Protein AF-A0A933WR84-F1 (afdb_monomer)

Mean predicted aligned error: 14.47 Å

Structure (mmCIF, N/CA/C/O backbone):
data_AF-A0A933WR84-F1
#
_entry.id   AF-A0A933WR84-F1
#
loop_
_atom_site.group_PDB
_atom_site.id
_atom_site.type_symbol
_atom_site.label_atom_id
_atom_site.label_alt_id
_atom_site.label_comp_id
_atom_site.label_asym_id
_atom_site.label_entity_id
_atom_site.label_seq_id
_atom_site.pdbx_PDB_ins_code
_atom_site.Cartn_x
_atom_site.Cartn_y
_atom_site.Cartn_z
_atom_site.occupancy
_atom_site.B_iso_or_equiv
_atom_site.auth_seq_id
_atom_site.auth_comp_id
_atom_site.auth_asym_id
_atom_site.auth_atom_id
_atom_site.pdbx_PDB_model_num
ATOM 1 N N . MET A 1 1 ? -29.905 44.255 63.810 1.00 53.59 1 MET A N 1
ATOM 2 C CA . MET A 1 1 ? -28.738 43.880 62.973 1.00 53.59 1 MET A CA 1
ATOM 3 C C . MET A 1 1 ? -28.748 42.426 62.461 1.00 53.59 1 MET A C 1
ATOM 5 O O . MET A 1 1 ? -28.250 42.190 61.368 1.00 53.59 1 MET A O 1
ATOM 9 N N . PHE A 1 2 ? -29.368 41.461 63.161 1.00 44.88 2 PHE A N 1
ATOM 10 C CA . PHE A 1 2 ? -29.386 40.032 62.769 1.00 44.88 2 PHE A CA 1
ATOM 11 C C . PHE A 1 2 ? -30.291 39.642 61.575 1.00 44.88 2 PHE A C 1
ATOM 13 O O . PHE A 1 2 ? -30.040 38.626 60.934 1.00 44.88 2 PHE A O 1
ATOM 20 N N . LYS A 1 3 ? -31.335 40.421 61.245 1.00 53.81 3 LYS A N 1
ATOM 21 C CA . LYS A 1 3 ? -32.261 40.090 60.136 1.00 53.81 3 LYS A CA 1
ATOM 22 C C . LYS A 1 3 ? -31.704 40.412 58.742 1.00 53.81 3 LYS A C 1
ATOM 24 O O . LYS A 1 3 ? -31.998 39.689 57.800 1.00 53.81 3 LYS A O 1
ATOM 29 N N . ILE A 1 4 ? -30.864 41.442 58.621 1.00 61.62 4 ILE A N 1
ATOM 30 C CA . ILE A 1 4 ? -30.298 41.885 57.333 1.00 61.62 4 ILE A CA 1
ATOM 31 C C . ILE A 1 4 ? -29.233 40.900 56.825 1.00 61.62 4 ILE A C 1
ATOM 33 O O . ILE A 1 4 ? -29.216 40.574 55.645 1.00 61.62 4 ILE A O 1
ATOM 37 N N . HIS A 1 5 ? -28.427 40.323 57.722 1.00 57.38 5 HIS A N 1
ATOM 38 C CA . HIS A 1 5 ? -27.410 39.329 57.357 1.00 57.38 5 HIS A CA 1
ATOM 39 C C . HIS A 1 5 ? -28.015 38.034 56.800 1.00 57.38 5 HIS A C 1
ATOM 41 O O . HIS A 1 5 ? -27.479 37.475 55.851 1.00 57.38 5 HIS A O 1
ATOM 47 N N . LYS A 1 6 ? -29.165 37.583 57.324 1.00 59.66 6 LYS A N 1
ATOM 48 C CA . LYS A 1 6 ? -29.863 36.400 56.792 1.00 59.66 6 LYS A CA 1
ATOM 49 C C . LYS A 1 6 ? -30.454 36.641 55.401 1.00 59.66 6 LYS A C 1
ATOM 51 O O . LYS A 1 6 ? -30.440 35.731 54.585 1.00 59.66 6 LYS A O 1
ATOM 56 N N . ILE A 1 7 ? -30.934 37.856 55.125 1.00 69.50 7 ILE A N 1
ATOM 57 C CA . ILE A 1 7 ? -31.485 38.221 53.811 1.00 69.50 7 ILE A CA 1
ATOM 58 C C . ILE A 1 7 ? -30.367 38.330 52.769 1.00 69.50 7 ILE A C 1
ATOM 60 O O . ILE A 1 7 ? -30.520 37.811 51.669 1.00 69.50 7 ILE A O 1
ATOM 64 N N . ILE A 1 8 ? -29.223 38.922 53.129 1.00 70.81 8 ILE A N 1
ATOM 65 C CA . ILE A 1 8 ? -28.051 39.009 52.243 1.00 70.81 8 ILE A CA 1
ATOM 66 C C . ILE A 1 8 ? -27.487 37.613 51.947 1.00 70.81 8 ILE A C 1
ATOM 68 O O . ILE A 1 8 ? -27.171 37.319 50.799 1.00 70.81 8 ILE A O 1
ATOM 72 N N . PHE A 1 9 ? -27.429 36.724 52.942 1.00 69.88 9 PHE A N 1
ATOM 73 C CA . PHE A 1 9 ? -26.959 35.350 52.739 1.00 69.88 9 PHE A CA 1
ATOM 74 C C . PHE A 1 9 ? -27.910 34.530 51.853 1.00 69.88 9 PHE A C 1
ATOM 76 O O . PHE A 1 9 ? -27.455 33.755 51.018 1.00 69.88 9 PHE A O 1
ATOM 83 N N . LEU A 1 10 ? -29.226 34.736 51.984 1.00 69.50 10 LEU A N 1
ATOM 84 C CA . LEU A 1 10 ? -30.225 34.087 51.130 1.00 69.50 10 LEU A CA 1
ATOM 85 C C . LEU A 1 10 ? -30.150 34.599 49.682 1.00 69.50 10 LEU A C 1
ATOM 87 O O . LEU A 1 10 ? -30.217 33.804 48.752 1.00 69.50 10 LEU A O 1
ATOM 91 N N . PHE A 1 11 ? -29.950 35.908 49.487 1.00 67.81 11 PHE A N 1
ATOM 92 C CA . PHE A 1 11 ? -29.758 36.492 48.156 1.00 67.81 11 PHE A CA 1
ATOM 93 C C . PHE A 1 11 ? -28.448 36.034 47.508 1.00 67.81 11 PHE A C 1
ATOM 95 O O . PHE A 1 11 ? -28.437 35.742 46.318 1.00 67.81 11 PHE A O 1
ATOM 102 N N . PHE A 1 12 ? -27.366 35.908 48.282 1.00 69.31 12 PHE A N 1
ATOM 103 C CA . PHE A 1 12 ? -26.092 35.387 47.787 1.00 69.31 12 PHE A CA 1
ATOM 104 C C . PHE A 1 12 ? -26.196 33.899 47.419 1.00 69.31 12 PHE A C 1
ATOM 106 O O . PHE A 1 12 ? -25.717 33.498 46.365 1.00 69.31 12 PHE A O 1
ATOM 113 N N . ALA A 1 13 ? -26.899 33.089 48.218 1.00 61.94 13 ALA A N 1
ATOM 114 C CA . ALA A 1 13 ? -27.147 31.682 47.903 1.00 61.94 13 ALA A CA 1
ATOM 115 C C . ALA A 1 13 ? -28.017 31.503 46.642 1.00 61.94 13 ALA A C 1
ATOM 117 O O . ALA A 1 13 ? -27.709 30.659 45.806 1.00 61.94 13 ALA A O 1
ATOM 118 N N . ILE A 1 14 ? -29.058 32.326 46.464 1.00 64.12 14 ILE A N 1
ATOM 119 C CA . ILE A 1 14 ? -29.916 32.309 45.266 1.00 64.12 14 ILE A CA 1
ATOM 120 C C . ILE A 1 14 ? -29.154 32.813 44.028 1.00 64.12 14 ILE A C 1
ATOM 122 O O . ILE A 1 14 ? -29.305 32.247 42.950 1.00 64.12 14 ILE A O 1
ATOM 126 N N . PHE A 1 15 ? -28.290 33.822 44.176 1.00 61.41 15 PHE A N 1
ATOM 127 C CA . PHE A 1 15 ? -27.442 34.324 43.091 1.00 61.41 15 PHE A CA 1
ATOM 128 C C . PHE A 1 15 ? -26.379 33.298 42.661 1.00 61.41 15 PHE A C 1
ATOM 130 O O . PHE A 1 15 ? -26.131 33.144 41.471 1.00 61.41 15 PHE A O 1
ATOM 137 N N . VAL A 1 16 ? -25.816 32.526 43.598 1.00 58.38 16 VAL A N 1
ATOM 138 C CA . VAL A 1 16 ? -24.899 31.409 43.296 1.00 58.38 16 VAL A CA 1
ATOM 139 C C . VAL A 1 16 ? -25.634 30.226 42.644 1.00 58.38 16 VAL A C 1
ATOM 141 O O . VAL A 1 16 ? -25.080 29.587 41.756 1.00 58.38 16 VAL A O 1
ATOM 144 N N . LEU A 1 17 ? -26.897 29.970 43.007 1.00 49.88 17 LEU A N 1
ATOM 145 C CA . LEU A 1 17 ? -27.746 28.956 42.359 1.00 49.88 17 LEU A CA 1
ATOM 146 C C . LEU A 1 17 ? -28.150 29.342 40.923 1.00 49.88 17 LEU A C 1
ATOM 148 O O . LEU A 1 17 ? -28.216 28.468 40.062 1.00 49.88 17 LEU A O 1
ATOM 152 N N . LEU A 1 18 ? -28.362 30.633 40.645 1.00 50.66 18 LEU A N 1
ATOM 153 C CA . LEU A 1 18 ? -28.662 31.158 39.301 1.00 50.66 18 LEU A CA 1
ATOM 154 C C . LEU A 1 18 ? -27.418 31.309 38.403 1.00 50.66 18 LEU A C 1
ATOM 156 O O . LEU A 1 18 ? -27.562 31.479 37.196 1.00 50.66 18 LEU A O 1
ATOM 160 N N . LEU A 1 19 ? -26.211 31.223 38.974 1.00 43.94 19 LEU A N 1
ATOM 161 C CA . LEU A 1 19 ? -24.926 31.188 38.260 1.00 43.94 19 LEU A CA 1
ATOM 162 C C . LEU A 1 19 ? -24.426 29.761 37.987 1.00 43.94 19 LEU A C 1
ATOM 164 O O . LEU A 1 19 ? -23.270 29.576 37.599 1.00 43.94 19 LEU A O 1
ATOM 168 N N . SER A 1 20 ? -25.278 28.749 38.162 1.00 40.69 20 SER A N 1
ATOM 169 C CA . SER A 1 20 ? -24.994 27.417 37.638 1.00 40.69 20 SER A CA 1
ATOM 170 C C . SER A 1 20 ? -24.973 27.496 36.110 1.00 40.69 20 SER A C 1
ATOM 172 O O . SER A 1 20 ? -25.994 27.465 35.430 1.00 40.69 20 SER A O 1
ATOM 174 N N . VAL A 1 21 ? -23.768 27.663 35.563 1.00 36.81 21 VAL A N 1
ATOM 175 C CA . VAL A 1 21 ? -23.475 27.344 34.170 1.00 36.81 21 VAL A CA 1
ATOM 176 C C . VAL A 1 21 ? -24.081 25.976 33.896 1.00 36.81 21 VAL A C 1
ATOM 178 O O . VAL A 1 21 ? -23.767 25.007 34.588 1.00 36.81 21 VAL A O 1
ATOM 181 N N . ASN A 1 22 ? -24.983 25.906 32.919 1.00 35.91 22 ASN A N 1
ATOM 182 C CA . ASN A 1 22 ? -25.400 24.632 32.362 1.00 35.91 22 ASN A CA 1
ATOM 183 C C . ASN A 1 22 ? -24.126 23.969 31.831 1.00 35.91 22 ASN A C 1
ATOM 185 O O . ASN A 1 22 ? -23.670 24.297 30.736 1.00 35.91 22 ASN A O 1
ATOM 189 N N . SER A 1 23 ? -23.507 23.083 32.615 1.00 32.59 23 SER A N 1
ATOM 190 C CA . SER A 1 23 ? -22.591 22.110 32.050 1.00 32.59 23 SER A CA 1
ATOM 191 C C . SER A 1 23 ? -23.484 21.148 31.289 1.00 32.59 23 SER A C 1
ATOM 193 O O . SER A 1 23 ? -24.049 20.214 31.858 1.00 32.59 23 SER A O 1
ATOM 195 N N . TYR A 1 24 ? -23.681 21.417 30.006 1.00 37.56 24 TYR A N 1
ATOM 196 C CA . TYR A 1 24 ? -24.038 20.338 29.111 1.00 37.56 24 TYR A CA 1
ATOM 197 C C . TYR A 1 24 ? -22.869 19.361 29.206 1.00 37.56 24 TYR A C 1
ATOM 199 O O . TYR A 1 24 ? -21.746 19.698 28.831 1.00 37.56 24 TYR A O 1
ATOM 207 N N . ALA A 1 25 ? -23.096 18.204 29.828 1.00 37.62 25 ALA A N 1
ATOM 208 C CA . ALA A 1 25 ? -22.226 17.074 29.583 1.00 37.62 25 ALA A CA 1
ATOM 209 C C . ALA A 1 25 ? -22.341 16.828 28.078 1.00 37.62 25 ALA A C 1
ATOM 211 O O . ALA A 1 25 ? -23.398 16.430 27.593 1.00 37.62 25 ALA A O 1
ATOM 212 N N . ASP A 1 26 ? -21.307 17.207 27.335 1.00 41.06 26 ASP A N 1
ATOM 213 C CA . ASP A 1 26 ? -21.206 16.872 25.928 1.00 41.06 26 ASP A CA 1
ATOM 214 C C . ASP A 1 26 ? -20.931 15.368 25.853 1.00 41.06 26 ASP A C 1
ATOM 216 O O . ASP A 1 26 ? -19.792 14.905 25.920 1.00 41.06 26 ASP A O 1
ATOM 220 N N . GLU A 1 27 ? -22.007 14.583 25.826 1.00 35.97 27 GLU A N 1
ATOM 221 C CA . GLU A 1 27 ? -21.941 13.124 25.747 1.00 35.97 27 GLU A CA 1
ATOM 222 C C . GLU A 1 27 ? -21.413 12.649 24.380 1.00 35.97 27 GLU A C 1
ATOM 224 O O . GLU A 1 27 ? -21.186 11.453 24.204 1.00 35.97 27 GLU A O 1
ATOM 229 N N . THR A 1 28 ? -21.125 13.553 23.430 1.00 41.16 28 THR A N 1
ATOM 230 C CA . THR A 1 28 ? -20.529 13.220 22.124 1.00 41.16 28 THR A CA 1
ATOM 231 C C . THR A 1 28 ? -19.196 12.479 22.286 1.00 41.16 28 THR A C 1
ATOM 233 O O . THR A 1 28 ? -18.938 11.504 21.581 1.00 41.16 28 THR A O 1
ATOM 236 N N . ALA A 1 29 ? -18.387 12.829 23.292 1.00 40.72 29 ALA A N 1
ATOM 237 C CA . ALA A 1 29 ? -17.138 12.121 23.592 1.00 40.72 29 ALA A CA 1
ATOM 238 C C . ALA A 1 29 ? -17.345 10.730 24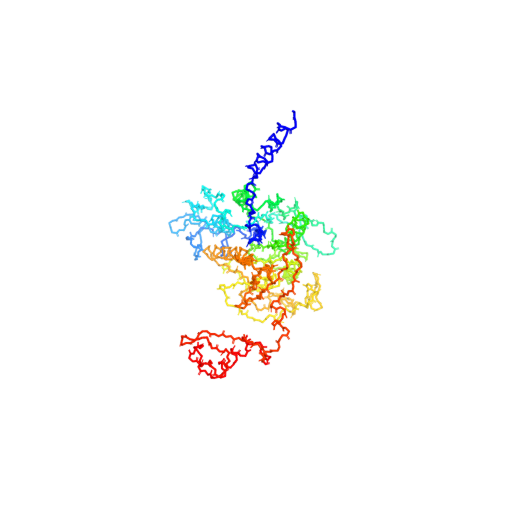.233 1.00 40.72 29 ALA A C 1
ATOM 240 O O . ALA A 1 29 ? -16.466 9.874 24.139 1.00 40.72 29 ALA A O 1
ATOM 241 N N . LEU A 1 30 ? -18.497 10.490 24.876 1.00 38.91 30 LEU A N 1
ATOM 242 C CA . LEU A 1 30 ? -18.847 9.216 25.526 1.00 38.91 30 LEU A CA 1
ATOM 243 C C . LEU A 1 30 ? -19.607 8.262 24.579 1.00 38.91 30 LEU A C 1
ATOM 245 O O . LEU A 1 30 ? -19.616 7.055 24.802 1.00 38.91 30 LEU A O 1
ATOM 249 N N . ILE A 1 31 ? -20.232 8.803 23.527 1.00 42.28 31 ILE A N 1
ATOM 250 C CA . ILE A 1 31 ? -21.080 8.085 22.556 1.00 42.28 31 ILE A CA 1
ATOM 251 C C . ILE A 1 31 ? -20.366 7.902 21.198 1.00 42.28 31 ILE A C 1
ATOM 253 O O . ILE A 1 31 ? -20.740 7.045 20.401 1.00 42.28 31 ILE A O 1
ATOM 257 N N . THR A 1 32 ? -19.282 8.641 20.942 1.00 45.41 32 THR A N 1
ATOM 258 C CA . THR A 1 32 ? -18.409 8.451 19.775 1.00 45.41 32 THR A CA 1
ATOM 259 C C . THR A 1 32 ? -16.938 8.592 20.157 1.00 45.41 32 THR A C 1
ATOM 261 O O . THR A 1 32 ? -16.327 9.627 19.919 1.00 45.41 32 THR A O 1
ATOM 264 N N . SER A 1 33 ? -16.299 7.538 20.673 1.00 45.47 33 SER A N 1
ATOM 265 C CA . SER A 1 33 ? -14.828 7.477 20.631 1.00 45.47 33 SER A CA 1
ATOM 266 C C . SER A 1 33 ? -14.360 7.038 19.233 1.00 45.47 33 SER A C 1
ATOM 268 O O . SER A 1 33 ? -13.656 6.039 19.082 1.00 45.47 33 SER A O 1
ATOM 270 N N . SER A 1 34 ? -14.795 7.742 18.185 1.00 60.06 34 SER A N 1
ATOM 271 C CA . SER A 1 34 ? -14.279 7.548 16.827 1.00 60.06 34 SER A CA 1
ATOM 272 C C . SER A 1 34 ? -12.999 8.365 16.694 1.00 60.06 34 SER A C 1
ATOM 274 O O . SER A 1 34 ? -13.016 9.476 16.173 1.00 60.06 34 SER A O 1
ATOM 276 N N . VAL A 1 35 ? -11.888 7.833 17.200 1.00 74.75 35 VAL A N 1
ATOM 277 C CA . VAL A 1 35 ? -10.567 8.393 16.886 1.00 74.75 35 VAL A CA 1
ATOM 278 C C . VAL A 1 35 ? -10.309 8.184 15.399 1.00 74.75 35 VAL A C 1
ATOM 280 O O . VAL A 1 35 ? -10.459 7.065 14.910 1.00 74.75 35 VAL A O 1
ATOM 283 N N . ASN A 1 36 ? -9.959 9.232 14.655 1.00 80.25 36 ASN A N 1
ATOM 284 C CA . ASN A 1 36 ? -9.748 9.100 13.212 1.00 80.25 36 ASN A CA 1
ATOM 285 C C . ASN A 1 36 ? -8.541 8.187 12.955 1.00 80.25 36 ASN A C 1
ATOM 287 O O . ASN A 1 36 ? -7.539 8.323 13.666 1.00 80.25 36 ASN A O 1
ATOM 291 N N . PRO A 1 37 ? -8.597 7.256 11.984 1.00 86.69 37 PRO A N 1
ATOM 292 C CA . PRO A 1 37 ? -7.487 6.363 11.709 1.00 86.69 37 PRO A CA 1
ATOM 293 C C . PRO A 1 37 ? -6.356 7.138 11.039 1.00 86.69 37 PRO A C 1
ATOM 295 O O . PRO A 1 37 ? -6.563 8.197 10.446 1.00 86.69 37 PRO A O 1
ATOM 298 N N . ASP A 1 38 ? -5.160 6.580 11.119 1.00 90.94 38 ASP A N 1
ATOM 299 C CA . ASP A 1 38 ? -3.977 7.095 10.448 1.00 90.94 38 ASP A CA 1
ATOM 300 C C . ASP A 1 38 ? -3.671 6.256 9.206 1.00 90.94 38 ASP A C 1
ATOM 302 O O . ASP A 1 38 ? -3.585 5.031 9.299 1.00 90.94 38 ASP A O 1
ATOM 306 N N . ALA A 1 39 ? -3.431 6.901 8.070 1.00 94.25 39 ALA A N 1
ATOM 307 C CA . ALA A 1 39 ? -2.948 6.256 6.855 1.00 94.25 39 ALA A CA 1
ATOM 308 C C . ALA A 1 39 ? -1.635 6.901 6.403 1.00 94.25 39 ALA A C 1
ATOM 310 O O . ALA A 1 39 ? -1.563 8.113 6.207 1.00 94.25 39 ALA A O 1
ATOM 311 N N . LEU A 1 40 ? -0.596 6.093 6.216 1.00 97.38 40 LEU A N 1
ATOM 312 C CA . LEU A 1 40 ? 0.642 6.512 5.571 1.00 97.38 40 LEU A CA 1
ATOM 313 C C . LEU A 1 40 ? 0.616 6.068 4.111 1.00 97.38 40 LEU A C 1
ATOM 315 O O . LEU A 1 40 ? 0.671 4.872 3.833 1.00 97.38 40 LEU A O 1
ATOM 319 N N . ILE A 1 41 ? 0.559 7.022 3.186 1.00 97.81 41 ILE A N 1
ATOM 320 C CA . ILE A 1 41 ? 0.788 6.753 1.766 1.00 97.81 41 ILE A CA 1
ATOM 321 C C . ILE A 1 41 ? 2.290 6.555 1.577 1.00 97.81 41 ILE A C 1
ATOM 323 O O . ILE A 1 41 ? 3.066 7.427 1.957 1.00 97.81 41 ILE A O 1
ATOM 327 N N . VAL A 1 42 ? 2.682 5.428 0.993 1.00 97.81 42 VAL A N 1
ATOM 328 C CA . VAL A 1 42 ? 4.043 5.120 0.552 1.00 97.81 42 VAL A CA 1
ATOM 329 C C . VAL A 1 42 ? 3.990 5.018 -0.967 1.00 97.81 42 VAL A C 1
ATOM 331 O O . VAL A 1 42 ? 3.470 4.042 -1.508 1.00 97.81 42 VAL A O 1
ATOM 334 N N . LEU A 1 43 ? 4.441 6.072 -1.645 1.00 97.62 43 LEU A N 1
ATOM 335 C CA . LEU A 1 43 ? 4.365 6.179 -3.100 1.00 97.62 43 LEU A CA 1
ATOM 336 C C . LEU A 1 43 ? 5.686 5.792 -3.757 1.00 97.62 43 LEU A C 1
ATOM 338 O O . LEU A 1 43 ? 6.732 6.381 -3.466 1.00 97.62 43 LEU A O 1
ATOM 342 N N . ASP A 1 44 ? 5.582 4.870 -4.703 1.00 96.44 44 ASP A N 1
ATOM 343 C CA . ASP A 1 44 ? 6.628 4.545 -5.651 1.00 96.44 44 ASP A CA 1
ATOM 344 C C . ASP A 1 44 ? 6.837 5.677 -6.654 1.00 96.44 44 ASP A C 1
ATOM 346 O O . ASP A 1 44 ? 5.921 6.103 -7.365 1.00 96.44 44 ASP A O 1
ATOM 350 N N . LEU A 1 45 ? 8.069 6.175 -6.688 1.00 96.44 45 LEU A N 1
ATOM 351 C CA . LEU A 1 45 ? 8.547 7.133 -7.672 1.00 96.44 45 LEU A CA 1
ATOM 352 C C . LEU A 1 45 ? 9.844 6.646 -8.320 1.00 96.44 45 LEU A C 1
ATOM 354 O O . LEU A 1 45 ? 10.709 7.456 -8.648 1.00 96.44 45 LEU A O 1
ATOM 358 N N . SER A 1 46 ? 9.995 5.339 -8.490 1.00 94.62 46 SER A N 1
ATOM 359 C CA . SER A 1 46 ? 11.035 4.714 -9.302 1.00 94.62 46 SER A CA 1
ATOM 360 C C . SER A 1 46 ? 10.888 5.091 -10.781 1.00 94.62 46 SER A C 1
ATOM 362 O O . SER A 1 46 ? 9.879 5.638 -11.220 1.00 94.62 46 SER A O 1
ATOM 364 N N . GLY A 1 47 ? 11.915 4.834 -11.589 1.00 93.88 47 GLY A N 1
ATOM 365 C CA . GLY A 1 47 ? 11.924 5.182 -13.010 1.00 93.88 47 GLY A CA 1
ATOM 366 C C . GLY A 1 47 ? 10.866 4.446 -13.840 1.00 93.88 47 GLY A C 1
ATOM 367 O O . GLY A 1 47 ? 10.387 5.003 -14.829 1.00 93.88 47 GLY A O 1
ATOM 368 N N . SER A 1 48 ? 10.462 3.235 -13.439 1.00 93.19 48 SER A N 1
ATOM 369 C CA . SER A 1 48 ? 9.387 2.473 -14.092 1.00 93.19 48 SER A CA 1
ATOM 370 C C . SER A 1 48 ? 8.034 3.181 -13.979 1.00 93.19 48 SER A C 1
ATOM 372 O O . SER A 1 48 ? 7.215 3.095 -14.899 1.00 93.19 48 SER A O 1
ATOM 374 N N . MET A 1 49 ? 7.845 4.008 -12.946 1.00 95.44 49 MET A N 1
ATOM 375 C CA . MET A 1 49 ? 6.633 4.805 -12.778 1.00 95.44 49 MET A CA 1
ATOM 376 C C . MET A 1 49 ? 6.479 5.915 -13.832 1.00 95.44 49 MET A C 1
ATOM 378 O O . MET A 1 49 ? 5.382 6.455 -13.999 1.00 95.44 49 MET A O 1
ATOM 382 N N . ASP A 1 50 ? 7.524 6.263 -14.593 1.00 95.44 50 ASP A N 1
ATOM 383 C CA . ASP A 1 50 ? 7.390 7.203 -15.720 1.00 95.44 50 ASP A CA 1
ATOM 384 C C . ASP A 1 50 ? 6.869 6.527 -17.001 1.00 95.44 50 ASP A C 1
ATOM 386 O O . ASP A 1 50 ? 6.535 7.196 -17.978 1.00 95.44 50 ASP A O 1
ATOM 390 N N . TRP A 1 51 ? 6.758 5.197 -17.020 1.00 95.25 51 TRP A N 1
ATOM 391 C CA . TRP A 1 51 ? 6.269 4.455 -18.180 1.00 95.25 51 TRP A CA 1
ATOM 392 C C . TRP A 1 51 ? 4.744 4.424 -18.237 1.00 95.25 51 TRP A C 1
ATOM 394 O O . TRP A 1 51 ? 4.054 4.686 -17.256 1.00 95.25 51 TRP A O 1
ATOM 404 N N . ASN A 1 52 ? 4.193 4.090 -19.402 1.00 95.56 52 ASN A N 1
ATOM 405 C CA . ASN A 1 52 ? 2.775 3.766 -19.536 1.00 95.56 52 ASN A CA 1
ATOM 406 C C . ASN A 1 52 ? 2.418 2.450 -18.803 1.00 95.56 52 ASN A C 1
ATOM 408 O O . ASN A 1 52 ? 3.314 1.657 -18.492 1.00 95.56 52 ASN A O 1
ATOM 412 N N . PRO A 1 53 ? 1.125 2.148 -18.563 1.00 95.50 53 PRO A N 1
ATOM 413 C CA . PRO A 1 53 ? 0.711 0.943 -17.846 1.00 95.50 53 PRO A CA 1
ATOM 414 C C . PRO A 1 53 ? 1.215 -0.362 -18.475 1.00 95.50 53 PRO A C 1
ATOM 416 O O . PRO A 1 53 ? 1.443 -1.333 -17.753 1.00 95.50 53 PRO A O 1
ATOM 419 N N . ALA A 1 54 ? 1.420 -0.401 -19.794 1.00 94.25 54 ALA A N 1
ATOM 420 C CA . ALA A 1 54 ? 1.900 -1.576 -20.524 1.00 94.25 54 ALA A CA 1
ATOM 421 C C . ALA A 1 54 ? 3.433 -1.748 -20.498 1.00 94.25 54 ALA A C 1
ATOM 423 O O . ALA A 1 54 ? 3.924 -2.768 -20.969 1.00 94.25 54 ALA A O 1
ATOM 424 N N . GLY A 1 55 ? 4.186 -0.793 -19.939 1.00 90.56 55 GLY A N 1
ATOM 425 C CA . GLY A 1 55 ? 5.645 -0.859 -19.824 1.00 90.56 55 GLY A CA 1
ATOM 426 C C . GLY A 1 55 ? 6.396 -0.274 -21.026 1.00 90.56 55 GLY A C 1
ATOM 427 O O . GLY A 1 55 ? 7.119 -0.980 -21.724 1.00 90.56 55 GLY A O 1
ATOM 428 N N . GLY A 1 56 ? 6.256 1.033 -21.271 1.00 92.94 56 GLY A N 1
ATOM 429 C CA . GLY A 1 56 ? 7.048 1.751 -22.277 1.00 92.94 56 GLY A CA 1
ATOM 430 C C . GLY A 1 56 ? 7.001 3.277 -22.146 1.00 92.94 56 GLY A C 1
ATOM 431 O O . GLY A 1 56 ? 6.181 3.826 -21.417 1.00 92.94 56 GLY A O 1
ATOM 432 N N . SER A 1 57 ? 7.866 3.977 -22.888 1.00 95.56 57 SER A N 1
ATOM 433 C CA . SER A 1 57 ? 8.052 5.440 -22.797 1.00 95.56 57 SER A CA 1
ATOM 434 C C . SER A 1 57 ? 7.046 6.280 -23.595 1.00 95.56 57 SER A C 1
ATOM 436 O O . SER A 1 57 ? 7.021 7.505 -23.480 1.00 95.56 57 SER A O 1
ATOM 438 N N . ASN A 1 58 ? 6.195 5.649 -24.403 1.00 97.12 58 ASN A N 1
ATOM 439 C CA . ASN A 1 58 ? 5.073 6.331 -25.039 1.00 97.12 58 ASN A CA 1
ATOM 440 C C . ASN A 1 58 ? 3.971 6.523 -24.003 1.00 97.12 58 ASN A C 1
ATOM 442 O O . ASN A 1 58 ? 3.325 5.553 -23.633 1.00 97.12 58 ASN A O 1
ATOM 446 N N . ILE A 1 59 ? 3.756 7.743 -23.532 1.00 96.44 59 ILE A N 1
ATOM 447 C CA . ILE A 1 59 ? 2.899 8.011 -22.368 1.00 96.44 59 ILE A CA 1
ATOM 448 C C . ILE A 1 59 ? 1.608 8.748 -22.709 1.00 96.44 59 ILE A C 1
ATOM 450 O O . ILE A 1 59 ? 0.912 9.162 -21.798 1.00 96.44 59 ILE A O 1
ATOM 454 N N . TRP A 1 60 ? 1.264 8.948 -23.977 1.00 97.56 60 TRP A N 1
ATOM 455 C CA . TRP A 1 60 ? 0.010 9.609 -24.349 1.00 97.56 60 TRP A CA 1
ATOM 456 C C . TRP A 1 60 ? -1.033 8.585 -24.787 1.00 97.56 60 TRP A C 1
ATOM 458 O O . TRP A 1 60 ? -0.739 7.741 -25.630 1.00 97.56 60 TRP A O 1
ATOM 468 N N . GLY A 1 61 ? -2.235 8.640 -24.217 1.00 96.44 61 GLY A N 1
ATOM 469 C CA . GLY A 1 61 ? -3.299 7.659 -24.434 1.00 96.44 61 GLY A CA 1
ATOM 470 C C . GLY A 1 61 ? -4.703 8.247 -24.289 1.00 96.44 61 GLY A C 1
ATOM 471 O O . GLY A 1 61 ? -4.889 9.466 -24.236 1.00 96.44 61 GLY A O 1
ATOM 472 N N . ASN A 1 62 ? -5.705 7.368 -24.274 1.00 94.69 62 ASN A N 1
ATOM 473 C CA . ASN A 1 62 ? -7.102 7.739 -24.029 1.00 94.69 62 ASN A CA 1
ATOM 474 C C . ASN A 1 62 ? -7.352 8.066 -22.539 1.00 94.69 62 ASN A C 1
ATOM 476 O O . ASN A 1 62 ? -6.469 7.884 -21.704 1.00 94.69 62 ASN A O 1
ATOM 480 N N . SER A 1 63 ? -8.563 8.513 -22.196 1.00 92.00 63 SER A N 1
ATOM 481 C CA . SER A 1 63 ? -8.934 8.914 -20.827 1.00 92.00 63 SER A CA 1
ATOM 482 C C . SER A 1 63 ? -8.781 7.815 -19.775 1.00 92.00 63 SER A C 1
ATOM 484 O O . SER A 1 63 ? -8.439 8.112 -18.637 1.00 92.00 63 SER A O 1
ATOM 486 N N . SER A 1 64 ? -9.002 6.556 -20.154 1.00 92.62 64 SER A N 1
ATOM 487 C CA . SER A 1 64 ? -8.840 5.407 -19.256 1.00 92.62 64 SER A CA 1
ATOM 488 C C . SER A 1 64 ? -7.403 4.878 -19.236 1.00 92.62 64 SER A C 1
ATOM 490 O O . SER A 1 64 ? -7.096 3.967 -18.475 1.00 92.62 64 SER A O 1
ATOM 492 N N . CYS A 1 65 ? -6.501 5.430 -20.053 1.00 95.69 65 CYS A N 1
ATOM 493 C CA . CYS A 1 65 ? -5.131 4.962 -20.228 1.00 95.69 65 CYS A CA 1
ATOM 494 C C . CYS A 1 65 ? -5.026 3.479 -20.613 1.00 95.69 65 CYS A C 1
ATOM 496 O O . CYS A 1 65 ? -4.228 2.731 -20.053 1.00 95.69 65 CYS A O 1
ATOM 498 N N . THR A 1 66 ? -5.826 3.068 -21.598 1.00 94.56 66 THR A N 1
ATOM 499 C CA . THR A 1 66 ? -5.842 1.708 -22.157 1.00 94.56 66 THR A CA 1
ATOM 500 C C . THR A 1 66 ? -5.476 1.691 -23.643 1.00 94.56 66 THR A C 1
ATOM 502 O O . THR A 1 66 ? -5.569 2.701 -24.342 1.00 94.56 66 THR A O 1
ATOM 505 N N . GLY A 1 67 ? -5.107 0.517 -24.159 1.00 92.25 67 GLY A N 1
ATOM 506 C CA . GLY A 1 67 ? -4.848 0.318 -25.585 1.00 92.25 67 GLY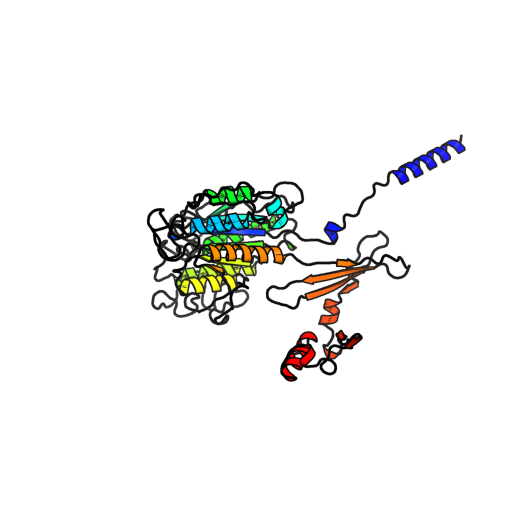 A CA 1
ATOM 507 C C . GLY A 1 67 ? -3.490 0.859 -26.039 1.00 92.25 67 GLY A C 1
ATOM 508 O O . GLY A 1 67 ? -2.468 0.602 -25.409 1.00 92.25 67 GLY A O 1
ATOM 509 N N . THR A 1 68 ? -3.460 1.536 -27.189 1.00 95.06 68 THR A N 1
ATOM 510 C CA . THR A 1 68 ? -2.218 2.018 -27.814 1.00 95.06 68 THR A CA 1
ATOM 511 C C . THR A 1 68 ? -1.759 3.346 -27.217 1.00 95.06 68 THR A C 1
ATOM 513 O O . THR A 1 68 ? -2.560 4.270 -27.081 1.00 95.06 68 THR A O 1
ATOM 516 N N . PHE A 1 69 ? -0.452 3.462 -26.959 1.00 97.00 69 PHE A N 1
ATOM 517 C CA . PHE A 1 69 ? 0.170 4.686 -26.458 1.00 97.00 69 PHE A CA 1
ATOM 518 C C . PHE A 1 69 ? 1.094 5.360 -27.478 1.00 97.00 69 PHE A C 1
ATOM 520 O O . PHE A 1 69 ? 1.763 4.702 -28.281 1.00 97.00 69 PHE A O 1
ATOM 527 N N . TYR A 1 70 ? 1.187 6.684 -27.378 1.00 97.56 70 TYR A N 1
ATOM 528 C CA . TYR A 1 70 ? 1.879 7.567 -28.314 1.00 97.56 70 TYR A CA 1
ATOM 529 C C . TYR A 1 70 ? 2.959 8.401 -27.613 1.00 97.56 70 TYR A C 1
ATOM 531 O O . TYR A 1 70 ? 2.898 8.658 -26.410 1.00 97.56 70 TYR A O 1
ATOM 539 N N . SER A 1 71 ? 3.964 8.842 -28.370 1.00 96.62 71 SER A N 1
ATOM 540 C CA . SER A 1 71 ? 5.067 9.673 -27.865 1.00 96.62 71 SER A CA 1
ATOM 541 C C . SER A 1 71 ? 4.670 11.134 -27.616 1.00 96.62 71 SER A C 1
ATOM 543 O O . SER A 1 71 ? 5.391 11.861 -26.939 1.00 96.62 71 SER A O 1
ATOM 545 N N . SER A 1 72 ? 3.534 11.582 -28.155 1.00 95.81 72 SER A N 1
ATOM 546 C CA . SER A 1 72 ? 3.024 12.950 -28.020 1.00 95.81 72 SER A CA 1
ATOM 547 C C . SER A 1 72 ? 1.496 12.984 -27.958 1.00 95.81 72 SER A C 1
ATOM 549 O O . SER A 1 72 ? 0.829 12.090 -28.482 1.00 95.81 72 SER A O 1
ATOM 551 N N . SER A 1 73 ? 0.948 14.050 -27.371 1.00 96.06 73 SER A N 1
ATOM 552 C CA . SER A 1 73 ? -0.494 14.325 -27.361 1.00 96.06 73 SER A CA 1
ATOM 553 C C . SER A 1 73 ? -1.036 14.552 -28.778 1.00 96.06 73 SER A C 1
ATOM 555 O O . SER A 1 73 ? -0.327 15.058 -29.653 1.00 96.06 73 SER A O 1
ATOM 557 N N . GLY A 1 74 ? -2.290 14.169 -29.017 1.00 93.75 74 GLY A N 1
ATOM 558 C CA . GLY A 1 74 ? -2.956 14.301 -30.312 1.00 93.75 74 GLY A CA 1
ATOM 559 C C . GLY A 1 74 ? -4.413 13.840 -30.279 1.00 93.75 74 GLY A C 1
ATOM 560 O O . GLY A 1 74 ? -4.962 13.514 -29.226 1.00 93.75 74 GLY A O 1
ATOM 561 N N . THR A 1 75 ? -5.072 13.850 -31.440 1.00 93.31 75 THR A N 1
ATOM 562 C CA . THR A 1 75 ? -6.508 13.540 -31.540 1.00 93.31 75 THR A CA 1
ATOM 563 C C . THR A 1 75 ? -6.795 12.112 -31.073 1.00 93.31 75 THR A C 1
ATOM 565 O O . THR A 1 75 ? -6.305 11.154 -31.660 1.00 93.31 75 THR A O 1
ATOM 568 N N . GLY A 1 76 ? -7.612 11.971 -30.025 1.00 90.31 76 GLY A N 1
ATOM 569 C CA . GLY A 1 76 ? -7.977 10.673 -29.445 1.00 90.31 76 GLY A CA 1
ATOM 570 C C . GLY A 1 76 ? -6.960 10.091 -28.454 1.00 90.31 76 GLY A C 1
ATOM 571 O O . GLY A 1 76 ? -7.217 9.024 -27.902 1.00 90.31 76 GLY A O 1
ATOM 572 N N . HIS A 1 77 ? -5.841 10.777 -28.198 1.00 94.44 77 HIS A N 1
ATOM 573 C CA . HIS A 1 77 ? -4.814 10.350 -27.243 1.00 94.44 77 HIS A CA 1
ATOM 574 C C . HIS A 1 77 ? -4.206 11.542 -26.479 1.00 94.44 77 HIS A C 1
ATOM 576 O O . HIS A 1 77 ? -2.998 11.788 -26.493 1.00 94.44 77 HIS A O 1
ATOM 582 N N . THR A 1 78 ? -5.071 12.335 -25.849 1.00 95.75 78 THR A N 1
ATOM 583 C CA . THR A 1 78 ? -4.695 13.577 -25.162 1.00 95.75 78 THR A CA 1
ATOM 584 C C . THR A 1 78 ? -4.286 13.391 -23.707 1.00 95.75 78 THR A C 1
ATOM 586 O O . THR A 1 78 ? -3.859 14.364 -23.105 1.00 95.75 78 THR A O 1
ATOM 589 N N . TYR A 1 79 ? -4.411 12.193 -23.131 1.00 95.44 79 TYR A N 1
ATOM 590 C CA . TYR A 1 79 ? -4.144 11.963 -21.712 1.00 95.44 79 TYR A CA 1
ATOM 591 C C . TYR A 1 79 ? -2.719 11.490 -21.470 1.00 95.44 79 TYR A C 1
ATOM 593 O O . TYR A 1 79 ? -2.265 10.525 -22.086 1.00 95.44 79 TYR A O 1
ATOM 601 N N . ARG A 1 80 ? -2.024 12.132 -20.528 1.00 95.50 80 ARG A N 1
ATOM 602 C CA . ARG A 1 80 ? -0.728 11.669 -20.030 1.00 95.50 80 ARG A CA 1
ATOM 603 C C . ARG A 1 80 ? -0.929 10.470 -19.111 1.00 95.50 80 ARG A C 1
ATOM 605 O O . ARG A 1 80 ? -1.333 10.610 -17.963 1.00 95.50 80 ARG A O 1
ATOM 612 N N . CYS A 1 81 ? -0.603 9.303 -19.617 1.00 96.19 81 CYS A N 1
ATOM 613 C CA . CYS A 1 81 ? -0.784 7.995 -19.023 1.00 96.19 81 CYS A CA 1
ATOM 614 C C . CYS A 1 81 ? 0.507 7.403 -18.449 1.00 96.19 81 CYS A C 1
ATOM 616 O O . CYS A 1 81 ? 0.610 6.186 -18.379 1.00 96.19 81 CYS A O 1
ATOM 618 N N . SER A 1 82 ? 1.502 8.201 -18.044 1.00 95.94 82 SER A N 1
ATOM 619 C CA . SER A 1 82 ? 2.582 7.629 -17.228 1.00 95.94 82 SER A CA 1
ATOM 620 C C . SER A 1 82 ? 2.018 7.131 -15.897 1.00 95.94 82 SER A C 1
ATOM 622 O O . SER A 1 82 ? 1.047 7.703 -15.381 1.00 95.94 82 SER A O 1
ATOM 624 N N . ARG A 1 83 ? 2.597 6.070 -15.329 1.00 95.75 83 ARG A N 1
ATOM 625 C CA . ARG A 1 83 ? 2.048 5.436 -14.130 1.00 95.75 83 ARG A CA 1
ATOM 626 C C . ARG A 1 83 ? 1.959 6.415 -12.960 1.00 95.75 83 ARG A C 1
ATOM 628 O O . ARG A 1 83 ? 0.923 6.509 -12.306 1.00 95.75 83 ARG A O 1
ATOM 635 N N . VAL A 1 84 ? 2.987 7.246 -12.796 1.00 95.00 84 VAL A N 1
ATOM 636 C CA . VAL A 1 84 ? 3.039 8.336 -11.817 1.00 95.00 84 VAL A CA 1
ATOM 637 C C . VAL A 1 84 ? 1.961 9.396 -12.059 1.00 95.00 84 VAL A C 1
ATOM 639 O O . VAL A 1 84 ? 1.349 9.865 -11.105 1.00 95.00 84 VAL A O 1
ATOM 642 N N . ALA A 1 85 ? 1.660 9.764 -13.311 1.00 94.81 85 ALA A N 1
ATOM 643 C CA . ALA A 1 85 ? 0.605 10.740 -13.600 1.00 94.81 85 ALA A CA 1
ATOM 644 C C . ALA A 1 85 ? -0.779 10.185 -13.233 1.00 94.81 85 ALA A C 1
ATOM 646 O O . ALA A 1 85 ? -1.627 10.900 -12.700 1.00 94.81 85 ALA A O 1
ATOM 647 N N . ILE A 1 86 ? -1.005 8.896 -13.480 1.00 95.38 86 ILE A N 1
ATOM 648 C CA . ILE A 1 86 ? -2.241 8.208 -13.104 1.00 95.38 86 ILE A CA 1
ATOM 649 C C . ILE A 1 86 ? -2.348 8.088 -11.576 1.00 95.38 86 ILE A C 1
ATOM 651 O O . ILE A 1 86 ? -3.389 8.437 -11.019 1.00 95.38 86 ILE A O 1
ATOM 655 N N . ALA A 1 87 ? -1.269 7.700 -10.887 1.00 95.56 87 ALA A N 1
ATOM 656 C CA . ALA A 1 87 ? -1.217 7.649 -9.426 1.00 95.56 87 ALA A CA 1
ATOM 657 C C . ALA A 1 87 ? -1.505 9.021 -8.795 1.00 95.56 87 ALA A C 1
ATOM 659 O O . ALA A 1 87 ? -2.325 9.118 -7.886 1.00 95.56 87 ALA A O 1
ATOM 660 N N . LYS A 1 88 ? -0.924 10.103 -9.330 1.00 93.88 88 LYS A N 1
ATOM 661 C CA . LYS A 1 88 ? -1.211 11.479 -8.894 1.00 93.88 88 LYS A CA 1
ATOM 662 C C . LYS A 1 88 ? -2.689 11.843 -9.047 1.00 93.88 88 LYS A C 1
ATOM 664 O O . LYS A 1 88 ? -3.276 12.356 -8.100 1.00 93.88 88 LYS A O 1
ATOM 669 N N . ARG A 1 89 ? -3.316 11.551 -10.195 1.00 92.12 89 ARG A N 1
ATOM 670 C CA . ARG A 1 89 ? -4.764 11.784 -10.389 1.00 92.12 89 ARG A CA 1
ATOM 671 C C . ARG A 1 89 ? -5.601 11.005 -9.383 1.00 92.12 89 ARG A C 1
ATOM 673 O O . ARG A 1 89 ? -6.545 11.555 -8.823 1.00 92.12 89 ARG A O 1
ATOM 680 N N . ALA A 1 90 ? -5.251 9.744 -9.145 1.00 94.00 90 ALA A N 1
ATOM 681 C CA . ALA A 1 90 ? -5.967 8.884 -8.215 1.00 94.00 90 ALA A CA 1
ATOM 682 C C . ALA A 1 90 ? -5.824 9.355 -6.757 1.00 94.00 90 ALA A C 1
ATOM 684 O O . ALA A 1 90 ? -6.826 9.420 -6.047 1.00 94.00 90 ALA A O 1
ATOM 685 N N . ILE A 1 91 ? -4.620 9.760 -6.333 1.00 94.50 91 ILE A N 1
ATOM 686 C CA . ILE A 1 91 ? -4.374 10.338 -5.004 1.00 94.50 91 ILE A CA 1
ATOM 687 C C . ILE A 1 91 ? -5.111 11.668 -4.850 1.00 94.50 91 ILE A C 1
ATOM 689 O O . ILE A 1 91 ? -5.773 11.861 -3.836 1.00 94.50 91 ILE A O 1
ATOM 693 N N . CYS A 1 92 ? -5.058 12.560 -5.847 1.00 92.25 92 CYS A N 1
ATOM 694 C CA . CYS A 1 92 ? -5.818 13.810 -5.804 1.00 92.25 92 CYS A CA 1
ATOM 695 C C . CYS A 1 92 ? -7.304 13.513 -5.610 1.00 92.25 92 CYS A C 1
ATOM 697 O O . CYS A 1 92 ? -7.907 13.979 -4.655 1.00 92.25 92 CYS A O 1
ATOM 699 N N . ALA A 1 93 ? -7.871 12.644 -6.449 1.00 90.38 93 ALA A N 1
ATOM 700 C CA . ALA A 1 93 ? -9.274 12.278 -6.347 1.00 90.38 93 ALA A CA 1
ATOM 701 C C . ALA A 1 93 ? -9.624 11.550 -5.037 1.00 90.38 93 ALA A C 1
ATOM 703 O O . ALA A 1 93 ? -10.796 11.447 -4.720 1.00 90.38 93 ALA A O 1
ATOM 704 N N . MET A 1 94 ? -8.671 10.976 -4.306 1.00 91.75 94 MET A N 1
ATOM 705 C CA . MET A 1 94 ? -8.920 10.431 -2.967 1.00 91.75 94 MET A CA 1
ATOM 706 C C . MET A 1 94 ? -8.901 11.537 -1.899 1.00 91.75 94 MET A C 1
ATOM 708 O O . MET A 1 94 ? -9.649 11.450 -0.934 1.00 91.75 94 MET A O 1
ATOM 712 N N . LEU A 1 95 ? -8.061 12.562 -2.068 1.00 90.81 95 LEU A N 1
ATOM 713 C CA . LEU A 1 95 ? -8.009 13.736 -1.187 1.00 90.81 95 LEU A CA 1
ATOM 714 C C . LEU A 1 95 ? -9.201 14.686 -1.393 1.00 90.81 95 LEU A C 1
ATOM 716 O O . LEU A 1 95 ? -9.575 15.378 -0.458 1.00 90.81 95 LEU A O 1
ATOM 720 N N . ASP A 1 96 ? -9.769 14.717 -2.595 1.00 88.25 96 ASP A N 1
ATOM 721 C CA . ASP A 1 96 ? -11.022 15.389 -2.964 1.00 88.25 96 ASP A CA 1
ATOM 722 C C . ASP A 1 96 ? -12.197 14.406 -2.800 1.00 88.25 96 ASP A C 1
ATOM 724 O O . ASP A 1 96 ? -12.667 13.780 -3.757 1.00 88.25 96 ASP A O 1
ATOM 728 N N . ASP A 1 97 ? -12.592 14.169 -1.547 1.00 84.38 97 ASP A N 1
ATOM 729 C CA . ASP A 1 97 ? -13.590 13.155 -1.178 1.00 84.38 97 ASP A CA 1
ATOM 730 C C . ASP A 1 97 ? -15.008 13.567 -1.600 1.00 84.38 97 ASP A C 1
ATOM 732 O O . ASP A 1 97 ? -15.831 12.711 -1.941 1.00 84.38 97 ASP A O 1
ATOM 736 N N . ASN A 1 98 ? -15.297 14.873 -1.632 1.00 81.12 98 ASN A N 1
ATOM 737 C CA . ASN A 1 98 ? -16.597 15.386 -2.062 1.00 81.12 98 ASN A CA 1
ATOM 738 C C . ASN A 1 98 ? -16.734 15.497 -3.603 1.00 81.12 98 ASN A C 1
ATOM 740 O O . ASN A 1 98 ? -17.842 15.734 -4.099 1.00 81.12 98 ASN A O 1
ATOM 744 N N . ASN A 1 99 ? -15.645 15.247 -4.342 1.00 83.75 99 ASN A N 1
ATOM 745 C CA . ASN A 1 99 ? -15.536 15.295 -5.799 1.00 83.75 99 ASN A CA 1
ATOM 746 C C . ASN A 1 99 ? -15.854 16.674 -6.410 1.00 83.75 99 ASN A C 1
ATOM 748 O O . ASN A 1 99 ? -16.466 16.736 -7.486 1.00 83.75 99 ASN A O 1
ATOM 752 N N . ASP A 1 100 ? -15.495 17.770 -5.746 1.00 79.75 100 ASP A N 1
ATOM 753 C CA . ASP A 1 100 ? -15.696 19.131 -6.251 1.00 79.75 100 ASP A CA 1
ATOM 754 C C . ASP A 1 100 ? -14.416 19.780 -6.821 1.00 79.75 100 ASP A C 1
ATOM 756 O O . ASP A 1 100 ? -14.458 20.932 -7.278 1.00 79.75 100 ASP A O 1
ATOM 760 N N . GLY A 1 101 ? -13.304 19.033 -6.876 1.00 80.12 101 GLY A N 1
ATOM 761 C CA . GLY A 1 101 ? -11.995 19.495 -7.335 1.00 80.12 101 GLY A CA 1
ATOM 762 C C . GLY A 1 101 ? -11.207 18.493 -8.197 1.00 80.12 101 GLY A C 1
ATOM 763 O O . GLY A 1 101 ? -11.746 17.769 -9.036 1.00 80.12 101 GLY A O 1
ATOM 764 N N . CYS A 1 102 ? -9.874 18.543 -8.062 1.00 82.50 102 CYS A N 1
ATOM 765 C CA . CYS A 1 102 ? -8.909 17.633 -8.699 1.00 82.50 102 CYS A CA 1
ATOM 766 C C . CYS A 1 102 ? -9.074 17.433 -10.217 1.00 82.50 102 CYS A C 1
ATOM 768 O O . CYS A 1 102 ? -9.000 16.316 -10.742 1.00 82.50 102 CYS A O 1
ATOM 770 N N . LEU A 1 103 ? -9.245 18.537 -10.945 1.00 77.50 103 LEU A N 1
ATOM 771 C CA . LEU A 1 103 ? -9.437 18.525 -12.393 1.00 77.50 103 LEU A CA 1
ATOM 772 C C . LEU A 1 103 ? -8.096 18.589 -13.135 1.00 77.50 103 LEU A C 1
ATOM 774 O O . LEU A 1 103 ? -7.373 19.583 -13.048 1.00 77.50 103 LEU A O 1
ATOM 778 N N . ASP A 1 104 ? -7.800 17.565 -13.933 1.00 80.31 104 ASP A N 1
ATOM 779 C CA . ASP A 1 104 ? -6.738 17.596 -14.949 1.00 80.31 104 ASP A CA 1
ATOM 780 C C . ASP A 1 104 ? -7.307 18.167 -16.255 1.00 80.31 104 ASP A C 1
ATOM 782 O O . ASP A 1 104 ? -7.640 17.434 -17.184 1.00 80.31 104 ASP A O 1
ATOM 786 N N . SER A 1 105 ? -7.523 19.484 -16.281 1.00 81.19 105 SER A N 1
ATOM 787 C CA . SER A 1 105 ? -8.274 20.148 -17.363 1.00 81.19 105 SER A CA 1
ATOM 788 C C . SER A 1 105 ? -7.579 20.052 -18.726 1.00 81.19 105 SER A C 1
ATOM 790 O O . SER A 1 105 ? -8.253 20.030 -19.756 1.00 81.19 105 SER A O 1
ATOM 792 N N . ASP A 1 106 ? -6.249 19.948 -18.724 1.00 82.94 106 ASP A N 1
ATOM 793 C CA . ASP A 1 106 ? -5.421 19.863 -19.930 1.00 82.94 106 ASP A CA 1
ATOM 794 C C . ASP A 1 106 ? -5.006 18.418 -20.265 1.00 82.94 106 ASP A C 1
ATOM 796 O O . ASP A 1 106 ? -4.393 18.167 -21.305 1.00 82.94 106 ASP A O 1
ATOM 800 N N . ASN A 1 107 ? -5.396 17.450 -19.426 1.00 87.06 107 ASN A N 1
ATOM 801 C CA . ASN A 1 107 ? -5.067 16.026 -19.524 1.00 87.06 107 ASN A CA 1
ATOM 802 C C . ASN A 1 107 ? -3.554 15.723 -19.498 1.00 87.06 107 ASN A C 1
ATOM 804 O O . ASN A 1 107 ? -3.126 14.629 -19.878 1.00 87.06 107 ASN A O 1
ATOM 808 N N . ASP A 1 108 ? -2.720 16.664 -19.061 1.00 82.44 108 ASP A N 1
ATOM 809 C CA . ASP A 1 108 ? -1.259 16.562 -19.094 1.00 82.44 108 ASP A CA 1
ATOM 810 C C . ASP A 1 108 ? -0.663 16.051 -17.770 1.00 82.44 108 ASP A C 1
ATOM 812 O O . ASP A 1 108 ? 0.547 15.834 -17.678 1.00 82.44 108 ASP A O 1
ATOM 816 N N . GLY A 1 109 ? -1.511 15.787 -16.770 1.00 78.62 109 GLY A N 1
ATOM 817 C CA . GLY A 1 109 ? -1.108 15.368 -15.427 1.00 78.62 109 GLY A CA 1
ATOM 818 C C . GLY A 1 109 ? -0.884 16.534 -14.460 1.00 78.62 109 GLY A C 1
ATOM 819 O O . GLY A 1 109 ? -0.568 16.289 -13.293 1.00 78.62 109 GLY A O 1
ATOM 820 N N . THR A 1 110 ? -1.073 17.777 -14.908 1.00 82.56 110 THR A N 1
ATOM 821 C CA . THR A 1 110 ? -1.111 18.974 -14.069 1.00 82.56 110 THR A CA 1
ATOM 822 C C . THR A 1 110 ? -2.524 19.146 -13.526 1.00 82.56 110 THR A C 1
ATOM 824 O O . THR A 1 110 ? -3.445 19.566 -14.221 1.00 82.56 110 THR A O 1
ATOM 827 N N . ILE A 1 111 ? -2.715 18.811 -12.253 1.00 81.38 111 ILE A N 1
ATOM 828 C CA . ILE A 1 111 ? -4.049 18.798 -11.649 1.00 81.38 111 ILE A CA 1
ATOM 829 C C . ILE A 1 111 ? -4.298 20.103 -10.894 1.00 81.38 111 ILE A C 1
ATOM 831 O O . ILE A 1 111 ? -3.538 20.476 -9.997 1.00 81.38 111 ILE A O 1
ATOM 835 N N . ASN A 1 112 ? -5.387 20.785 -11.248 1.00 71.94 112 ASN A N 1
ATOM 836 C CA . ASN A 1 112 ? -5.880 21.939 -10.512 1.00 71.94 112 ASN A CA 1
ATOM 837 C C . ASN A 1 112 ? -6.638 21.469 -9.266 1.00 71.94 112 ASN A C 1
ATOM 839 O O . ASN A 1 112 ? -7.583 20.685 -9.360 1.00 71.94 112 ASN A O 1
ATOM 843 N N . THR A 1 113 ? -6.239 21.990 -8.108 1.00 67.19 113 THR A N 1
ATOM 844 C CA . THR A 1 113 ? -6.821 21.655 -6.803 1.00 67.19 113 THR A CA 1
ATOM 845 C C . THR A 1 113 ? -7.528 22.817 -6.153 1.00 67.19 113 THR A C 1
ATOM 847 O O . THR A 1 113 ? -7.581 22.899 -4.924 1.00 67.19 113 THR A O 1
ATOM 850 N N . ALA A 1 114 ? -8.077 23.724 -6.964 1.00 64.06 114 ALA A N 1
ATOM 851 C CA . ALA A 1 114 ? -9.231 24.480 -6.520 1.00 64.06 114 ALA A CA 1
ATOM 852 C C . ALA A 1 114 ? -10.181 23.467 -5.862 1.00 64.06 114 ALA A C 1
ATOM 854 O O . ALA A 1 114 ? -10.655 22.557 -6.537 1.00 64.06 114 ALA A O 1
ATOM 855 N N . ASN A 1 115 ? -10.354 23.607 -4.546 1.00 69.25 115 ASN A N 1
ATOM 856 C CA . ASN A 1 115 ? -11.305 22.880 -3.706 1.00 69.25 115 ASN A CA 1
ATOM 857 C C . ASN A 1 115 ? -10.847 21.629 -2.928 1.00 69.25 115 ASN A C 1
ATOM 859 O O . ASN A 1 115 ? -11.685 21.067 -2.244 1.00 69.25 115 ASN A O 1
ATOM 863 N N . ILE A 1 116 ? -9.552 21.276 -2.837 1.00 82.88 116 ILE A N 1
ATOM 864 C CA . ILE A 1 116 ? -9.147 20.404 -1.704 1.00 82.88 116 ILE A CA 1
ATOM 865 C C . ILE A 1 116 ? -9.225 21.239 -0.420 1.00 82.88 116 ILE A C 1
ATOM 867 O O . ILE A 1 116 ? -8.392 22.125 -0.198 1.00 82.88 116 ILE A O 1
ATOM 871 N N . THR A 1 117 ? -10.240 20.992 0.405 1.00 80.31 117 THR A N 1
ATOM 872 C CA . THR A 1 117 ? -10.580 21.825 1.565 1.00 80.31 117 THR A CA 1
ATOM 873 C C . THR A 1 117 ? -10.763 21.016 2.847 1.00 80.31 117 THR A C 1
ATOM 875 O O . THR A 1 117 ? -10.722 19.790 2.879 1.00 80.31 117 THR A O 1
ATOM 878 N N . THR A 1 118 ? -11.046 21.720 3.944 1.00 78.50 118 THR A N 1
ATOM 879 C CA . THR A 1 118 ? -11.441 21.100 5.215 1.00 78.50 118 THR A CA 1
ATOM 880 C C . THR A 1 118 ? -12.770 20.339 5.131 1.00 78.50 118 THR A C 1
ATOM 882 O O . THR A 1 118 ? -13.095 19.589 6.054 1.00 78.50 118 THR A O 1
ATOM 885 N N . SER A 1 119 ? -13.561 20.527 4.066 1.00 80.00 119 SER A N 1
ATOM 886 C CA . SER A 1 119 ? -14.778 19.743 3.827 1.00 80.00 119 SER A CA 1
ATOM 887 C C . SER A 1 119 ? -14.437 18.289 3.512 1.00 80.00 119 SER A C 1
ATOM 889 O O . SER A 1 119 ? -15.049 17.404 4.105 1.00 80.00 119 SER A O 1
ATOM 891 N N . ASP A 1 120 ? -13.420 18.058 2.677 1.00 84.00 120 ASP A N 1
ATOM 892 C CA . ASP A 1 120 ? -12.929 16.721 2.321 1.00 84.00 120 ASP A CA 1
ATOM 893 C C . ASP A 1 120 ? -12.338 15.998 3.523 1.00 84.00 120 ASP A C 1
ATOM 895 O O . ASP A 1 120 ? -12.579 14.818 3.758 1.00 84.00 120 ASP A O 1
ATOM 899 N N . GLU A 1 121 ? -11.602 16.732 4.352 1.00 81.31 121 GLU A N 1
ATOM 900 C CA . GLU A 1 121 ? -11.093 16.205 5.614 1.00 81.31 121 GLU A CA 1
ATOM 901 C C . GLU A 1 121 ? -12.255 15.775 6.517 1.00 81.31 121 GLU A C 1
ATOM 903 O O . GLU A 1 121 ? -12.262 14.672 7.069 1.00 81.31 121 GLU A O 1
ATOM 908 N N . SER A 1 122 ? -13.272 16.630 6.638 1.00 78.19 122 SER A N 1
ATOM 909 C CA . SER A 1 122 ? -14.439 16.380 7.487 1.00 78.19 122 SER A CA 1
ATOM 910 C C . SER A 1 122 ? -15.298 15.209 7.004 1.00 78.19 122 SER A C 1
ATOM 912 O O . SER A 1 122 ? -15.976 14.590 7.831 1.00 78.19 122 SER A O 1
ATOM 914 N N . SER A 1 123 ? -15.290 14.903 5.704 1.00 78.69 123 SER A N 1
ATOM 915 C CA . SER A 1 123 ? -16.023 13.776 5.125 1.00 78.69 123 SER A CA 1
ATOM 916 C C . SER A 1 123 ? -15.210 12.478 5.144 1.00 78.69 123 SER A C 1
ATOM 918 O O . SER A 1 123 ? -15.731 11.450 5.588 1.00 78.69 123 SER A O 1
ATOM 920 N N . LEU A 1 124 ? -13.925 12.524 4.775 1.00 81.94 124 LEU A N 1
ATOM 921 C CA . LEU A 1 124 ? -13.059 11.346 4.731 1.00 81.94 124 LEU A CA 1
ATOM 922 C C . LEU A 1 124 ? -12.669 10.868 6.131 1.00 81.94 124 LEU A C 1
ATOM 924 O O . LEU A 1 124 ? -12.641 9.665 6.388 1.00 81.94 124 LEU A O 1
ATOM 928 N N . LYS A 1 125 ? -12.406 11.807 7.051 1.00 81.94 125 LYS A N 1
ATOM 929 C CA . LYS A 1 125 ? -12.060 11.547 8.457 1.00 81.94 125 LYS A CA 1
ATOM 930 C C . LYS A 1 125 ? -10.876 10.593 8.644 1.00 81.94 125 LYS A C 1
ATOM 932 O O . LYS A 1 125 ? -10.846 9.819 9.597 1.00 81.94 125 LYS A O 1
ATOM 937 N N . VAL A 1 126 ? -9.872 10.672 7.770 1.00 86.38 126 VAL A N 1
ATOM 938 C CA . VAL A 1 126 ? -8.613 9.917 7.890 1.00 86.38 126 VAL A CA 1
ATOM 939 C C . VAL A 1 126 ? -7.431 10.868 8.009 1.00 86.38 126 VAL A C 1
ATOM 941 O O . VAL A 1 126 ? -7.284 11.809 7.234 1.00 86.38 126 VAL A O 1
ATOM 944 N N . ARG A 1 127 ? -6.554 10.632 8.981 1.00 88.81 127 ARG A N 1
ATOM 945 C CA . ARG A 1 127 ? -5.324 11.405 9.153 1.00 88.81 127 ARG A CA 1
ATOM 946 C C . ARG A 1 127 ? -4.250 10.838 8.231 1.00 88.81 127 ARG A C 1
ATOM 948 O O . ARG A 1 127 ? -3.807 9.709 8.416 1.00 88.81 127 ARG A O 1
ATOM 955 N N . ILE A 1 128 ? -3.838 11.616 7.237 1.00 91.00 128 ILE A N 1
ATOM 956 C CA . ILE A 1 128 ? -2.963 11.132 6.165 1.00 91.00 128 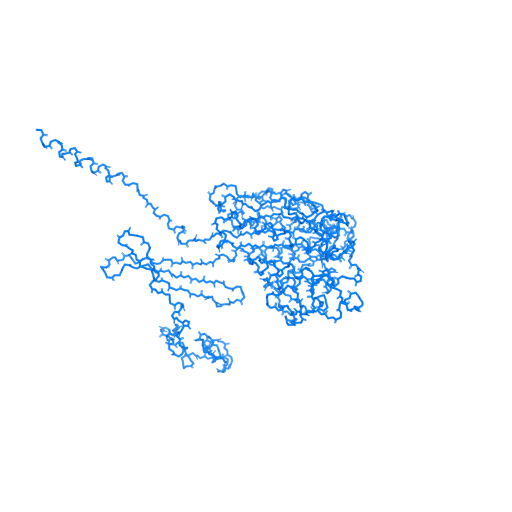ILE A CA 1
ATOM 957 C C . ILE A 1 128 ? -1.540 11.658 6.349 1.00 91.00 128 ILE A C 1
ATOM 959 O O . ILE A 1 128 ? -1.330 12.826 6.668 1.00 91.00 128 ILE A O 1
ATOM 963 N N . GLY A 1 129 ? -0.564 10.784 6.141 1.00 93.81 129 GLY A N 1
ATOM 964 C CA . GLY A 1 129 ? 0.843 11.120 5.961 1.00 93.81 129 GLY A CA 1
ATOM 965 C C . GLY A 1 129 ? 1.318 10.656 4.594 1.00 93.81 129 GLY A C 1
ATOM 966 O O . GLY A 1 129 ? 0.689 9.810 3.958 1.00 93.81 129 GLY A O 1
ATOM 967 N N . TYR A 1 130 ? 2.443 11.202 4.152 1.00 96.06 130 TYR A N 1
ATOM 968 C CA . TYR A 1 130 ? 3.015 10.912 2.847 1.00 96.06 130 TYR A CA 1
ATOM 969 C C . TYR A 1 130 ? 4.515 10.642 2.960 1.00 96.06 130 TYR A C 1
ATOM 971 O O . TYR A 1 130 ? 5.300 11.496 3.386 1.00 96.06 130 TYR A O 1
ATOM 979 N N . MET A 1 131 ? 4.882 9.430 2.569 1.00 96.38 131 MET A N 1
ATOM 980 C CA . MET A 1 131 ? 6.227 8.916 2.381 1.00 96.38 131 MET A CA 1
ATOM 981 C C . MET A 1 131 ? 6.395 8.556 0.907 1.00 96.38 131 MET A C 1
ATOM 983 O O . MET A 1 131 ? 5.449 8.149 0.230 1.00 96.38 131 MET A O 1
ATOM 987 N N . ARG A 1 132 ? 7.613 8.707 0.407 1.00 94.44 132 ARG A N 1
ATOM 988 C CA . ARG A 1 132 ? 7.961 8.326 -0.957 1.00 94.44 132 ARG A CA 1
ATOM 989 C C . ARG A 1 132 ? 9.355 7.747 -0.992 1.00 94.44 132 ARG A C 1
ATOM 991 O O . ARG A 1 132 ? 10.192 8.170 -0.192 1.00 94.44 132 ARG A O 1
ATOM 998 N N . PHE A 1 133 ? 9.615 6.928 -1.997 1.00 91.50 133 PHE A N 1
ATOM 999 C CA . PHE A 1 133 ? 10.969 6.592 -2.405 1.00 91.50 133 PHE A CA 1
ATOM 1000 C C . PHE A 1 133 ? 11.254 7.133 -3.804 1.00 91.50 133 PHE A C 1
ATOM 1002 O O . PHE A 1 133 ? 10.496 6.896 -4.737 1.00 91.50 133 PHE A O 1
ATOM 1009 N N . TYR A 1 134 ? 12.330 7.909 -3.934 1.00 92.81 134 TYR A N 1
ATOM 1010 C CA . TYR A 1 134 ? 12.674 8.648 -5.147 1.00 92.81 134 TYR A CA 1
ATOM 1011 C C . TYR A 1 134 ? 14.181 8.702 -5.361 1.00 92.81 134 TYR A C 1
ATOM 1013 O O . TYR A 1 134 ? 14.937 9.048 -4.452 1.00 92.81 134 TYR A O 1
ATOM 1021 N N . ASN A 1 135 ? 14.609 8.461 -6.601 1.00 90.94 135 ASN A N 1
ATOM 1022 C CA . ASN A 1 135 ? 16.011 8.475 -7.015 1.00 90.94 135 ASN A CA 1
ATOM 1023 C C . ASN A 1 135 ? 16.885 7.544 -6.154 1.00 90.94 135 ASN A C 1
ATOM 1025 O O . ASN A 1 135 ? 18.029 7.865 -5.827 1.00 90.94 135 ASN A O 1
ATOM 1029 N N . CYS A 1 136 ? 16.322 6.400 -5.764 1.00 89.19 136 CYS A N 1
ATOM 1030 C CA . CYS A 1 136 ? 17.054 5.354 -5.068 1.00 89.19 136 CYS A CA 1
ATOM 1031 C C . CYS A 1 136 ? 18.102 4.741 -5.991 1.00 89.19 136 CYS A C 1
ATOM 1033 O O . CYS A 1 136 ? 17.861 4.555 -7.187 1.00 89.19 136 CYS A O 1
ATOM 1035 N N . ALA A 1 137 ? 19.270 4.461 -5.424 1.00 85.50 137 ALA A N 1
ATOM 1036 C CA . ALA A 1 137 ? 20.449 3.994 -6.135 1.00 85.50 137 ALA A CA 1
ATOM 1037 C C . ALA A 1 137 ? 21.214 2.995 -5.264 1.00 85.50 137 ALA A C 1
ATOM 1039 O O . ALA A 1 137 ? 21.059 2.976 -4.049 1.00 85.50 137 ALA A O 1
ATOM 1040 N N . ASN A 1 138 ? 22.144 2.259 -5.863 1.00 72.62 138 ASN A N 1
ATOM 1041 C CA . ASN A 1 138 ? 23.062 1.343 -5.171 1.00 72.62 138 ASN A CA 1
ATOM 1042 C C . ASN A 1 138 ? 24.100 2.031 -4.241 1.00 72.62 138 ASN A C 1
ATOM 1044 O O . ASN A 1 138 ? 25.135 1.482 -3.876 1.00 72.62 138 ASN A O 1
ATOM 1048 N N . SER A 1 139 ? 23.903 3.306 -3.941 1.00 66.06 139 SER A N 1
ATOM 1049 C CA . SER A 1 139 ? 24.683 4.054 -2.958 1.00 66.06 139 SER A CA 1
ATOM 1050 C C . SER A 1 139 ? 23.797 4.614 -1.852 1.00 66.06 139 SER A C 1
ATOM 1052 O O . SER A 1 139 ? 24.288 5.345 -0.994 1.00 66.06 139 SER A O 1
ATOM 1054 N N . SER A 1 140 ? 22.488 4.374 -1.926 1.00 70.50 140 SER A N 1
ATOM 1055 C CA . SER A 1 140 ? 21.535 4.881 -0.957 1.00 70.50 140 SER A CA 1
ATOM 1056 C C . SER A 1 140 ? 21.487 3.950 0.260 1.00 70.50 140 SER A C 1
ATOM 1058 O O . SER A 1 140 ? 21.894 2.790 0.197 1.00 70.50 140 SER A O 1
ATOM 1060 N N . SER A 1 141 ? 21.041 4.466 1.404 1.00 66.81 141 SER A N 1
ATOM 1061 C CA . SER A 1 141 ? 20.882 3.691 2.646 1.00 66.81 141 SER A CA 1
ATOM 1062 C C . SER A 1 141 ? 19.905 2.521 2.493 1.00 66.81 141 SER A C 1
ATOM 1064 O O . SER A 1 141 ? 19.890 1.608 3.312 1.00 66.81 141 SER A O 1
ATOM 1066 N N . GLU A 1 142 ? 19.105 2.538 1.431 1.00 71.62 142 GLU A N 1
ATOM 1067 C CA . GLU A 1 142 ? 17.962 1.670 1.203 1.00 71.62 142 GLU A CA 1
ATOM 1068 C C . GLU A 1 142 ? 18.286 0.385 0.420 1.00 71.62 142 GLU A C 1
ATOM 1070 O O . GLU A 1 142 ? 17.367 -0.363 0.083 1.00 71.62 142 GLU A O 1
ATOM 1075 N N . GLU A 1 143 ? 19.574 0.066 0.216 1.00 61.69 143 GLU A N 1
ATOM 1076 C CA . GLU A 1 143 ? 20.068 -1.211 -0.349 1.00 61.69 143 GLU A CA 1
ATOM 1077 C C . GLU A 1 143 ? 19.672 -2.477 0.454 1.00 61.69 143 GLU A C 1
ATOM 1079 O O . GLU A 1 143 ? 19.979 -3.605 0.061 1.00 61.69 143 GLU A O 1
ATOM 1084 N N . GLY A 1 144 ? 18.967 -2.317 1.576 1.00 58.66 144 GLY A N 1
ATOM 1085 C CA . GLY A 1 144 ? 18.452 -3.410 2.391 1.00 58.66 144 GLY A CA 1
ATOM 1086 C C . GLY A 1 144 ? 19.527 -4.157 3.188 1.00 58.66 144 GLY A C 1
ATOM 1087 O O . GLY A 1 144 ? 20.730 -4.099 2.927 1.00 58.66 144 GLY A O 1
ATOM 1088 N N . ASP A 1 145 ? 19.072 -4.868 4.216 1.00 54.56 145 ASP A N 1
ATOM 1089 C CA . ASP A 1 145 ? 19.925 -5.593 5.157 1.00 54.56 145 ASP A CA 1
ATOM 1090 C C . ASP A 1 145 ? 20.573 -6.831 4.509 1.00 54.56 145 ASP A C 1
ATOM 1092 O O . ASP A 1 145 ? 19.936 -7.869 4.337 1.00 54.56 145 ASP A O 1
ATOM 1096 N N . ASN A 1 146 ? 21.857 -6.730 4.158 1.00 52.31 146 ASN A N 1
ATOM 1097 C CA . ASN A 1 146 ? 22.713 -7.868 3.800 1.00 52.31 146 ASN A CA 1
ATOM 1098 C C . ASN A 1 146 ? 23.685 -8.244 4.942 1.00 52.31 146 ASN A C 1
ATOM 1100 O O . ASN A 1 146 ? 24.856 -8.544 4.710 1.00 52.31 146 ASN A O 1
ATOM 1104 N N . GLY A 1 147 ? 23.268 -8.118 6.207 1.00 49.84 147 GLY A N 1
ATOM 1105 C CA . GLY A 1 147 ? 24.206 -8.210 7.333 1.00 49.84 147 GLY A CA 1
ATOM 1106 C C . GLY A 1 147 ? 25.225 -7.062 7.351 1.00 49.84 147 GLY A C 1
ATOM 1107 O O . GLY A 1 147 ? 26.277 -7.168 7.985 1.00 49.84 147 GLY A O 1
ATOM 1108 N N . LYS A 1 148 ? 24.923 -5.972 6.634 1.00 53.56 148 LYS A N 1
ATOM 1109 C CA . LYS A 1 148 ? 25.574 -4.670 6.785 1.00 53.56 148 LYS A CA 1
ATOM 1110 C C . LYS A 1 148 ? 24.830 -3.931 7.897 1.00 53.56 148 LYS A C 1
ATOM 1112 O O . LYS A 1 148 ? 23.619 -4.073 8.014 1.00 53.56 148 LYS A O 1
ATOM 1117 N N . ASP A 1 149 ? 25.538 -3.140 8.694 1.00 53.75 149 ASP A N 1
ATOM 1118 C CA . ASP A 1 149 ? 24.934 -2.271 9.711 1.00 53.75 149 ASP A CA 1
ATOM 1119 C C . ASP A 1 149 ? 24.186 -1.123 8.997 1.00 53.75 149 ASP A C 1
ATOM 1121 O O . ASP A 1 149 ? 24.710 -0.023 8.812 1.00 53.75 149 ASP A O 1
ATOM 1125 N N . VAL A 1 150 ? 23.009 -1.425 8.437 1.00 63.09 150 VAL A N 1
ATOM 1126 C CA . VAL A 1 150 ? 22.194 -0.470 7.682 1.00 63.09 150 VAL A CA 1
ATOM 1127 C C . VAL A 1 150 ? 21.469 0.420 8.682 1.00 63.09 150 VAL A C 1
ATOM 1129 O O . VAL A 1 150 ? 20.599 -0.026 9.429 1.00 63.09 150 VAL A O 1
ATOM 1132 N N . THR A 1 151 ? 21.828 1.702 8.700 1.00 70.75 151 THR A N 1
ATOM 1133 C CA . THR A 1 151 ? 21.091 2.711 9.464 1.00 70.75 151 THR A CA 1
ATOM 1134 C C . THR A 1 151 ? 19.915 3.198 8.624 1.00 70.75 151 THR A C 1
ATOM 1136 O O . THR A 1 151 ? 20.079 4.066 7.771 1.00 70.75 151 THR A O 1
ATOM 1139 N N . TYR A 1 152 ? 18.739 2.622 8.857 1.00 80.94 152 TYR A N 1
ATOM 1140 C CA . TYR A 1 152 ? 17.485 3.077 8.256 1.00 80.94 152 TYR A CA 1
ATOM 1141 C C . TYR A 1 152 ? 17.082 4.461 8.782 1.00 80.94 152 TYR A C 1
ATOM 1143 O O . TYR A 1 152 ? 17.271 4.760 9.967 1.00 80.94 152 TYR A O 1
ATOM 1151 N N . SER A 1 153 ? 16.489 5.301 7.930 1.00 88.38 153 SER A N 1
ATOM 1152 C CA . SER A 1 153 ? 16.007 6.625 8.327 1.00 88.38 153 SER A CA 1
ATOM 1153 C C . SER A 1 153 ? 14.791 7.040 7.515 1.00 88.38 153 SER A C 1
ATOM 1155 O O . SER A 1 153 ? 14.894 7.510 6.393 1.00 88.38 153 SER A O 1
ATOM 1157 N N . TYR A 1 154 ? 13.627 7.063 8.158 1.00 89.69 154 TYR A N 1
ATOM 1158 C CA . TYR A 1 154 ? 12.412 7.601 7.541 1.00 89.69 154 TYR A CA 1
ATOM 1159 C C . TYR A 1 154 ? 12.446 9.127 7.314 1.00 89.69 154 TYR A C 1
ATOM 1161 O O . TYR A 1 154 ? 11.476 9.696 6.817 1.00 89.69 154 TYR A O 1
ATOM 1169 N N . SER A 1 155 ? 13.508 9.823 7.736 1.00 90.00 155 SER A N 1
ATOM 1170 C CA . SER A 1 155 ? 13.617 11.292 7.706 1.00 90.00 155 SER A CA 1
ATOM 1171 C C . SER A 1 155 ? 14.663 11.818 6.720 1.00 90.00 155 SER A C 1
ATOM 1173 O O . SER A 1 155 ? 14.790 13.029 6.541 1.00 90.00 155 SER A O 1
ATOM 1175 N N . SER A 1 156 ? 15.427 10.922 6.098 1.00 86.44 156 SER A N 1
ATOM 1176 C CA . SER A 1 156 ? 16.520 11.265 5.195 1.00 86.44 156 SER A CA 1
ATOM 1177 C C . SER A 1 156 ? 16.864 10.072 4.323 1.00 86.44 156 SER A C 1
ATOM 1179 O O . SER A 1 156 ? 16.978 8.976 4.853 1.00 86.44 156 SER A O 1
ATOM 1181 N N . GLY A 1 157 ? 17.186 10.303 3.058 1.00 87.25 157 GLY A N 1
ATOM 1182 C CA . GLY A 1 157 ? 17.578 9.233 2.150 1.00 87.25 157 GLY A CA 1
ATOM 1183 C C . GLY A 1 157 ? 16.754 9.296 0.881 1.00 87.25 157 GLY A C 1
ATOM 1184 O O . GLY A 1 157 ? 16.156 10.332 0.570 1.00 87.25 157 GLY A O 1
ATOM 1185 N N . CYS A 1 158 ? 16.758 8.203 0.126 1.00 89.31 158 CYS A N 1
ATOM 1186 C CA . CYS A 1 158 ? 15.920 8.124 -1.061 1.00 89.31 158 CYS A CA 1
ATOM 1187 C C . CYS A 1 158 ? 14.470 7.786 -0.689 1.00 89.31 158 CYS A C 1
ATOM 1189 O O . CYS A 1 158 ? 13.563 8.273 -1.361 1.00 89.31 158 CYS A O 1
ATOM 1191 N N . ASN A 1 159 ? 14.252 7.032 0.400 1.00 92.00 159 ASN A N 1
ATOM 1192 C CA . ASN A 1 159 ? 12.946 6.840 1.021 1.00 92.00 159 ASN A CA 1
ATOM 1193 C C . ASN A 1 159 ? 12.796 7.794 2.211 1.00 92.00 159 ASN A C 1
ATOM 1195 O O . ASN A 1 159 ? 13.676 7.900 3.057 1.00 92.00 159 ASN A O 1
ATOM 1199 N N . THR A 1 160 ? 11.735 8.599 2.243 1.00 93.38 160 THR A N 1
ATOM 1200 C CA . THR A 1 160 ? 11.582 9.641 3.271 1.00 93.38 160 THR A CA 1
ATOM 1201 C C . THR A 1 160 ? 10.124 10.054 3.441 1.00 93.38 160 THR A C 1
ATOM 1203 O O . THR A 1 160 ? 9.367 10.175 2.475 1.00 93.38 160 THR A O 1
ATOM 1206 N N . VAL A 1 161 ? 9.734 10.337 4.684 1.00 94.94 161 VAL A N 1
ATOM 1207 C CA . VAL A 1 161 ? 8.481 11.015 5.027 1.00 94.94 161 VAL A CA 1
ATOM 1208 C C . VAL A 1 161 ? 8.566 12.476 4.599 1.00 94.94 161 VAL A C 1
ATOM 1210 O O . VAL A 1 161 ? 9.301 13.273 5.177 1.00 94.94 161 VAL A O 1
ATOM 1213 N N . ILE A 1 162 ? 7.772 12.848 3.602 1.00 94.06 162 ILE A N 1
ATOM 1214 C CA . ILE A 1 162 ? 7.683 14.222 3.092 1.00 94.06 162 ILE A CA 1
ATOM 1215 C C . ILE A 1 162 ? 6.632 15.028 3.854 1.00 94.06 162 ILE A C 1
ATOM 1217 O O . ILE A 1 162 ? 6.771 16.244 4.041 1.00 94.06 162 ILE A O 1
ATOM 1221 N N . ARG A 1 163 ? 5.575 14.353 4.313 1.00 92.38 163 ARG A N 1
ATOM 1222 C CA . ARG A 1 163 ? 4.551 14.928 5.185 1.00 92.38 163 ARG A CA 1
ATOM 1223 C C . ARG A 1 163 ? 4.231 13.953 6.300 1.00 92.38 163 ARG A C 1
ATOM 1225 O O . ARG A 1 163 ? 3.804 12.828 6.053 1.00 92.38 163 ARG A O 1
ATOM 1232 N N . ALA A 1 164 ? 4.425 14.402 7.532 1.00 90.69 164 ALA A N 1
ATOM 1233 C CA . ALA A 1 164 ? 4.037 13.630 8.695 1.00 90.69 164 ALA A CA 1
ATOM 1234 C C . ALA A 1 164 ? 2.506 13.584 8.827 1.00 90.69 164 ALA A C 1
ATOM 1236 O O . ALA A 1 164 ? 1.816 14.576 8.596 1.00 90.69 164 ALA A O 1
ATOM 1237 N N . ILE A 1 165 ? 1.999 12.440 9.273 1.00 89.00 165 ILE A N 1
ATOM 1238 C CA . ILE A 1 165 ? 0.674 12.298 9.871 1.00 89.00 165 ILE A CA 1
ATOM 1239 C C . ILE A 1 165 ? 0.574 13.276 11.048 1.00 89.00 165 ILE A C 1
ATOM 1241 O O . ILE A 1 165 ? 1.527 13.387 11.827 1.00 89.00 165 ILE A O 1
ATOM 1245 N N . ASN A 1 166 ? -0.566 13.965 11.199 1.00 74.50 166 ASN A N 1
ATOM 1246 C CA . ASN A 1 166 ? -0.732 14.968 12.258 1.00 74.50 166 ASN A CA 1
ATOM 1247 C C . ASN A 1 166 ? -0.293 14.436 13.628 1.00 74.50 166 ASN A C 1
ATOM 1249 O O . ASN A 1 166 ? -0.669 13.332 14.028 1.00 74.50 166 ASN A O 1
ATOM 1253 N N . THR A 1 167 ? 0.438 15.251 14.378 1.00 62.44 167 THR A N 1
ATOM 1254 C CA . THR A 1 167 ? 0.861 14.966 15.753 1.00 62.44 167 THR A CA 1
ATOM 1255 C C . THR A 1 167 ? 0.124 15.815 16.786 1.00 62.44 167 THR A C 1
ATOM 1257 O O . THR A 1 167 ? 0.252 15.559 17.979 1.00 62.44 167 THR A O 1
ATOM 1260 N N . ASN A 1 168 ? -0.699 16.785 16.368 1.00 59.62 168 ASN A N 1
ATOM 1261 C CA . ASN A 1 168 ? -1.328 17.763 17.264 1.00 59.62 168 ASN A CA 1
ATOM 1262 C C . ASN A 1 168 ? -2.399 17.185 18.212 1.00 59.62 168 ASN A C 1
ATOM 1264 O O . ASN A 1 168 ? -3.055 17.956 18.907 1.00 59.62 168 ASN A O 1
ATOM 1268 N N . ASN A 1 169 ? -2.594 15.860 18.263 1.00 53.81 169 ASN A N 1
ATOM 1269 C CA . ASN A 1 169 ? -3.624 15.167 19.056 1.00 53.81 169 ASN A CA 1
ATOM 1270 C C . ASN A 1 169 ? -5.058 15.699 18.861 1.00 53.81 169 ASN A C 1
ATOM 1272 O O . ASN A 1 169 ? -5.945 15.336 19.625 1.00 53.81 169 ASN A O 1
ATOM 1276 N N . LYS A 1 170 ? -5.279 16.535 17.841 1.00 59.41 170 LYS A N 1
ATOM 1277 C CA . LYS A 1 170 ? -6.585 17.036 17.436 1.00 59.41 170 LYS A CA 1
ATOM 1278 C C . LYS A 1 170 ? -7.170 16.111 16.392 1.00 59.41 170 LYS A C 1
ATOM 1280 O O . LYS A 1 170 ? -6.480 15.730 15.438 1.00 59.41 170 LYS A O 1
ATOM 1285 N N . GLU A 1 171 ? -8.428 15.758 16.586 1.00 67.44 171 GLU A N 1
ATOM 1286 C CA . GLU A 1 171 ? -9.179 15.011 15.593 1.00 67.44 171 GLU A CA 1
ATOM 1287 C C . GLU A 1 171 ? -9.592 15.928 14.435 1.00 67.44 171 GLU A C 1
ATOM 1289 O O . GLU A 1 171 ? -9.756 17.144 14.585 1.00 67.44 171 GLU A O 1
ATOM 1294 N N . ILE A 1 172 ? -9.747 15.343 13.247 1.00 63.25 172 ILE A N 1
ATOM 1295 C CA . ILE A 1 172 ? -10.304 16.050 12.098 1.00 63.25 172 ILE A CA 1
ATOM 1296 C C . ILE A 1 172 ? -11.711 16.534 12.473 1.00 63.25 172 ILE A C 1
ATOM 1298 O O . ILE A 1 172 ? -12.544 15.747 12.921 1.00 63.25 172 ILE A O 1
ATOM 1302 N N . GLY A 1 173 ? -11.954 17.839 12.317 1.00 55.62 173 GLY A N 1
ATOM 1303 C CA . GLY A 1 173 ? -13.205 18.499 12.708 1.00 55.62 173 GLY A CA 1
ATOM 1304 C C . GLY A 1 173 ? -13.165 19.258 14.043 1.00 55.62 173 GLY A C 1
ATOM 1305 O O . GLY A 1 173 ? -14.060 20.059 14.292 1.00 55.62 173 GLY A O 1
ATOM 1306 N N . GLU A 1 174 ? -12.121 19.115 14.871 1.00 52.12 174 GLU A N 1
ATOM 1307 C CA . GLU A 1 174 ? -12.011 19.820 16.170 1.00 52.12 174 GLU A CA 1
ATOM 1308 C C . GLU A 1 174 ? -11.449 21.254 16.075 1.00 52.12 174 GLU A C 1
ATOM 1310 O O . GLU A 1 174 ? -11.172 21.899 17.089 1.00 52.12 174 GLU A O 1
ATOM 1315 N N . GLY A 1 175 ? -11.274 21.783 14.861 1.00 46.97 175 GLY A N 1
ATOM 1316 C CA . GLY A 1 175 ? -10.701 23.107 14.627 1.00 46.97 175 GLY A CA 1
ATOM 1317 C C . GLY A 1 175 ? -9.201 23.167 14.948 1.00 46.97 175 GLY A C 1
ATOM 1318 O O . GLY A 1 175 ? -8.762 23.152 16.103 1.00 46.97 175 GLY A O 1
ATOM 1319 N N . GLY A 1 176 ? -8.389 23.309 13.902 1.00 47.50 176 GLY A N 1
ATOM 1320 C CA . GLY A 1 176 ? -6.936 23.451 13.998 1.00 47.50 176 GLY A CA 1
ATOM 1321 C C . GLY A 1 176 ? -6.200 22.331 13.274 1.00 47.50 176 GLY A C 1
ATOM 1322 O O . GLY A 1 176 ? -6.046 21.248 13.821 1.00 47.50 176 GLY A O 1
ATOM 1323 N N . TYR A 1 177 ? -5.744 22.654 12.063 1.00 47.31 177 TYR A N 1
ATOM 1324 C CA . TYR A 1 177 ? -4.653 22.040 11.302 1.00 47.31 177 TYR A CA 1
ATOM 1325 C C . TYR A 1 177 ? -4.345 20.560 11.624 1.00 47.31 177 TYR A C 1
ATOM 1327 O O . TYR A 1 177 ? -3.448 20.238 12.416 1.00 47.31 177 TYR A O 1
ATOM 1335 N N . GLY A 1 178 ? -5.089 19.671 10.948 1.00 50.34 178 GLY A N 1
ATOM 1336 C CA . GLY A 1 178 ? -4.549 18.461 10.301 1.00 50.34 178 GLY A CA 1
ATOM 1337 C C . GLY A 1 178 ? -3.380 18.798 9.370 1.00 50.34 178 GLY A C 1
ATOM 1338 O O . GLY A 1 178 ? -3.233 19.976 9.042 1.00 50.34 178 GLY A O 1
ATOM 1339 N N . PRO A 1 179 ? -2.551 17.845 8.886 1.00 56.06 179 PRO A N 1
ATOM 1340 C CA . PRO A 1 179 ? -1.937 18.074 7.587 1.00 56.06 179 PRO A CA 1
ATOM 1341 C C . PRO A 1 179 ? -3.104 18.362 6.655 1.00 56.06 179 PRO A C 1
ATOM 1343 O O . PRO A 1 179 ? -4.007 17.528 6.543 1.00 56.06 179 PRO A O 1
ATOM 1346 N N . ASN A 1 180 ? -3.132 19.562 6.080 1.00 77.75 180 ASN A N 1
ATOM 1347 C CA . ASN A 1 180 ? -4.227 19.875 5.191 1.00 77.75 180 ASN A CA 1
ATOM 13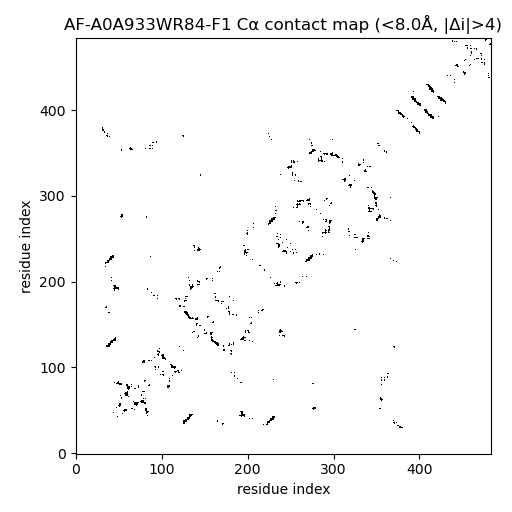48 C C . ASN A 1 180 ? -4.120 18.882 4.033 1.00 77.75 180 ASN A C 1
ATOM 1350 O O . ASN A 1 180 ? -3.010 18.630 3.547 1.00 77.75 180 ASN A O 1
ATOM 1354 N N . TYR A 1 181 ? -5.220 18.291 3.577 1.00 87.12 181 TYR A N 1
ATOM 1355 C CA . TYR A 1 181 ? -5.164 17.427 2.390 1.00 87.12 181 TYR A CA 1
ATOM 1356 C C . TYR A 1 181 ? -4.524 18.173 1.204 1.00 87.12 181 TYR A C 1
ATOM 1358 O O . TYR A 1 181 ? -3.783 17.584 0.416 1.00 87.12 181 TYR A O 1
ATOM 1366 N N . SER A 1 182 ? -4.664 19.503 1.169 1.00 85.69 182 SER A N 1
ATOM 1367 C CA . SER A 1 182 ? -3.944 20.395 0.258 1.00 85.69 182 SER A CA 1
ATOM 1368 C C . SER A 1 182 ? -2.413 20.359 0.407 1.00 85.69 182 SER A C 1
ATOM 1370 O O . SER A 1 182 ? -1.704 20.487 -0.587 1.00 85.69 182 SER A O 1
ATOM 1372 N N . ASP A 1 183 ? -1.875 20.179 1.617 1.00 86.06 183 ASP A N 1
ATOM 1373 C CA . ASP A 1 183 ? -0.432 20.093 1.889 1.00 86.06 183 ASP A CA 1
ATOM 1374 C C . ASP A 1 183 ? 0.151 18.738 1.483 1.00 86.06 183 ASP A C 1
ATOM 1376 O O . ASP A 1 183 ? 1.288 18.680 1.001 1.00 86.06 183 ASP A O 1
ATOM 1380 N N . ILE A 1 184 ? -0.623 17.659 1.671 1.00 90.38 184 ILE A N 1
ATOM 1381 C CA . ILE A 1 184 ? -0.302 16.329 1.133 1.00 90.38 184 ILE A CA 1
ATOM 1382 C C . ILE A 1 184 ? -0.252 16.413 -0.390 1.00 90.38 184 ILE A C 1
ATOM 1384 O O . ILE A 1 184 ? 0.749 16.037 -1.001 1.00 90.38 184 ILE A O 1
ATOM 1388 N N . TRP A 1 185 ? -1.298 16.977 -0.996 1.00 91.12 185 TRP A N 1
ATOM 1389 C CA . TRP A 1 185 ? -1.368 17.155 -2.437 1.00 91.12 185 TRP A CA 1
ATOM 1390 C C . TRP A 1 185 ? -0.220 18.013 -2.982 1.00 91.12 185 TRP A C 1
ATOM 1392 O O . TRP A 1 185 ? 0.422 17.640 -3.961 1.00 91.12 185 TRP A O 1
ATOM 1402 N N . SER A 1 186 ? 0.079 19.141 -2.334 1.00 88.38 186 SER A N 1
ATOM 1403 C CA . SER A 1 186 ? 1.176 20.031 -2.725 1.00 88.38 186 SER A CA 1
ATOM 1404 C C . SER A 1 186 ? 2.503 19.273 -2.836 1.00 88.38 186 SER A C 1
ATOM 1406 O O . SER A 1 186 ? 3.234 19.458 -3.807 1.00 88.38 186 SER A O 1
ATOM 1408 N N . SER A 1 187 ? 2.771 18.335 -1.920 1.00 91.38 187 SER A N 1
ATOM 1409 C CA . SER A 1 187 ? 3.917 17.430 -2.036 1.00 91.38 187 SER A CA 1
ATOM 1410 C C . SER A 1 187 ? 3.807 16.464 -3.212 1.00 91.38 187 SER A C 1
ATOM 1412 O O . SER A 1 187 ? 4.706 16.441 -4.044 1.00 91.38 187 SER A O 1
ATOM 1414 N N . VAL A 1 188 ? 2.710 15.709 -3.307 1.00 93.00 188 VAL A N 1
ATOM 1415 C CA . VAL A 1 188 ? 2.513 14.668 -4.335 1.00 93.00 188 VAL A CA 1
ATOM 1416 C C . VAL A 1 188 ? 2.550 15.243 -5.758 1.00 93.00 188 VAL A C 1
ATOM 1418 O O . VAL A 1 188 ? 3.107 14.639 -6.675 1.00 93.00 188 VAL A O 1
ATOM 1421 N N . SER A 1 189 ? 1.989 16.434 -5.961 1.00 90.62 189 SER A N 1
ATOM 1422 C CA . SER A 1 189 ? 1.915 17.101 -7.264 1.00 90.62 189 SER A CA 1
ATOM 1423 C C . SER A 1 189 ? 3.293 17.385 -7.874 1.00 90.62 189 SER A C 1
ATOM 1425 O O . SER A 1 189 ? 3.477 17.202 -9.080 1.00 90.62 189 SER A O 1
ATOM 1427 N N . GLY A 1 190 ? 4.275 17.745 -7.039 1.00 88.06 190 GLY A N 1
ATOM 1428 C CA . GLY A 1 190 ? 5.632 18.128 -7.442 1.00 88.06 190 GLY A CA 1
ATOM 1429 C C . GLY A 1 190 ? 6.584 16.962 -7.712 1.00 88.06 190 GLY A C 1
ATOM 1430 O O . GLY A 1 190 ? 7.737 17.184 -8.079 1.00 88.06 190 GLY A O 1
ATOM 1431 N N . GLU A 1 191 ? 6.124 15.728 -7.523 1.00 92.38 191 GLU A N 1
ATOM 1432 C CA . GLU A 1 191 ? 6.969 14.541 -7.614 1.00 92.38 191 GLU A CA 1
ATOM 1433 C C . GLU A 1 191 ? 7.353 14.178 -9.042 1.00 92.38 191 GLU A C 1
ATOM 1435 O O . GLU A 1 191 ? 6.636 14.469 -9.997 1.00 92.38 191 GLU A O 1
ATOM 1440 N N . ASN A 1 192 ? 8.464 13.472 -9.193 1.00 92.88 192 ASN A N 1
ATOM 1441 C CA . ASN A 1 192 ? 8.892 12.902 -10.466 1.00 92.88 192 ASN A CA 1
ATOM 1442 C C . ASN A 1 192 ? 9.283 11.446 -10.246 1.00 92.88 192 ASN A C 1
ATOM 1444 O O . ASN A 1 192 ? 9.579 11.072 -9.120 1.00 92.88 192 ASN A O 1
ATOM 1448 N N . ALA A 1 193 ? 9.297 10.652 -11.309 1.00 94.81 193 ALA A N 1
ATOM 1449 C CA . ALA A 1 193 ? 9.671 9.244 -11.276 1.00 94.81 193 ALA A CA 1
ATOM 1450 C C . ALA A 1 193 ? 11.143 9.076 -11.702 1.00 94.81 193 ALA A C 1
ATOM 1452 O O . ALA A 1 193 ? 11.521 9.509 -12.790 1.00 94.81 193 ALA A O 1
ATOM 1453 N N . ASN A 1 194 ? 11.991 8.519 -10.834 1.00 93.56 194 ASN A N 1
ATOM 1454 C CA . ASN A 1 194 ? 13.402 8.235 -11.092 1.00 93.56 194 ASN A CA 1
ATOM 1455 C C . ASN A 1 194 ? 14.004 7.255 -10.059 1.00 93.56 194 ASN A C 1
ATOM 1457 O O . ASN A 1 194 ? 13.608 7.243 -8.897 1.00 93.56 194 ASN A O 1
ATOM 1461 N N . GLY A 1 195 ? 15.054 6.524 -10.437 1.00 90.94 195 GLY A N 1
ATOM 1462 C CA . GLY A 1 195 ? 15.756 5.563 -9.571 1.00 90.94 195 GLY A CA 1
ATOM 1463 C C . GLY A 1 195 ? 15.109 4.178 -9.546 1.00 90.94 195 GLY A C 1
ATOM 1464 O O . GLY A 1 195 ? 14.207 3.905 -10.332 1.00 90.94 195 GLY A O 1
ATOM 1465 N N . GLY A 1 196 ? 15.593 3.286 -8.684 1.00 90.69 196 GLY A N 1
ATOM 1466 C CA . GLY A 1 196 ? 14.987 1.959 -8.502 1.00 90.69 196 GLY A CA 1
ATOM 1467 C C . GLY A 1 196 ? 13.964 1.904 -7.364 1.00 90.69 196 GLY A C 1
ATOM 1468 O O . GLY A 1 196 ? 13.741 2.886 -6.657 1.00 90.69 196 GLY A O 1
ATOM 1469 N N . THR A 1 197 ? 13.379 0.726 -7.181 1.00 93.06 197 THR A N 1
ATOM 1470 C CA . THR A 1 197 ? 12.273 0.446 -6.249 1.00 93.06 197 THR A CA 1
ATOM 1471 C C . THR A 1 197 ? 12.794 -0.309 -5.018 1.00 93.06 197 THR A C 1
ATOM 1473 O O . THR A 1 197 ? 13.190 -1.465 -5.167 1.00 93.06 197 THR A O 1
ATOM 1476 N N . PRO A 1 198 ? 12.865 0.286 -3.811 1.00 92.25 198 PRO A N 1
ATOM 1477 C CA . PRO A 1 198 ? 13.250 -0.408 -2.579 1.00 92.25 198 PRO A CA 1
ATOM 1478 C C . PRO A 1 198 ? 12.039 -0.732 -1.677 1.00 92.25 198 PRO A C 1
ATOM 1480 O O . PRO A 1 198 ? 12.037 -0.365 -0.500 1.00 92.25 198 PRO A O 1
ATOM 1483 N N . ASP A 1 199 ? 10.999 -1.392 -2.200 1.00 92.38 199 ASP A N 1
ATOM 1484 C CA . ASP A 1 199 ? 9.743 -1.652 -1.467 1.00 92.38 199 ASP A CA 1
ATOM 1485 C C . ASP A 1 199 ? 9.945 -2.288 -0.084 1.00 92.38 199 ASP A C 1
ATOM 1487 O O . ASP A 1 199 ? 9.303 -1.888 0.889 1.00 92.38 199 ASP A O 1
ATOM 1491 N N . ALA A 1 200 ? 10.847 -3.265 0.046 1.00 92.38 200 ALA A N 1
ATOM 1492 C CA . ALA A 1 200 ? 11.087 -3.918 1.328 1.00 92.38 200 ALA A CA 1
ATOM 1493 C C . ALA A 1 200 ? 11.648 -2.927 2.359 1.00 92.38 200 ALA A C 1
ATOM 1495 O O . ALA A 1 200 ? 11.166 -2.874 3.491 1.00 92.38 200 ALA A O 1
ATOM 1496 N N . THR A 1 201 ? 12.630 -2.110 1.970 1.00 89.75 201 THR A N 1
ATOM 1497 C CA . THR A 1 201 ? 13.182 -1.072 2.850 1.00 89.75 201 THR A CA 1
ATOM 1498 C C . THR A 1 201 ? 12.152 0.020 3.138 1.00 89.75 201 THR A C 1
ATOM 1500 O O . THR A 1 201 ? 12.043 0.472 4.279 1.00 89.75 201 THR A O 1
ATOM 1503 N N . ALA A 1 202 ? 11.338 0.395 2.149 1.00 93.25 202 ALA A N 1
ATOM 1504 C CA . ALA A 1 202 ? 10.282 1.381 2.333 1.00 93.25 202 ALA A CA 1
ATOM 1505 C C . ALA A 1 202 ? 9.285 0.951 3.420 1.00 93.25 202 ALA A C 1
ATOM 1507 O O . ALA A 1 202 ? 8.902 1.758 4.266 1.00 93.25 202 ALA A O 1
ATOM 1508 N N . LEU A 1 203 ? 8.934 -0.339 3.472 1.00 95.38 203 LEU A N 1
ATOM 1509 C CA . LEU A 1 203 ? 8.089 -0.897 4.532 1.00 95.38 203 LEU A CA 1
ATOM 1510 C C . LEU A 1 203 ? 8.783 -0.925 5.907 1.00 95.38 203 LEU A C 1
ATOM 1512 O O . LEU A 1 203 ? 8.123 -0.684 6.921 1.00 95.38 203 LEU A O 1
ATOM 1516 N N . VAL A 1 204 ? 10.099 -1.162 5.968 1.00 93.12 204 VAL A N 1
ATOM 1517 C CA . VAL A 1 204 ? 10.874 -1.066 7.224 1.00 93.12 204 VAL A CA 1
ATOM 1518 C C . VAL A 1 204 ? 10.825 0.358 7.777 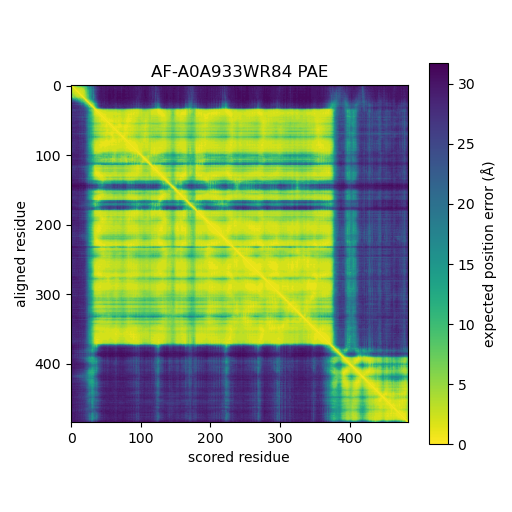1.00 93.12 204 VAL A C 1
ATOM 1520 O O . VAL A 1 204 ? 10.503 0.566 8.947 1.00 93.12 204 VAL A O 1
ATOM 1523 N N . GLU A 1 205 ? 11.087 1.356 6.940 1.00 94.19 205 GLU A N 1
ATOM 1524 C CA . GLU A 1 205 ? 11.083 2.755 7.365 1.00 94.19 205 GLU A CA 1
ATOM 1525 C C . GLU A 1 205 ? 9.674 3.276 7.659 1.00 94.19 205 GLU A C 1
ATOM 1527 O O . GLU A 1 205 ? 9.487 4.036 8.613 1.00 94.19 205 GLU A O 1
ATOM 1532 N N . ALA A 1 206 ? 8.662 2.817 6.916 1.00 97.00 206 ALA A N 1
ATOM 1533 C CA . ALA A 1 206 ? 7.260 3.065 7.233 1.00 97.00 206 ALA A CA 1
ATOM 1534 C C . ALA A 1 206 ? 6.911 2.547 8.635 1.00 97.00 206 ALA A C 1
ATOM 1536 O O . ALA A 1 206 ? 6.294 3.273 9.418 1.00 97.00 206 ALA A O 1
ATOM 1537 N N . LYS A 1 207 ? 7.359 1.334 8.994 1.00 96.06 207 LYS A N 1
ATOM 1538 C CA . LYS A 1 207 ? 7.186 0.787 10.348 1.00 96.06 207 LYS A CA 1
ATOM 1539 C C . LYS A 1 207 ? 7.864 1.666 11.393 1.00 96.06 207 LYS A C 1
ATOM 1541 O O . LYS A 1 207 ? 7.212 2.056 12.359 1.00 96.06 207 LYS A O 1
ATOM 1546 N N . MET A 1 208 ? 9.132 2.027 11.184 1.00 94.75 208 MET A N 1
ATOM 1547 C CA . MET A 1 208 ? 9.878 2.888 12.111 1.00 94.75 208 MET A CA 1
ATOM 1548 C C . MET A 1 208 ? 9.174 4.228 12.344 1.00 94.75 208 MET A C 1
ATOM 1550 O O . MET A 1 208 ? 9.063 4.690 13.482 1.00 94.75 208 MET A O 1
ATOM 1554 N N . TYR A 1 209 ? 8.670 4.843 11.274 1.00 95.94 209 TYR A N 1
ATOM 1555 C CA . TYR A 1 209 ? 7.913 6.081 11.366 1.00 95.94 209 TYR A CA 1
ATOM 1556 C C . TYR A 1 209 ? 6.604 5.894 12.145 1.00 95.94 209 TYR A C 1
ATOM 1558 O O . TYR A 1 209 ? 6.318 6.671 13.057 1.00 95.94 209 TYR A O 1
ATOM 1566 N N . LEU A 1 210 ? 5.818 4.861 11.826 1.00 95.94 210 LEU A N 1
ATOM 1567 C CA . LEU A 1 210 ? 4.542 4.594 12.493 1.00 95.94 210 LEU A CA 1
ATOM 1568 C C . LEU A 1 210 ? 4.717 4.251 13.975 1.00 95.94 210 LEU A C 1
ATOM 1570 O O . LEU A 1 210 ? 3.890 4.663 14.785 1.00 95.94 210 LEU A O 1
ATOM 1574 N N . GLU A 1 211 ? 5.787 3.555 14.355 1.00 94.94 211 GLU A N 1
ATOM 1575 C CA . GLU A 1 211 ? 6.124 3.290 15.756 1.00 94.94 211 GLU A CA 1
ATOM 1576 C C . GLU A 1 211 ? 6.497 4.571 16.507 1.00 94.94 211 GLU A C 1
ATOM 1578 O O . GLU A 1 211 ? 5.964 4.824 17.592 1.00 94.94 211 GLU A O 1
ATOM 1583 N N . ALA A 1 212 ? 7.352 5.413 15.915 1.00 93.62 212 ALA A N 1
ATOM 1584 C CA . ALA A 1 212 ? 7.715 6.706 16.488 1.00 93.62 212 ALA A CA 1
ATOM 1585 C C . ALA A 1 212 ? 6.486 7.620 16.637 1.00 93.62 212 ALA A C 1
ATOM 1587 O O . ALA A 1 212 ? 6.279 8.237 17.684 1.00 93.62 212 ALA A O 1
ATOM 1588 N N . HIS A 1 213 ? 5.627 7.658 15.618 1.00 91.62 213 HIS A N 1
ATOM 1589 C CA . HIS A 1 213 ? 4.384 8.423 15.630 1.00 91.62 213 HIS A CA 1
ATOM 1590 C C . HIS A 1 213 ? 3.387 7.880 16.666 1.00 91.62 213 HIS A C 1
ATOM 1592 O O . HIS A 1 213 ? 2.852 8.651 17.461 1.00 91.62 213 HIS A O 1
ATOM 1598 N N . LYS A 1 214 ? 3.209 6.554 16.753 1.00 90.25 214 LYS A N 1
ATOM 1599 C CA . LYS A 1 214 ? 2.367 5.894 17.766 1.00 90.25 214 LYS A CA 1
ATOM 1600 C C . LYS A 1 214 ? 2.848 6.157 19.192 1.00 90.25 214 LYS A C 1
ATOM 1602 O O . LYS A 1 214 ? 2.024 6.258 20.097 1.00 90.25 214 LYS A O 1
ATOM 1607 N N . ALA A 1 215 ? 4.156 6.275 19.420 1.00 90.69 215 ALA A N 1
ATOM 1608 C CA . ALA A 1 215 ? 4.696 6.576 20.743 1.00 90.69 215 ALA A CA 1
ATOM 1609 C C . ALA A 1 215 ? 4.275 7.970 21.247 1.00 90.69 215 ALA A C 1
ATOM 1611 O O . ALA A 1 215 ? 4.001 8.123 22.439 1.00 90.69 215 ALA A O 1
ATOM 1612 N N . GLY A 1 216 ? 4.184 8.952 20.342 1.00 84.81 216 GLY A N 1
ATOM 1613 C CA . GLY A 1 216 ? 3.734 10.320 20.630 1.00 84.81 216 GLY A CA 1
ATOM 1614 C C . GLY A 1 216 ? 2.216 10.526 20.588 1.00 84.81 216 GLY A C 1
ATOM 1615 O O . GLY A 1 216 ? 1.747 11.639 20.812 1.00 84.81 216 GLY A O 1
ATOM 1616 N N . ASP A 1 217 ? 1.452 9.477 20.292 1.00 81.69 217 ASP A N 1
ATOM 1617 C CA . ASP A 1 217 ? 0.017 9.551 20.067 1.00 81.69 217 ASP A CA 1
ATOM 1618 C C . ASP A 1 217 ? -0.795 9.277 21.352 1.00 81.69 217 ASP A C 1
ATOM 1620 O O . ASP A 1 217 ? -0.746 8.184 21.926 1.00 81.69 217 ASP A O 1
ATOM 1624 N N . ASN A 1 218 ? -1.609 10.252 21.775 1.00 79.25 218 ASN A N 1
ATOM 1625 C CA . ASN A 1 218 ? -2.465 10.140 22.961 1.00 79.25 218 ASN A CA 1
ATOM 1626 C C . ASN A 1 218 ? -3.572 9.085 22.834 1.00 79.25 218 ASN A C 1
ATOM 1628 O O . ASN A 1 218 ? -4.033 8.567 23.849 1.00 79.25 218 ASN A O 1
ATOM 1632 N N . SER A 1 219 ? -3.998 8.755 21.614 1.00 78.31 219 SER A N 1
ATOM 1633 C CA . SER A 1 219 ? -5.045 7.752 21.367 1.00 78.31 219 SER A CA 1
ATOM 1634 C C . SER A 1 219 ? -4.495 6.479 20.722 1.00 78.31 219 SER A C 1
ATOM 1636 O O . SER A 1 219 ? -5.249 5.723 20.114 1.00 78.31 219 SER A O 1
ATOM 1638 N N . LYS A 1 220 ? -3.192 6.211 20.884 1.00 77.94 220 LYS A N 1
ATOM 1639 C CA . LYS A 1 220 ? -2.456 5.065 20.314 1.00 77.94 220 LYS A CA 1
ATOM 1640 C C . LYS A 1 220 ? -3.083 3.683 20.518 1.00 77.94 220 LYS A C 1
ATOM 1642 O O . LYS A 1 220 ? -2.836 2.794 19.704 1.00 77.94 220 LYS A O 1
ATOM 1647 N N . ASP A 1 221 ? -3.861 3.496 21.583 1.00 76.62 221 ASP A N 1
ATOM 1648 C CA . ASP A 1 221 ? -4.517 2.218 21.889 1.00 76.62 221 ASP A CA 1
ATOM 1649 C C . ASP A 1 221 ? -5.782 2.004 21.040 1.00 76.62 221 ASP A C 1
ATOM 1651 O O . ASP A 1 221 ? -6.112 0.875 20.667 1.00 76.62 221 ASP A O 1
ATOM 1655 N N . CYS A 1 222 ? -6.466 3.094 20.683 1.00 74.31 222 CYS A N 1
ATOM 1656 C CA . CYS A 1 222 ? -7.708 3.070 19.912 1.00 74.31 222 CYS A CA 1
ATOM 1657 C C . CYS A 1 222 ? -7.476 3.373 18.424 1.00 74.31 222 CYS A C 1
ATOM 1659 O O . CYS A 1 222 ? -8.167 2.815 17.574 1.00 74.31 222 CYS A O 1
ATOM 1661 N N . ARG A 1 223 ? -6.495 4.223 18.092 1.00 81.94 223 ARG A N 1
ATOM 1662 C CA . ARG A 1 223 ? -6.252 4.695 16.726 1.00 81.94 223 ARG A CA 1
ATOM 1663 C C . ARG A 1 223 ? -5.527 3.650 15.899 1.00 81.94 223 ARG A C 1
ATOM 1665 O O . ARG A 1 223 ? -4.351 3.352 16.125 1.00 81.94 223 ARG A O 1
ATOM 1672 N N . LYS A 1 224 ? -6.236 3.118 14.908 1.00 87.00 224 LYS A N 1
ATOM 1673 C CA . LYS A 1 224 ? -5.669 2.218 13.904 1.00 87.00 224 LYS A CA 1
ATOM 1674 C C . LYS A 1 224 ? -4.752 2.986 12.956 1.00 87.00 224 LYS A C 1
ATOM 1676 O O . LYS A 1 224 ? -5.005 4.148 12.648 1.00 87.00 224 LYS A O 1
ATOM 1681 N N . LYS A 1 225 ? -3.673 2.326 12.545 1.00 91.56 225 LYS A N 1
ATOM 1682 C CA . LYS A 1 225 ? -2.611 2.858 11.688 1.00 91.56 225 LYS A CA 1
ATOM 1683 C C . LYS A 1 225 ? -2.441 1.914 10.502 1.00 91.56 225 LYS A C 1
ATOM 1685 O O . LYS A 1 225 ? -2.386 0.699 10.695 1.00 91.56 225 LYS A O 1
ATOM 1690 N N . PHE A 1 226 ? -2.383 2.476 9.305 1.00 96.12 226 PHE A N 1
ATOM 1691 C CA . PHE A 1 226 ? -2.370 1.748 8.043 1.00 96.12 226 PHE A CA 1
ATOM 1692 C C . PHE A 1 226 ? -1.251 2.257 7.140 1.00 96.12 226 PHE A C 1
ATOM 1694 O O . PHE A 1 226 ? -0.868 3.425 7.211 1.00 96.12 226 PHE A O 1
ATOM 1701 N N . VAL A 1 227 ? -0.767 1.385 6.263 1.00 98.38 227 VAL A N 1
ATOM 1702 C CA . VAL A 1 227 ? 0.139 1.723 5.163 1.00 98.38 227 VAL A CA 1
ATOM 1703 C C . VAL A 1 227 ? -0.604 1.496 3.849 1.00 98.38 227 VAL A C 1
ATOM 1705 O O . VAL A 1 227 ? -1.197 0.436 3.664 1.00 98.38 227 VAL A O 1
ATOM 1708 N N . LEU A 1 228 ? -0.575 2.478 2.950 1.00 97.88 228 LEU A N 1
ATOM 1709 C CA . LEU A 1 228 ? -0.977 2.346 1.548 1.00 97.88 228 LEU A CA 1
ATOM 1710 C C . LEU A 1 228 ? 0.295 2.326 0.701 1.00 97.88 228 LEU A C 1
ATOM 1712 O O . LEU A 1 228 ? 0.860 3.382 0.434 1.00 97.88 228 LEU A O 1
ATOM 1716 N N . LEU A 1 229 ? 0.751 1.139 0.306 1.00 98.19 229 LEU A N 1
ATOM 1717 C CA . LEU A 1 229 ? 1.867 0.983 -0.623 1.00 98.19 229 LEU A CA 1
ATOM 1718 C C . LEU A 1 229 ? 1.330 1.051 -2.054 1.00 98.19 229 LEU A C 1
ATOM 1720 O O . LEU A 1 229 ? 0.568 0.175 -2.458 1.00 98.19 229 LEU A O 1
ATOM 1724 N N . ILE A 1 230 ? 1.723 2.078 -2.803 1.00 97.88 230 ILE A N 1
ATOM 1725 C CA . ILE A 1 230 ? 1.378 2.250 -4.219 1.00 97.88 230 ILE A CA 1
ATOM 1726 C C . ILE A 1 230 ? 2.658 2.032 -5.018 1.00 97.88 230 ILE A C 1
ATOM 1728 O O . ILE A 1 230 ? 3.539 2.884 -4.964 1.00 97.88 230 ILE A O 1
ATOM 1732 N N . THR A 1 231 ? 2.751 0.908 -5.727 1.00 96.00 231 THR A N 1
ATOM 1733 C CA . THR A 1 231 ? 3.962 0.458 -6.437 1.00 96.00 231 THR A CA 1
ATOM 1734 C C . THR A 1 231 ? 3.610 -0.110 -7.804 1.00 96.00 231 THR A C 1
ATOM 1736 O O . THR A 1 231 ? 2.538 -0.701 -7.978 1.00 96.00 231 THR A O 1
ATOM 1739 N N . ASP A 1 232 ? 4.484 0.070 -8.795 1.00 89.75 232 ASP A N 1
ATOM 1740 C CA . ASP A 1 232 ? 4.342 -0.639 -10.070 1.00 89.75 232 ASP A CA 1
ATOM 1741 C C . ASP A 1 232 ? 5.042 -1.991 -10.100 1.00 89.75 232 ASP A C 1
ATOM 1743 O O . ASP A 1 232 ? 4.876 -2.736 -11.073 1.00 89.75 232 ASP A O 1
ATOM 1747 N N . GLY A 1 233 ? 5.722 -2.371 -9.014 1.00 80.19 233 GLY A N 1
ATOM 1748 C CA . GLY A 1 233 ? 6.138 -3.748 -8.870 1.00 80.19 233 GLY A CA 1
ATOM 1749 C C . GLY A 1 233 ? 7.366 -4.022 -8.023 1.00 80.19 233 GLY A C 1
ATOM 1750 O O . GLY A 1 233 ? 7.296 -4.087 -6.806 1.00 80.19 233 GLY A O 1
ATOM 1751 N N . ALA A 1 234 ? 8.426 -4.484 -8.682 1.00 86.19 234 ALA A N 1
ATOM 1752 C CA . ALA A 1 234 ? 9.407 -5.356 -8.058 1.00 86.19 234 ALA A CA 1
ATOM 1753 C C . ALA A 1 234 ? 10.453 -4.570 -7.273 1.00 86.19 234 ALA A C 1
ATOM 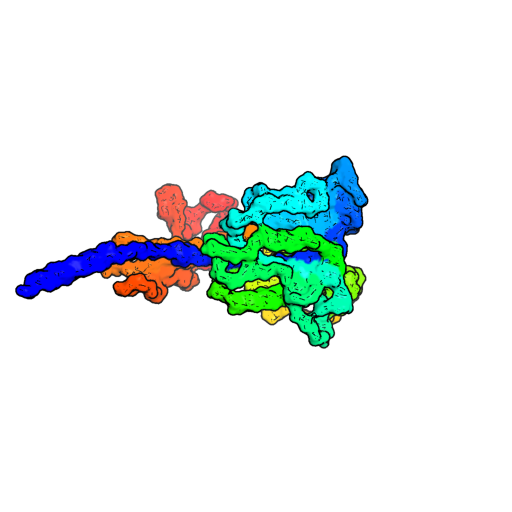1755 O O . ALA A 1 234 ? 11.164 -3.747 -7.836 1.00 86.19 234 ALA A O 1
ATOM 1756 N N . ASP A 1 235 ? 10.668 -4.943 -6.010 1.00 91.94 235 ASP A N 1
ATOM 1757 C CA . ASP A 1 235 ? 11.849 -4.487 -5.281 1.00 91.94 235 ASP A CA 1
ATOM 1758 C C . ASP A 1 235 ? 13.134 -4.868 -6.037 1.00 91.94 235 ASP A C 1
ATOM 1760 O O . ASP A 1 235 ? 13.358 -6.025 -6.406 1.00 91.94 235 ASP A O 1
ATOM 1764 N N . THR A 1 236 ? 13.994 -3.882 -6.257 1.00 91.00 236 THR A N 1
ATOM 1765 C CA . THR A 1 236 ? 15.224 -3.985 -7.045 1.00 91.00 236 THR A CA 1
ATOM 1766 C C . THR A 1 236 ? 16.499 -3.881 -6.208 1.00 91.00 236 THR A C 1
ATOM 1768 O O . THR A 1 236 ? 17.585 -4.130 -6.746 1.00 91.00 236 THR A O 1
ATOM 1771 N N . TYR A 1 237 ? 16.391 -3.567 -4.910 1.00 89.31 237 TYR A N 1
ATOM 1772 C CA . TYR A 1 237 ? 17.524 -3.200 -4.052 1.00 89.31 237 TYR A CA 1
ATOM 1773 C C . TYR A 1 237 ? 17.736 -4.107 -2.846 1.00 89.31 237 TYR A C 1
ATOM 1775 O O . TYR A 1 237 ? 18.888 -4.352 -2.500 1.00 89.31 237 TYR A O 1
ATOM 1783 N N . ALA A 1 238 ? 16.697 -4.688 -2.251 1.00 88.00 238 ALA A N 1
ATOM 1784 C CA . ALA A 1 238 ? 16.868 -5.533 -1.077 1.00 88.00 238 ALA A CA 1
ATOM 1785 C C . ALA A 1 238 ? 17.788 -6.736 -1.365 1.00 88.00 238 ALA A C 1
ATOM 1787 O O . ALA A 1 238 ? 17.842 -7.265 -2.480 1.00 88.00 238 ALA A O 1
ATOM 1788 N N . CYS A 1 239 ? 18.515 -7.198 -0.347 1.00 87.50 239 CYS A N 1
ATOM 1789 C CA . CYS A 1 239 ? 19.395 -8.366 -0.441 1.00 87.50 239 CYS A CA 1
ATOM 1790 C C . CYS A 1 239 ? 20.428 -8.290 -1.582 1.00 87.50 239 CYS A C 1
ATOM 1792 O O . CYS A 1 239 ? 20.480 -9.190 -2.430 1.00 87.50 239 CYS A O 1
ATOM 1794 N N . ASP A 1 240 ? 21.232 -7.221 -1.607 1.00 84.19 240 ASP A N 1
ATOM 1795 C CA . ASP A 1 240 ? 22.235 -6.926 -2.648 1.00 84.19 240 ASP A CA 1
ATOM 1796 C C . ASP A 1 240 ? 21.632 -6.745 -4.044 1.00 84.19 240 ASP A C 1
ATOM 1798 O O . ASP A 1 240 ? 22.151 -7.235 -5.051 1.00 84.19 240 ASP A O 1
ATOM 1802 N N . GLY A 1 241 ? 20.466 -6.112 -4.112 1.00 86.88 241 GLY A N 1
ATOM 1803 C CA . GLY A 1 241 ? 19.893 -5.682 -5.375 1.00 86.88 241 GLY A CA 1
ATOM 1804 C C . GLY A 1 241 ? 20.724 -4.608 -6.044 1.00 86.88 241 GLY A C 1
ATOM 1805 O O . GLY A 1 241 ? 21.225 -3.696 -5.400 1.00 86.88 241 GLY A O 1
ATOM 1806 N N . ASN A 1 242 ? 20.872 -4.725 -7.360 1.00 86.12 242 ASN A N 1
ATOM 1807 C CA . ASN A 1 242 ? 21.622 -3.766 -8.164 1.00 86.12 242 ASN A CA 1
ATOM 1808 C C . ASN A 1 242 ? 20.725 -2.727 -8.862 1.00 86.12 242 ASN A C 1
ATOM 1810 O O . ASN A 1 242 ? 21.213 -1.992 -9.720 1.00 86.12 242 ASN A O 1
ATOM 1814 N N . GLY A 1 243 ? 19.433 -2.664 -8.524 1.00 86.88 243 GLY A N 1
ATOM 1815 C CA . GLY A 1 243 ? 18.479 -1.750 -9.151 1.00 86.88 243 GLY A CA 1
ATOM 1816 C C . GLY A 1 243 ? 17.852 -2.270 -10.450 1.00 86.88 243 GLY A C 1
ATOM 1817 O O . GLY A 1 243 ? 17.261 -1.480 -11.175 1.00 86.88 243 GLY A O 1
ATOM 1818 N N . GLN A 1 244 ? 18.010 -3.554 -10.794 1.00 86.56 244 GLN A N 1
ATOM 1819 C CA . GLN A 1 244 ? 17.387 -4.181 -11.974 1.00 86.56 244 GLN A CA 1
ATOM 1820 C C . GLN A 1 244 ? 16.355 -5.245 -11.573 1.00 86.56 244 GLN A C 1
ATOM 1822 O O . GLN A 1 244 ? 16.450 -5.833 -10.497 1.00 86.56 244 GLN A O 1
ATOM 1827 N N . GLU A 1 245 ? 15.383 -5.542 -12.433 1.00 84.81 245 GLU A N 1
ATOM 1828 C CA . GLU A 1 245 ? 14.314 -6.512 -12.129 1.00 84.81 245 GLU A CA 1
ATOM 1829 C C . GLU A 1 245 ? 14.627 -7.955 -12.570 1.00 84.81 245 GLU A C 1
ATOM 1831 O O . GLU A 1 245 ? 14.024 -8.906 -12.069 1.00 84.81 245 GLU A O 1
ATOM 1836 N N . ASP A 1 246 ? 15.594 -8.150 -13.472 1.00 83.25 246 ASP A N 1
ATOM 1837 C CA . ASP A 1 246 ? 15.919 -9.430 -14.125 1.00 83.25 246 ASP A CA 1
ATOM 1838 C C . ASP A 1 246 ? 17.043 -10.226 -13.426 1.00 83.25 246 ASP A C 1
ATOM 1840 O O . ASP A 1 246 ? 17.673 -11.123 -13.994 1.00 83.25 246 ASP A O 1
ATOM 1844 N N . GLN A 1 247 ? 17.290 -9.932 -12.149 1.00 88.06 247 GLN A N 1
ATOM 1845 C CA . GLN A 1 247 ? 18.358 -10.550 -11.369 1.00 88.06 247 GLN A CA 1
ATOM 1846 C C . GLN A 1 247 ? 18.059 -12.026 -11.041 1.00 88.06 247 GLN A C 1
ATOM 1848 O O . GLN A 1 247 ? 16.979 -12.384 -10.572 1.00 88.06 247 GLN A O 1
ATOM 1853 N N . SER A 1 248 ? 19.065 -12.905 -11.118 1.00 89.06 248 SER A N 1
ATOM 1854 C CA . SER A 1 248 ? 18.911 -14.330 -10.756 1.00 89.06 248 SER A CA 1
ATOM 1855 C C . SER A 1 248 ? 18.566 -14.576 -9.277 1.00 89.06 248 SER A C 1
ATOM 1857 O O . SER A 1 248 ? 18.219 -15.693 -8.890 1.00 89.06 248 SER A O 1
ATOM 1859 N N . THR A 1 249 ? 18.708 -13.554 -8.430 1.00 90.50 249 THR A N 1
ATOM 1860 C CA . THR A 1 249 ? 18.422 -13.572 -6.989 1.00 90.50 249 THR A CA 1
ATOM 1861 C C . THR A 1 249 ? 17.096 -12.906 -6.619 1.00 90.50 249 THR A C 1
ATOM 1863 O O . THR A 1 249 ? 16.830 -12.729 -5.432 1.00 90.50 249 THR A O 1
ATOM 1866 N N . GLN A 1 250 ? 16.244 -12.568 -7.594 1.00 91.12 250 GLN A N 1
ATOM 1867 C CA . GLN A 1 250 ? 15.010 -11.803 -7.370 1.00 91.12 250 GLN A CA 1
ATOM 1868 C C . GLN A 1 250 ? 14.039 -12.450 -6.369 1.00 91.12 250 GLN A C 1
ATOM 1870 O O . GLN A 1 250 ? 13.305 -11.754 -5.671 1.00 91.12 250 GLN A O 1
ATOM 1875 N N . TYR A 1 251 ? 14.096 -13.775 -6.206 1.00 92.75 251 TYR A N 1
ATOM 1876 C CA . TYR A 1 251 ? 13.355 -14.497 -5.165 1.00 92.75 251 TYR A CA 1
ATOM 1877 C C . TYR A 1 251 ? 13.636 -13.993 -3.743 1.00 92.75 251 TYR A C 1
ATOM 1879 O O . TYR A 1 251 ? 12.750 -14.057 -2.893 1.00 92.75 251 TYR A O 1
ATOM 1887 N N . LYS A 1 252 ? 14.846 -13.487 -3.463 1.00 92.38 252 LYS A N 1
ATOM 1888 C CA . LYS A 1 252 ? 15.189 -12.922 -2.153 1.00 92.38 252 LYS A CA 1
ATOM 1889 C C . LYS A 1 252 ? 14.346 -11.683 -1.873 1.00 92.38 252 LYS A C 1
ATOM 1891 O O . LYS A 1 252 ? 13.697 -11.612 -0.840 1.00 92.38 252 LYS A O 1
ATOM 1896 N N . ARG A 1 253 ? 14.284 -10.768 -2.840 1.00 92.44 253 ARG A N 1
ATOM 1897 C CA . ARG A 1 253 ? 13.535 -9.504 -2.766 1.00 92.44 253 ARG A CA 1
ATOM 1898 C C . ARG A 1 253 ? 12.043 -9.745 -2.627 1.00 92.44 253 ARG A C 1
ATOM 1900 O O . ARG A 1 253 ? 11.417 -9.201 -1.727 1.00 92.44 253 ARG A O 1
ATOM 1907 N N . ARG A 1 254 ? 11.498 -10.674 -3.420 1.00 94.12 254 ARG A N 1
ATOM 1908 C CA . ARG A 1 254 ? 10.096 -11.096 -3.288 1.00 94.12 254 ARG A CA 1
ATOM 1909 C C . ARG A 1 254 ? 9.766 -11.603 -1.879 1.00 94.12 254 ARG A C 1
ATOM 1911 O O . ARG A 1 254 ? 8.720 -11.264 -1.337 1.00 94.12 254 ARG A O 1
ATOM 1918 N N . ARG A 1 255 ? 10.656 -12.393 -1.265 1.00 94.62 255 ARG A N 1
ATOM 1919 C CA . ARG A 1 255 ? 10.488 -12.852 0.126 1.00 94.62 255 ARG A CA 1
ATOM 1920 C C . ARG A 1 255 ? 10.574 -11.701 1.125 1.00 94.62 255 ARG A C 1
ATOM 1922 O O . ARG A 1 255 ? 9.791 -11.695 2.069 1.00 94.62 255 ARG A O 1
ATOM 1929 N N . GLU A 1 256 ? 11.491 -10.753 0.921 1.00 93.94 256 GLU A N 1
ATOM 1930 C CA . GLU A 1 256 ? 11.642 -9.599 1.812 1.00 93.94 256 GLU A CA 1
ATOM 1931 C C . GLU A 1 256 ? 10.391 -8.730 1.844 1.00 93.94 256 GLU A C 1
ATOM 1933 O O . GLU A 1 256 ? 9.907 -8.458 2.936 1.00 93.94 256 GLU A O 1
ATOM 1938 N N . ILE A 1 257 ? 9.817 -8.359 0.694 1.00 95.19 257 ILE A N 1
ATOM 1939 C CA . ILE A 1 257 ? 8.598 -7.530 0.657 1.00 95.19 257 ILE A CA 1
ATOM 1940 C C . ILE A 1 257 ? 7.487 -8.178 1.497 1.00 95.19 257 ILE A C 1
ATOM 1942 O O . ILE A 1 257 ? 6.903 -7.531 2.367 1.00 95.19 257 ILE A O 1
ATOM 1946 N N . VAL A 1 258 ? 7.239 -9.479 1.295 1.00 97.19 258 VAL A N 1
ATOM 1947 C CA . VAL A 1 258 ? 6.211 -10.214 2.049 1.00 97.19 258 VAL A CA 1
ATOM 1948 C C . VAL A 1 258 ? 6.542 -10.259 3.543 1.00 97.19 258 VAL A C 1
ATOM 1950 O O . VAL A 1 258 ? 5.660 -10.050 4.375 1.00 97.19 258 VAL A O 1
ATOM 1953 N N . ALA A 1 259 ? 7.808 -10.485 3.899 1.00 96.69 259 ALA A N 1
ATOM 1954 C CA . ALA A 1 259 ? 8.251 -10.508 5.289 1.00 96.69 259 ALA A CA 1
ATOM 1955 C C . ALA A 1 259 ? 8.101 -9.142 5.980 1.00 96.69 259 ALA A C 1
ATOM 1957 O O . ALA A 1 259 ? 7.695 -9.093 7.140 1.00 96.69 259 ALA A O 1
ATOM 1958 N N . LYS A 1 260 ? 8.389 -8.027 5.293 1.00 95.62 260 LYS A N 1
ATOM 1959 C CA . LYS A 1 260 ? 8.263 -6.677 5.872 1.00 95.62 260 LYS A CA 1
ATOM 1960 C C . LYS A 1 260 ? 6.807 -6.222 5.963 1.00 95.62 260 LYS A C 1
ATOM 1962 O O . LYS A 1 260 ? 6.425 -5.622 6.966 1.00 95.62 260 LYS A O 1
ATOM 1967 N N . ALA A 1 261 ? 5.971 -6.581 4.986 1.00 97.38 261 ALA A N 1
ATOM 1968 C CA . ALA A 1 261 ? 4.525 -6.380 5.082 1.00 97.38 261 ALA A CA 1
ATOM 1969 C C . ALA A 1 261 ? 3.933 -7.166 6.264 1.00 97.38 261 ALA A C 1
ATOM 1971 O O . ALA A 1 261 ? 3.143 -6.625 7.040 1.00 97.38 261 ALA A O 1
ATOM 1972 N N . LYS A 1 262 ? 4.386 -8.413 6.459 1.00 96.19 262 LYS A N 1
ATOM 1973 C CA . LYS A 1 262 ? 4.024 -9.221 7.625 1.00 96.19 262 LYS A CA 1
ATOM 1974 C C . LYS A 1 262 ? 4.454 -8.580 8.940 1.00 96.19 262 LYS A C 1
ATOM 1976 O O . LYS A 1 262 ? 3.674 -8.552 9.885 1.00 96.19 262 LYS A O 1
ATOM 1981 N N . ASP A 1 263 ? 5.683 -8.080 9.011 1.00 96.19 263 ASP A N 1
ATOM 1982 C CA . ASP A 1 263 ? 6.219 -7.464 10.224 1.00 96.19 263 ASP A CA 1
ATOM 1983 C C . ASP A 1 263 ? 5.408 -6.225 10.644 1.00 96.19 263 ASP A C 1
ATOM 1985 O O . ASP A 1 263 ? 5.102 -6.043 11.823 1.00 96.19 263 ASP A O 1
ATOM 1989 N N . LEU A 1 264 ? 4.975 -5.406 9.682 1.00 96.50 264 LEU A N 1
ATOM 1990 C CA . LEU A 1 264 ? 4.015 -4.324 9.924 1.00 96.50 264 LEU A CA 1
ATOM 1991 C C . LEU A 1 264 ? 2.695 -4.860 10.504 1.00 96.50 264 LEU A C 1
ATOM 1993 O O . LEU A 1 264 ? 2.248 -4.390 11.556 1.00 96.50 264 LEU A O 1
ATOM 1997 N N . ALA A 1 265 ? 2.103 -5.874 9.868 1.00 92.44 265 ALA A N 1
ATOM 1998 C CA . ALA A 1 265 ? 0.813 -6.434 10.270 1.00 92.44 265 ALA A CA 1
ATOM 1999 C C . ALA A 1 265 ? 0.844 -7.088 11.659 1.00 92.44 265 ALA A C 1
ATOM 2001 O O . ALA A 1 265 ? -0.054 -6.847 12.470 1.00 92.44 265 ALA A O 1
ATOM 2002 N N . ASP A 1 266 ? 1.900 -7.844 11.969 1.00 89.88 266 ASP A N 1
ATOM 2003 C CA . ASP A 1 266 ? 2.116 -8.473 13.277 1.00 89.88 266 ASP A CA 1
ATOM 2004 C C . ASP A 1 266 ? 2.255 -7.418 14.398 1.00 89.88 266 ASP A C 1
ATOM 2006 O O . ASP A 1 266 ? 1.910 -7.686 15.549 1.00 89.88 266 ASP A O 1
ATOM 2010 N N . ASN A 1 267 ? 2.674 -6.189 14.062 1.00 88.88 267 ASN A N 1
ATOM 2011 C CA . ASN A 1 267 ? 2.738 -5.038 14.975 1.00 88.88 267 ASN A CA 1
ATOM 2012 C C . ASN A 1 267 ? 1.471 -4.153 14.956 1.00 88.88 267 ASN A C 1
ATOM 2014 O O . ASN A 1 267 ? 1.414 -3.099 15.602 1.00 88.88 267 ASN A O 1
ATOM 2018 N N . GLY A 1 268 ? 0.413 -4.602 14.272 1.00 86.50 268 GLY A N 1
ATOM 2019 C CA . GLY A 1 268 ? -0.893 -3.945 14.227 1.00 86.50 268 GLY A CA 1
ATOM 2020 C C . GLY A 1 268 ? -1.023 -2.844 13.172 1.00 86.50 268 GLY A C 1
ATOM 2021 O O . GLY A 1 268 ? -1.980 -2.068 13.245 1.00 86.50 268 GLY A O 1
ATOM 2022 N N . TYR A 1 269 ? -0.095 -2.778 12.213 1.00 93.81 269 TYR A N 1
ATOM 2023 C CA . TYR A 1 269 ? -0.119 -1.864 11.072 1.00 93.81 269 TYR A CA 1
ATOM 2024 C C . TYR A 1 269 ? -0.498 -2.633 9.807 1.00 93.81 269 TYR A C 1
ATOM 2026 O O . TYR A 1 269 ? 0.322 -3.341 9.231 1.00 93.81 269 TYR A O 1
ATOM 2034 N N . LYS A 1 270 ? -1.752 -2.528 9.368 1.00 93.69 270 LYS A N 1
ATOM 2035 C CA . LYS A 1 270 ? -2.187 -3.220 8.147 1.00 93.69 270 LYS A CA 1
ATOM 2036 C C . LYS A 1 270 ? -1.611 -2.543 6.904 1.00 93.69 270 LYS A C 1
ATOM 2038 O O . LYS A 1 270 ? -1.570 -1.313 6.844 1.00 93.69 270 LYS A O 1
ATOM 2043 N N . VAL A 1 271 ? -1.226 -3.340 5.912 1.00 97.38 271 VAL A N 1
ATOM 2044 C CA . VAL A 1 271 ? -0.606 -2.869 4.667 1.00 97.38 271 VAL A CA 1
ATOM 2045 C C . VAL A 1 271 ? -1.537 -3.143 3.495 1.00 97.38 271 VAL A C 1
ATOM 2047 O O . VAL A 1 271 ? -1.718 -4.292 3.101 1.00 97.38 271 VAL A O 1
ATOM 2050 N N . PHE A 1 272 ? -2.138 -2.095 2.942 1.00 97.62 272 PHE A N 1
ATOM 2051 C CA . PHE A 1 272 ? -2.837 -2.154 1.664 1.00 97.62 272 PHE A CA 1
ATOM 2052 C C . PHE A 1 272 ? -1.803 -2.054 0.551 1.00 97.62 272 PHE A C 1
ATOM 2054 O O . PHE A 1 272 ? -1.095 -1.052 0.452 1.00 97.62 272 PHE A O 1
ATOM 2061 N N . VAL A 1 273 ? -1.717 -3.097 -0.270 1.00 98.00 273 VAL A N 1
ATOM 2062 C CA . VAL A 1 273 ? -0.825 -3.130 -1.429 1.00 98.00 273 VAL A CA 1
ATOM 2063 C C . VAL A 1 273 ? -1.644 -2.823 -2.673 1.00 98.00 273 VAL A C 1
ATOM 2065 O O . VAL A 1 273 ? -2.597 -3.538 -2.991 1.00 98.00 273 VAL A O 1
ATOM 2068 N N . ILE A 1 274 ? -1.272 -1.746 -3.354 1.00 97.81 274 ILE A N 1
ATOM 2069 C CA . ILE A 1 274 ? -1.897 -1.257 -4.576 1.00 97.81 274 ILE A CA 1
ATOM 2070 C C . ILE A 1 274 ? -0.851 -1.368 -5.683 1.00 97.81 274 ILE A C 1
ATOM 2072 O O . 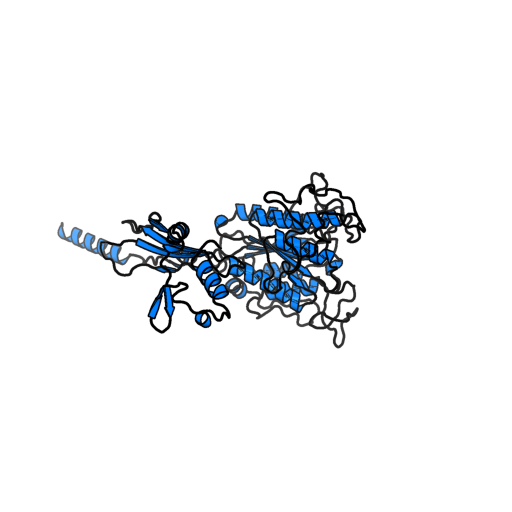ILE A 1 274 ? 0.069 -0.555 -5.770 1.00 97.81 274 ILE A O 1
ATOM 2076 N N . GLY A 1 275 ? -0.976 -2.425 -6.483 1.00 96.38 275 GLY A N 1
ATOM 2077 C CA . GLY A 1 275 ? -0.089 -2.711 -7.605 1.00 96.38 275 GLY A CA 1
ATOM 2078 C C . GLY A 1 275 ? -0.602 -2.058 -8.881 1.00 96.38 275 GLY A C 1
ATOM 2079 O O . GLY A 1 275 ? -1.807 -2.091 -9.139 1.00 96.38 275 GLY A O 1
ATOM 2080 N N . PHE A 1 276 ? 0.287 -1.492 -9.698 1.00 95.00 276 PHE A N 1
ATOM 2081 C CA . PHE A 1 276 ? -0.136 -0.812 -10.918 1.00 95.00 276 PHE A CA 1
ATOM 2082 C C . PHE A 1 276 ? 0.667 -1.161 -12.174 1.00 95.00 276 PHE A C 1
ATOM 2084 O O . PHE A 1 276 ? 1.839 -0.830 -12.305 1.00 95.00 276 PHE A O 1
ATOM 2091 N N . GLY A 1 277 ? -0.012 -1.739 -13.165 1.00 92.06 277 GLY A N 1
ATOM 2092 C CA . GLY A 1 277 ? 0.539 -1.953 -14.499 1.00 92.06 277 GLY A CA 1
ATOM 2093 C C . GLY A 1 277 ? -0.186 -3.059 -15.257 1.00 92.06 277 GLY A C 1
ATOM 2094 O O . GLY A 1 277 ? -0.189 -4.206 -14.835 1.00 92.06 277 GLY A O 1
ATOM 2095 N N . SER A 1 278 ? -0.738 -2.749 -16.434 1.00 90.38 278 SER A N 1
ATOM 2096 C CA . SER A 1 278 ? -1.375 -3.749 -17.314 1.00 90.38 278 SER A CA 1
ATOM 2097 C C . SER A 1 278 ? -0.430 -4.843 -17.828 1.00 90.38 278 SER A C 1
ATOM 2099 O O . SER A 1 278 ? -0.894 -5.868 -18.314 1.00 90.38 278 SER A O 1
ATOM 2101 N N . GLY A 1 279 ? 0.883 -4.602 -17.782 1.00 83.56 279 GLY A N 1
ATOM 2102 C CA . GLY A 1 279 ? 1.911 -5.560 -18.189 1.00 83.56 279 GLY A CA 1
ATOM 2103 C C . GLY A 1 279 ? 2.563 -6.303 -17.023 1.00 83.56 279 GLY A C 1
ATOM 2104 O O . GLY A 1 279 ? 3.644 -6.852 -17.222 1.00 83.56 279 GLY A O 1
ATOM 2105 N N . MET A 1 280 ? 1.981 -6.259 -15.817 1.00 91.44 280 MET A N 1
ATOM 2106 C CA . MET A 1 280 ? 2.561 -6.897 -14.636 1.00 91.44 280 MET A CA 1
ATOM 2107 C C . MET A 1 280 ? 2.630 -8.426 -14.836 1.00 91.44 280 MET A C 1
ATOM 2109 O O . MET A 1 280 ? 1.610 -9.057 -15.090 1.00 91.44 280 MET A O 1
ATOM 2113 N N . PRO A 1 281 ? 3.817 -9.049 -14.762 1.00 91.44 281 PRO A N 1
ATOM 2114 C CA . PRO A 1 281 ? 3.945 -10.501 -14.820 1.00 91.44 281 PRO A CA 1
ATOM 2115 C C . PRO A 1 281 ? 3.334 -11.197 -13.596 1.00 91.44 281 PRO A C 1
ATOM 2117 O O . PRO A 1 281 ? 3.456 -10.692 -12.478 1.00 91.44 281 PRO A O 1
ATOM 2120 N N . ASP A 1 282 ? 2.839 -12.428 -13.771 1.00 92.56 282 ASP A N 1
ATOM 2121 C CA . ASP A 1 282 ? 2.224 -13.245 -12.708 1.00 92.56 282 ASP A CA 1
ATOM 2122 C C . ASP A 1 282 ? 3.055 -13.300 -11.418 1.00 92.56 282 ASP A C 1
ATOM 2124 O O . ASP A 1 282 ? 2.521 -13.281 -10.312 1.00 92.56 282 ASP A O 1
ATOM 2128 N N . TYR A 1 283 ? 4.386 -13.369 -11.525 1.00 91.88 283 TYR A N 1
ATOM 2129 C CA . TYR A 1 283 ? 5.239 -13.463 -10.341 1.00 91.88 283 TYR A CA 1
ATOM 2130 C C . TYR A 1 283 ? 5.279 -12.181 -9.510 1.00 91.88 283 TYR A C 1
ATOM 2132 O O . TYR A 1 283 ? 5.484 -12.258 -8.295 1.00 91.88 283 TYR A O 1
ATOM 2140 N N . LEU A 1 284 ? 5.103 -11.018 -10.135 1.00 93.19 284 LEU A N 1
ATOM 2141 C CA . LEU A 1 284 ? 4.939 -9.757 -9.424 1.00 93.19 284 LEU A CA 1
ATOM 2142 C C . LEU A 1 284 ? 3.556 -9.698 -8.783 1.00 93.19 284 LEU A C 1
ATOM 2144 O O . LEU A 1 284 ? 3.475 -9.465 -7.579 1.00 93.19 284 LEU A O 1
ATOM 2148 N N . GLU A 1 285 ? 2.499 -10.010 -9.538 1.00 95.00 285 GLU A N 1
ATOM 2149 C CA . GLU A 1 285 ? 1.129 -10.028 -9.013 1.00 95.00 285 GLU A CA 1
ATOM 2150 C C . GLU A 1 285 ? 1.008 -10.950 -7.795 1.00 95.00 285 GLU A C 1
ATOM 2152 O O . GLU A 1 285 ? 0.499 -10.541 -6.749 1.00 95.00 285 GLU A O 1
ATOM 2157 N N . ASN A 1 286 ? 1.549 -12.169 -7.881 1.00 96.00 286 ASN A N 1
ATOM 2158 C CA . ASN A 1 286 ? 1.572 -13.114 -6.767 1.00 96.00 286 ASN A CA 1
ATOM 2159 C C . ASN A 1 286 ? 2.329 -12.541 -5.563 1.00 96.00 286 ASN A C 1
ATOM 2161 O O . ASN A 1 286 ? 1.864 -12.653 -4.432 1.00 96.00 286 ASN A O 1
ATOM 2165 N N . THR A 1 287 ? 3.482 -11.899 -5.785 1.00 96.44 287 THR A N 1
ATOM 2166 C CA . THR A 1 287 ? 4.279 -11.302 -4.700 1.00 96.44 287 THR A CA 1
ATOM 2167 C C . THR A 1 287 ? 3.503 -10.208 -3.975 1.00 96.44 287 THR A C 1
ATOM 2169 O O . THR A 1 287 ? 3.463 -10.212 -2.745 1.00 96.44 287 THR A O 1
ATOM 2172 N N . LEU A 1 288 ? 2.853 -9.309 -4.718 1.00 97.19 288 LEU A N 1
ATOM 2173 C CA . LEU A 1 288 ? 2.049 -8.232 -4.144 1.00 97.19 288 LEU A CA 1
ATOM 2174 C C . LEU A 1 288 ? 0.818 -8.779 -3.408 1.00 97.19 288 LEU A C 1
ATOM 2176 O O . LEU A 1 288 ? 0.509 -8.316 -2.312 1.00 97.19 288 LEU A O 1
ATOM 2180 N N . ASN A 1 289 ? 0.161 -9.813 -3.942 1.00 96.81 289 ASN A N 1
ATOM 2181 C CA . ASN A 1 289 ? -0.948 -10.483 -3.259 1.00 96.81 289 ASN A CA 1
ATOM 2182 C C . ASN A 1 289 ? -0.503 -11.171 -1.963 1.00 96.81 289 ASN A C 1
ATOM 2184 O O . ASN A 1 289 ? -1.178 -11.041 -0.944 1.00 96.81 289 ASN A O 1
ATOM 2188 N N . TRP A 1 290 ? 0.647 -11.851 -1.953 1.00 97.62 290 TRP A N 1
ATOM 2189 C CA . TRP A 1 290 ? 1.208 -12.409 -0.720 1.00 97.62 290 TRP A CA 1
ATOM 2190 C C . TRP A 1 290 ? 1.585 -11.322 0.287 1.00 97.62 290 TRP A C 1
ATOM 2192 O O . TRP A 1 290 ? 1.381 -11.514 1.487 1.00 97.62 290 TRP A O 1
ATOM 2202 N N . ALA A 1 291 ? 2.098 -10.181 -0.181 1.00 97.81 291 ALA A N 1
ATOM 2203 C CA . ALA A 1 291 ? 2.397 -9.037 0.671 1.00 97.81 291 ALA A CA 1
ATOM 2204 C C . ALA A 1 291 ? 1.122 -8.430 1.277 1.00 97.81 291 ALA A C 1
ATOM 2206 O O . ALA A 1 291 ? 1.122 -8.130 2.465 1.00 97.81 291 ALA A O 1
ATOM 2207 N N . ALA A 1 292 ? 0.022 -8.324 0.524 1.00 95.88 292 ALA A N 1
ATOM 2208 C CA . ALA A 1 292 ? -1.277 -7.889 1.047 1.00 95.88 292 ALA A CA 1
ATOM 2209 C C . ALA A 1 292 ? -1.864 -8.892 2.056 1.00 95.88 292 ALA A C 1
ATOM 2211 O O . ALA A 1 292 ? -2.229 -8.511 3.170 1.00 95.88 292 ALA A O 1
ATOM 2212 N N . TYR A 1 293 ? -1.864 -10.186 1.710 1.00 95.06 293 TYR A N 1
ATOM 2213 C CA . TYR A 1 293 ? -2.362 -11.263 2.571 1.00 95.06 293 TYR A CA 1
ATOM 2214 C C . TYR A 1 293 ? -1.653 -11.276 3.929 1.00 95.06 293 TYR A C 1
ATOM 2216 O O . TYR A 1 293 ? -2.294 -11.202 4.980 1.00 95.06 293 TYR A O 1
ATOM 2224 N N . TYR A 1 294 ? -0.317 -11.314 3.923 1.00 95.12 294 TYR A N 1
ATOM 2225 C CA . TYR A 1 294 ? 0.461 -11.261 5.160 1.00 95.12 294 TYR A CA 1
ATOM 2226 C C . TYR A 1 294 ? 0.498 -9.864 5.790 1.00 95.12 294 TYR A C 1
ATOM 2228 O O . TYR A 1 294 ? 0.661 -9.762 7.002 1.00 95.12 294 TYR A O 1
ATOM 2236 N N . GLY A 1 295 ? 0.263 -8.815 5.001 1.00 93.75 295 GLY A N 1
ATOM 2237 C CA . GLY A 1 295 ? -0.000 -7.441 5.431 1.00 93.75 295 GLY A CA 1
ATOM 2238 C C . GLY A 1 295 ? -1.353 -7.252 6.131 1.00 93.75 295 GLY A C 1
ATOM 2239 O O . GLY A 1 295 ? -1.655 -6.153 6.603 1.00 93.75 295 GLY A O 1
ATOM 2240 N N . GLY A 1 296 ? -2.169 -8.308 6.233 1.00 88.69 296 GLY A N 1
ATOM 2241 C CA . GLY A 1 296 ? -3.441 -8.309 6.953 1.00 88.69 296 GLY A CA 1
ATOM 2242 C C . GLY A 1 296 ? -4.570 -7.569 6.232 1.00 88.69 296 GLY A C 1
ATOM 2243 O O . GLY A 1 296 ? -5.504 -7.090 6.895 1.00 88.69 296 GLY A O 1
ATOM 2244 N N . THR A 1 297 ? -4.475 -7.445 4.906 1.00 87.62 297 THR A N 1
ATOM 2245 C CA . THR A 1 297 ? -5.473 -6.807 4.039 1.00 87.62 297 THR A CA 1
ATOM 2246 C C . THR A 1 297 ? -6.021 -7.775 2.993 1.00 87.62 297 THR A C 1
ATOM 2248 O O . THR A 1 297 ? -5.519 -8.883 2.810 1.00 87.62 297 THR A O 1
ATOM 2251 N N . ASP A 1 298 ? -7.130 -7.369 2.382 1.00 86.69 298 ASP A N 1
ATOM 2252 C CA . ASP A 1 298 ? -7.911 -8.136 1.418 1.00 86.69 298 ASP A CA 1
ATOM 2253 C C . ASP A 1 298 ? -8.596 -7.145 0.468 1.00 86.69 298 ASP A C 1
ATOM 2255 O O . ASP A 1 298 ? -8.936 -6.034 0.903 1.00 86.69 298 ASP A O 1
ATOM 2259 N N . ASN A 1 299 ? -8.792 -7.522 -0.797 1.00 84.69 299 ASN A N 1
ATOM 2260 C CA . ASN A 1 299 ? -9.499 -6.697 -1.767 1.00 84.69 299 ASN A CA 1
ATOM 2261 C C . ASN A 1 299 ? -10.938 -7.221 -1.931 1.00 84.69 299 ASN A C 1
ATOM 2263 O O . ASN A 1 299 ? -11.151 -8.204 -2.641 1.00 84.69 299 ASN A O 1
ATOM 2267 N N . PRO A 1 300 ? -11.946 -6.555 -1.336 1.00 79.88 300 PRO A N 1
ATOM 2268 C CA . PRO A 1 300 ? -13.326 -7.038 -1.360 1.00 79.88 300 PRO A CA 1
ATOM 2269 C C . PRO A 1 300 ? -13.965 -6.999 -2.756 1.00 79.88 300 PRO A C 1
ATOM 2271 O O . PRO A 1 300 ? -14.993 -7.641 -2.971 1.00 79.88 300 PRO A O 1
ATOM 2274 N N . ASP A 1 301 ? -13.368 -6.271 -3.702 1.00 78.44 301 ASP A N 1
ATOM 2275 C CA . ASP A 1 301 ? -13.869 -6.156 -5.073 1.00 78.44 301 ASP A CA 1
ATOM 2276 C C . ASP A 1 301 ? -13.364 -7.300 -5.970 1.00 78.44 301 ASP A C 1
ATOM 2278 O O . ASP A 1 301 ? -13.690 -7.364 -7.155 1.00 78.44 301 ASP A O 1
ATOM 2282 N N . SER A 1 302 ? -12.549 -8.211 -5.431 1.00 78.56 302 SER A N 1
ATOM 2283 C CA . SER A 1 302 ? -11.971 -9.341 -6.157 1.00 78.56 302 SER A CA 1
ATOM 2284 C C . SER A 1 302 ? -12.194 -10.655 -5.418 1.00 78.56 302 SER A C 1
ATOM 2286 O O . SER A 1 302 ? -12.127 -10.741 -4.198 1.00 78.56 302 SER A O 1
ATOM 2288 N N . VAL A 1 303 ? -12.467 -11.723 -6.170 1.00 78.69 303 VAL A N 1
ATOM 2289 C CA . VAL A 1 303 ? -12.623 -13.057 -5.582 1.00 78.69 303 VAL A CA 1
ATOM 2290 C C . VAL A 1 303 ? -11.248 -13.633 -5.272 1.00 78.69 303 VAL A C 1
ATOM 2292 O O . VAL A 1 303 ? -10.416 -13.774 -6.168 1.00 78.69 303 VAL A O 1
ATOM 2295 N N . ASN A 1 304 ? -11.046 -14.034 -4.019 1.00 85.00 304 ASN A N 1
ATOM 2296 C CA . ASN A 1 304 ? -9.830 -14.722 -3.604 1.00 85.00 304 ASN A CA 1
ATOM 2297 C C . ASN A 1 304 ? -9.651 -16.058 -4.332 1.00 85.00 304 ASN A C 1
ATOM 2299 O O . ASN A 1 304 ? -10.558 -16.893 -4.379 1.00 85.00 304 ASN A O 1
ATOM 2303 N N . SER A 1 305 ? -8.452 -16.273 -4.867 1.00 83.94 305 SER A N 1
ATOM 2304 C CA . SER A 1 305 ? -8.068 -17.496 -5.572 1.00 83.94 305 SER A CA 1
ATOM 2305 C C . SER A 1 305 ? -6.609 -17.856 -5.292 1.00 83.94 305 SER A C 1
ATOM 2307 O O . SER A 1 305 ? -5.779 -16.990 -5.009 1.00 83.94 305 SER A O 1
ATOM 2309 N N . GLY A 1 306 ? -6.291 -19.148 -5.377 1.00 86.75 306 GLY A N 1
ATOM 2310 C CA . GLY A 1 306 ? -5.018 -19.718 -4.933 1.00 86.75 306 GLY A CA 1
ATOM 2311 C C . GLY A 1 306 ? -5.121 -20.384 -3.559 1.00 86.75 306 GLY A C 1
ATOM 2312 O O . GLY A 1 306 ? -6.188 -20.443 -2.950 1.00 86.75 306 GLY A O 1
ATOM 2313 N N . SER A 1 307 ? -4.005 -20.936 -3.081 1.00 85.44 307 SER A N 1
ATOM 2314 C CA . SER A 1 307 ? -3.947 -21.629 -1.789 1.00 85.44 307 SER A CA 1
ATOM 2315 C C . SER A 1 307 ? -3.123 -20.828 -0.791 1.00 85.44 307 SER A C 1
ATOM 2317 O O . SER A 1 307 ? -1.906 -20.722 -0.942 1.00 85.44 307 SER A O 1
ATOM 2319 N N . THR A 1 308 ? -3.754 -20.344 0.281 1.00 85.25 308 THR A N 1
ATOM 2320 C CA . THR A 1 308 ? -3.078 -19.606 1.368 1.00 85.25 308 THR A CA 1
ATOM 2321 C C . THR A 1 308 ? -2.054 -20.454 2.131 1.00 85.25 308 THR A C 1
ATOM 2323 O O . THR A 1 308 ? -1.157 -19.922 2.777 1.00 85.25 308 THR A O 1
ATOM 2326 N N . SER A 1 309 ? -2.117 -21.782 2.006 1.00 85.31 309 SER A N 1
ATOM 2327 C CA . SER A 1 309 ? -1.094 -22.702 2.518 1.00 85.31 309 SER A CA 1
ATOM 2328 C C . SER A 1 309 ? 0.123 -22.866 1.596 1.00 85.31 309 SER A C 1
ATOM 2330 O O . SER A 1 309 ? 1.102 -23.490 2.001 1.00 85.31 309 SER A O 1
ATOM 2332 N N . GLY A 1 310 ? 0.079 -22.334 0.367 1.00 83.38 310 GLY A N 1
ATOM 2333 C CA . GLY A 1 310 ? 1.129 -22.508 -0.644 1.00 83.38 310 GLY A CA 1
ATOM 2334 C C . GLY A 1 310 ? 2.443 -21.801 -0.299 1.00 83.38 310 GLY A C 1
ATOM 2335 O O . GLY A 1 310 ? 3.517 -22.330 -0.574 1.00 83.38 310 GLY A O 1
ATOM 2336 N N . TYR A 1 311 ? 2.367 -20.642 0.358 1.00 92.94 311 TYR A N 1
ATOM 2337 C CA . TYR A 1 311 ? 3.514 -19.909 0.890 1.00 92.94 311 TYR A CA 1
ATOM 2338 C C . TYR A 1 311 ? 3.292 -19.685 2.386 1.00 92.94 311 TYR A C 1
ATOM 2340 O O . TYR A 1 311 ? 2.811 -18.639 2.808 1.00 92.94 311 TYR A O 1
ATOM 2348 N N . ASN A 1 312 ? 3.572 -20.709 3.193 1.00 91.31 312 ASN A N 1
ATOM 2349 C CA . ASN A 1 312 ? 3.238 -20.730 4.618 1.00 91.31 312 ASN A CA 1
ATOM 2350 C C . ASN A 1 312 ? 4.349 -20.123 5.493 1.00 91.31 312 ASN A C 1
ATOM 2352 O O . ASN A 1 312 ? 5.460 -20.657 5.559 1.00 91.31 312 ASN A O 1
ATOM 2356 N N . ILE A 1 313 ? 4.021 -19.058 6.226 1.00 92.44 313 ILE A N 1
ATOM 2357 C CA . ILE A 1 313 ? 4.870 -18.454 7.254 1.00 92.44 313 ILE A CA 1
ATOM 2358 C C . ILE A 1 313 ? 4.301 -18.827 8.632 1.00 92.44 313 ILE A C 1
ATOM 2360 O O . ILE A 1 313 ? 3.188 -18.409 8.960 1.00 92.44 313 ILE A O 1
ATOM 2364 N N . PRO A 1 314 ? 5.032 -19.598 9.461 1.00 89.12 314 PRO A N 1
ATOM 2365 C CA . PRO A 1 314 ? 4.571 -19.956 10.798 1.00 89.12 314 PRO A CA 1
ATOM 2366 C C . PRO A 1 314 ? 4.288 -18.731 11.678 1.00 89.12 314 PRO A C 1
ATOM 2368 O O . PRO A 1 314 ? 4.980 -17.716 11.600 1.00 89.12 314 PRO A O 1
ATOM 2371 N N . SER A 1 315 ? 3.306 -18.850 12.575 1.00 84.94 315 SER A N 1
ATOM 2372 C CA . SER A 1 315 ? 3.010 -17.807 13.565 1.00 84.94 315 SER A CA 1
ATOM 2373 C C . SER A 1 315 ? 4.259 -17.440 14.374 1.00 84.94 315 SER A C 1
ATOM 2375 O O . SER A 1 315 ? 4.976 -18.321 14.850 1.00 84.94 315 SER A O 1
ATOM 2377 N N . GLY A 1 316 ? 4.511 -16.141 14.546 1.00 86.31 316 GLY A N 1
ATOM 2378 C CA . GLY A 1 316 ? 5.702 -15.622 15.229 1.00 86.31 316 GLY A CA 1
ATOM 2379 C C . GLY A 1 316 ? 6.992 -15.660 14.400 1.00 86.31 316 GLY A C 1
ATOM 2380 O O . GLY A 1 316 ? 8.050 -15.331 14.926 1.00 86.31 316 GLY A O 1
ATOM 2381 N N . SER A 1 317 ? 6.930 -16.060 13.126 1.00 93.00 317 SER A N 1
ATOM 2382 C CA . SER A 1 317 ? 8.048 -15.985 12.175 1.00 93.00 317 SER A CA 1
ATOM 2383 C C . SER A 1 317 ? 7.750 -14.962 11.083 1.00 93.00 317 SER A C 1
ATOM 2385 O O . SER A 1 317 ? 6.595 -14.776 10.722 1.00 93.00 317 SER A O 1
ATOM 2387 N N . LEU A 1 318 ? 8.784 -14.338 10.514 1.00 93.94 318 LEU A N 1
ATOM 2388 C CA . LEU A 1 318 ? 8.642 -13.443 9.352 1.00 93.94 318 LEU A CA 1
ATOM 2389 C C . LEU A 1 318 ? 8.861 -14.153 8.009 1.00 93.94 318 LEU A C 1
ATOM 2391 O O . LEU A 1 318 ? 8.510 -13.617 6.964 1.00 93.94 318 LEU A O 1
ATOM 2395 N N . TYR A 1 319 ? 9.422 -15.362 8.031 1.00 95.56 319 TYR A N 1
ATOM 2396 C CA . TYR A 1 319 ? 9.786 -16.127 6.841 1.00 95.56 319 TYR A CA 1
ATOM 2397 C C . TYR A 1 319 ? 9.289 -17.577 6.955 1.00 95.56 319 TYR A C 1
ATOM 2399 O O . TYR A 1 319 ? 9.091 -18.071 8.073 1.00 95.56 319 TYR A O 1
ATOM 2407 N N . PRO A 1 320 ? 9.107 -18.285 5.825 1.00 94.75 320 PRO A N 1
ATOM 2408 C CA . PRO A 1 320 ? 8.807 -19.714 5.829 1.00 94.75 320 PRO A CA 1
ATOM 2409 C C . PRO A 1 320 ? 9.873 -20.540 6.556 1.00 94.75 320 PRO A C 1
ATOM 2411 O O . PRO A 1 320 ? 11.036 -20.149 6.655 1.00 94.75 320 PRO A O 1
ATOM 2414 N N . SER A 1 321 ? 9.501 -21.731 7.028 1.00 91.62 321 SER A N 1
ATOM 2415 C CA . SER A 1 321 ? 10.441 -22.629 7.706 1.00 91.62 321 SER A CA 1
ATOM 2416 C C . SER A 1 321 ? 11.670 -22.931 6.838 1.00 91.62 321 SER A C 1
ATOM 2418 O O . SER A 1 321 ? 11.546 -23.319 5.677 1.00 91.62 321 SER A O 1
ATOM 2420 N N . GLY A 1 322 ? 12.864 -22.765 7.415 1.00 89.31 322 GLY A N 1
ATOM 2421 C CA . GLY A 1 322 ? 14.141 -22.966 6.717 1.00 89.31 322 GLY A CA 1
ATOM 2422 C C . GLY A 1 322 ? 14.582 -21.795 5.829 1.00 89.31 322 GLY A C 1
ATOM 2423 O O . GLY A 1 322 ? 15.612 -21.901 5.169 1.00 89.31 322 GLY A O 1
ATOM 2424 N N . VAL A 1 323 ? 13.835 -20.689 5.817 1.00 92.06 323 VAL A N 1
ATOM 2425 C CA . VAL A 1 323 ? 14.173 -19.443 5.120 1.00 92.06 323 VAL A CA 1
ATOM 2426 C C . VAL A 1 323 ? 14.409 -18.352 6.165 1.00 92.06 323 VAL A C 1
ATOM 2428 O O . VAL A 1 323 ? 13.709 -18.275 7.170 1.00 92.06 323 VAL A O 1
ATOM 2431 N N . SER A 1 324 ? 15.401 -17.501 5.928 1.00 91.56 324 SER A N 1
ATOM 2432 C CA . SER A 1 324 ? 15.663 -16.288 6.711 1.00 91.56 324 SER A CA 1
ATOM 2433 C C . SER A 1 324 ? 15.850 -15.086 5.787 1.00 91.56 324 SER A C 1
ATOM 2435 O O . SER A 1 324 ? 15.920 -15.257 4.562 1.00 91.56 324 SER A O 1
ATOM 2437 N N . SER A 1 325 ? 15.986 -13.894 6.375 1.00 90.56 325 SER A N 1
ATOM 2438 C CA . SER A 1 325 ? 16.300 -12.662 5.644 1.00 90.56 325 SER A CA 1
ATOM 2439 C C . SER A 1 325 ? 17.448 -12.884 4.664 1.00 90.56 325 SER A C 1
ATOM 2441 O O . SER A 1 325 ? 18.478 -13.454 5.036 1.00 90.56 325 SER A O 1
ATOM 2443 N N . CYS A 1 326 ? 17.239 -12.510 3.403 1.00 89.44 326 CYS A N 1
ATOM 2444 C CA . CYS A 1 326 ? 18.207 -12.603 2.306 1.00 89.44 326 CYS A CA 1
ATOM 2445 C C . CYS A 1 326 ? 18.851 -13.980 2.055 1.00 89.44 326 CYS A C 1
ATOM 2447 O O . CYS A 1 326 ? 19.836 -14.092 1.308 1.00 89.44 326 CYS A O 1
ATOM 2449 N N . SER A 1 327 ? 18.271 -15.041 2.624 1.00 89.38 327 SER A N 1
ATOM 2450 C CA . SER A 1 327 ? 18.774 -16.406 2.487 1.00 89.38 327 SER A CA 1
ATOM 2451 C C . SER A 1 327 ? 18.822 -16.846 1.027 1.00 89.38 327 SER A C 1
ATOM 2453 O O . SER A 1 327 ? 17.926 -16.581 0.220 1.00 89.38 327 SER A O 1
ATOM 2455 N N . THR A 1 328 ? 19.902 -17.535 0.674 1.00 90.12 328 THR A N 1
ATOM 2456 C CA . THR A 1 328 ? 20.026 -18.172 -0.633 1.00 90.12 328 THR A CA 1
ATOM 2457 C C . THR A 1 328 ? 19.173 -19.437 -0.694 1.00 90.12 328 THR A C 1
ATOM 2459 O O . THR A 1 328 ? 18.819 -20.049 0.313 1.00 90.12 328 THR A O 1
ATOM 2462 N N . SER A 1 329 ? 18.794 -19.842 -1.899 1.00 90.00 329 SER A N 1
ATOM 2463 C CA . SER A 1 329 ? 18.081 -21.093 -2.145 1.00 90.00 329 SER A CA 1
ATOM 2464 C C . SER A 1 329 ? 18.506 -21.669 -3.486 1.00 90.00 329 SER A C 1
ATOM 2466 O O . SER A 1 329 ? 19.000 -20.943 -4.348 1.00 90.00 329 SER A O 1
ATOM 2468 N N . THR A 1 330 ? 18.301 -22.971 -3.673 1.00 88.00 330 THR A N 1
ATOM 2469 C CA . THR A 1 330 ? 18.431 -23.591 -4.993 1.00 88.00 330 THR A CA 1
ATOM 2470 C C . THR A 1 330 ? 17.439 -22.936 -5.943 1.00 88.00 330 THR A C 1
ATOM 2472 O O . THR A 1 330 ? 16.256 -22.817 -5.602 1.00 88.00 330 THR A O 1
ATOM 2475 N N . THR A 1 331 ? 17.917 -22.513 -7.113 1.00 88.06 331 THR A N 1
ATOM 2476 C CA . THR A 1 331 ? 17.112 -21.768 -8.078 1.00 88.06 331 THR A CA 1
ATOM 2477 C C . THR A 1 331 ? 16.819 -22.551 -9.350 1.00 88.06 331 THR A C 1
ATOM 2479 O O . THR A 1 331 ? 17.581 -23.423 -9.761 1.00 88.06 331 THR A O 1
ATOM 2482 N N . SER A 1 332 ? 15.706 -22.200 -9.989 1.00 84.62 332 SER A N 1
ATOM 2483 C CA . SER A 1 332 ? 15.368 -22.580 -11.358 1.00 84.62 332 SER A CA 1
ATOM 2484 C C . SER A 1 332 ? 14.825 -21.339 -12.060 1.00 84.62 332 SER A C 1
ATOM 2486 O O . SER A 1 332 ? 13.844 -20.763 -11.601 1.00 84.62 332 SER A O 1
ATOM 2488 N N . GLY A 1 333 ? 15.502 -20.861 -13.108 1.00 80.19 333 GLY A N 1
ATOM 2489 C CA . GLY A 1 333 ? 15.051 -19.689 -13.872 1.00 80.19 333 GLY A CA 1
ATOM 2490 C C . GLY A 1 333 ? 14.929 -18.385 -13.067 1.00 80.19 333 GLY A C 1
ATOM 2491 O O . GLY A 1 333 ? 14.057 -17.583 -13.362 1.00 80.19 333 GLY A O 1
ATOM 2492 N N . GLY A 1 334 ? 15.747 -18.182 -12.025 1.00 82.25 334 GLY A N 1
ATOM 2493 C CA . GLY A 1 334 ? 15.666 -16.992 -11.153 1.00 82.25 334 GLY A CA 1
ATOM 2494 C C . GLY A 1 334 ? 14.606 -17.070 -10.040 1.00 82.25 334 GLY A C 1
ATOM 2495 O O . GLY A 1 334 ? 14.479 -16.147 -9.229 1.00 82.25 334 GLY A O 1
ATOM 2496 N N . TYR A 1 335 ? 13.885 -18.189 -9.950 1.00 88.31 335 TYR A N 1
ATOM 2497 C CA . TYR A 1 335 ? 12.966 -18.512 -8.857 1.00 88.31 335 TYR A CA 1
ATOM 2498 C C . TYR A 1 335 ? 13.637 -19.421 -7.844 1.00 88.31 335 TYR A C 1
ATOM 2500 O O . TYR A 1 335 ? 14.426 -20.288 -8.226 1.00 88.31 335 TYR A O 1
ATOM 2508 N N . ALA A 1 336 ? 13.300 -19.280 -6.564 1.00 91.31 336 ALA A N 1
ATOM 2509 C CA . ALA A 1 336 ? 13.637 -20.318 -5.604 1.00 91.31 336 ALA A CA 1
ATOM 2510 C C . ALA A 1 336 ? 12.753 -21.550 -5.840 1.00 91.31 336 ALA A C 1
ATOM 2512 O O . ALA A 1 336 ? 11.546 -21.449 -6.042 1.00 91.31 336 ALA A O 1
ATOM 2513 N N . THR A 1 337 ? 13.367 -22.730 -5.794 1.00 88.25 337 THR A N 1
ATOM 2514 C CA . THR A 1 337 ? 12.689 -24.025 -6.005 1.00 88.25 337 THR A CA 1
ATOM 2515 C C . THR A 1 337 ? 11.591 -24.323 -4.979 1.00 88.25 337 THR A C 1
ATOM 2517 O O . THR A 1 337 ? 10.689 -25.107 -5.258 1.00 88.25 337 THR A O 1
ATOM 2520 N N . SER A 1 338 ? 11.643 -23.685 -3.810 1.00 89.75 338 SER A N 1
ATOM 2521 C CA . SER A 1 338 ? 10.616 -23.733 -2.770 1.00 89.75 338 SER A CA 1
ATOM 2522 C C . SER A 1 338 ? 10.500 -22.376 -2.081 1.00 89.75 338 SER A C 1
ATOM 2524 O O . SER A 1 338 ? 11.470 -21.612 -2.049 1.00 89.75 338 SER A O 1
ATOM 2526 N N . ASN A 1 339 ? 9.356 -22.112 -1.443 1.00 91.81 339 ASN A N 1
ATOM 2527 C CA . ASN A 1 339 ? 9.130 -20.899 -0.651 1.00 91.81 339 ASN A CA 1
ATOM 2528 C C . ASN A 1 339 ? 9.416 -19.621 -1.457 1.00 91.81 339 ASN A C 1
ATOM 2530 O O . ASN A 1 339 ? 10.111 -18.730 -0.977 1.00 91.81 339 ASN A O 1
ATOM 2534 N N . ASP A 1 340 ? 8.964 -19.553 -2.706 1.00 94.25 340 ASP A N 1
ATOM 2535 C CA . ASP A 1 340 ? 9.022 -18.338 -3.518 1.00 94.25 340 ASP A CA 1
ATOM 2536 C C . ASP A 1 340 ? 7.595 -17.816 -3.699 1.00 94.25 340 ASP A C 1
ATOM 2538 O O . ASP A 1 340 ? 6.791 -18.501 -4.344 1.00 94.25 340 ASP A O 1
ATOM 2542 N N . PRO A 1 341 ? 7.247 -16.642 -3.147 1.00 95.00 341 PRO A N 1
ATOM 2543 C CA . PRO A 1 341 ? 5.896 -16.119 -3.297 1.00 95.00 341 PRO A CA 1
ATOM 2544 C C . PRO A 1 341 ? 5.576 -15.802 -4.766 1.00 95.00 341 PRO A C 1
ATOM 2546 O O . PRO A 1 341 ? 4.427 -15.926 -5.167 1.00 95.00 341 PRO A O 1
ATOM 2549 N N . GLY A 1 342 ? 6.576 -15.512 -5.609 1.00 92.62 342 GLY A N 1
ATOM 2550 C CA . GLY A 1 342 ? 6.354 -15.238 -7.031 1.00 92.62 342 GLY A CA 1
ATOM 2551 C C . GLY A 1 342 ? 5.912 -16.459 -7.844 1.00 92.62 342 GLY A C 1
ATOM 2552 O O . GLY A 1 342 ? 5.214 -16.309 -8.839 1.00 92.62 342 GLY A O 1
ATOM 2553 N N . ASN A 1 343 ? 6.269 -17.675 -7.418 1.00 91.25 343 ASN A N 1
ATOM 2554 C CA . ASN A 1 343 ? 5.850 -18.915 -8.086 1.00 91.25 343 ASN A CA 1
ATOM 2555 C C . ASN A 1 343 ? 4.696 -19.625 -7.354 1.00 91.25 343 ASN A C 1
ATOM 2557 O O . ASN A 1 343 ? 4.396 -20.786 -7.625 1.00 91.25 343 ASN A O 1
ATOM 2561 N N . THR A 1 344 ? 4.079 -18.946 -6.386 1.00 93.50 344 THR A N 1
ATOM 2562 C CA . THR A 1 344 ? 2.962 -19.477 -5.609 1.00 93.50 344 THR A CA 1
ATOM 2563 C C . THR A 1 344 ? 1.732 -18.637 -5.907 1.00 93.50 344 THR A C 1
ATOM 2565 O O . THR A 1 344 ? 1.600 -17.537 -5.380 1.00 93.50 344 THR A O 1
ATOM 2568 N N . SER A 1 345 ? 0.833 -19.146 -6.748 1.00 94.88 345 SER A N 1
ATOM 2569 C CA . SER A 1 345 ? -0.328 -18.382 -7.204 1.00 94.88 345 SER A CA 1
ATOM 2570 C C . SER A 1 345 ? -1.239 -17.954 -6.051 1.00 94.88 345 SER A C 1
ATOM 2572 O O . SER A 1 345 ? -1.725 -18.800 -5.293 1.00 94.88 345 SER A O 1
ATOM 2574 N N . LEU A 1 346 ? -1.486 -16.648 -5.953 1.00 93.69 346 LEU A N 1
ATOM 2575 C CA . LEU A 1 346 ? -2.439 -16.042 -5.028 1.00 93.69 346 LEU A CA 1
ATOM 2576 C C . LEU A 1 346 ? -2.981 -14.747 -5.644 1.00 93.69 346 LEU A C 1
ATOM 2578 O O . LEU A 1 346 ? -2.212 -13.938 -6.151 1.00 93.69 346 LEU A O 1
ATOM 2582 N N . SER A 1 347 ? -4.293 -14.544 -5.584 1.00 92.81 347 SER A N 1
ATOM 2583 C CA . SER A 1 347 ? -4.965 -13.354 -6.124 1.00 92.81 347 SER A CA 1
ATOM 2584 C C . SER A 1 347 ? -6.182 -12.983 -5.280 1.00 92.81 347 SER A C 1
ATOM 2586 O O . SER A 1 347 ? -6.704 -13.836 -4.560 1.00 92.81 347 SER A O 1
ATOM 2588 N N . GLY A 1 348 ? -6.618 -11.726 -5.381 1.00 86.94 348 GLY A N 1
ATOM 2589 C CA . GLY A 1 348 ? -7.778 -11.183 -4.662 1.00 86.94 348 GLY A CA 1
ATOM 2590 C C . GLY A 1 348 ? -7.446 -10.448 -3.358 1.00 86.94 348 GLY A C 1
ATOM 2591 O O . GLY A 1 348 ? -8.338 -9.890 -2.734 1.00 86.94 348 GLY A O 1
ATOM 2592 N N . TYR A 1 349 ? -6.169 -10.364 -2.973 1.00 90.19 349 TYR A N 1
ATOM 2593 C CA . TYR A 1 349 ? -5.752 -9.693 -1.736 1.00 90.19 349 TYR A CA 1
ATOM 2594 C C . TYR A 1 349 ? -5.214 -8.285 -1.989 1.00 90.19 349 TYR A C 1
ATOM 2596 O O . TYR A 1 349 ? -5.592 -7.337 -1.304 1.00 90.19 349 TYR A O 1
ATOM 2604 N N . ALA A 1 350 ? -4.325 -8.146 -2.973 1.00 95.56 350 ALA A N 1
ATOM 2605 C CA . ALA A 1 350 ? -3.823 -6.850 -3.406 1.00 95.56 350 ALA A CA 1
ATOM 2606 C C . ALA A 1 350 ? -4.806 -6.188 -4.379 1.00 95.56 350 ALA A C 1
ATOM 2608 O O . ALA A 1 350 ? -5.543 -6.853 -5.113 1.00 95.56 350 ALA A O 1
ATOM 2609 N N . PHE A 1 351 ? -4.776 -4.861 -4.424 1.00 96.12 351 PHE A N 1
ATOM 2610 C CA . PHE A 1 351 ? -5.513 -4.089 -5.413 1.00 96.12 351 PHE A CA 1
ATOM 2611 C C . PHE A 1 351 ? -4.631 -3.934 -6.649 1.00 96.12 351 PHE A C 1
ATOM 2613 O O . PHE A 1 351 ? -3.798 -3.032 -6.711 1.00 96.12 351 PHE A O 1
ATOM 2620 N N . ILE A 1 352 ? -4.769 -4.852 -7.603 1.00 95.81 352 ILE A N 1
ATOM 2621 C CA . ILE A 1 352 ? -4.026 -4.804 -8.863 1.00 95.81 352 ILE A CA 1
ATOM 2622 C C . ILE A 1 352 ? -4.844 -4.015 -9.881 1.00 95.81 352 ILE A C 1
ATOM 2624 O O . ILE A 1 352 ? -5.954 -4.407 -10.231 1.00 95.81 352 ILE A O 1
ATOM 2628 N N . ALA A 1 353 ? -4.291 -2.896 -10.336 1.00 95.75 353 ALA A N 1
ATOM 2629 C CA . ALA A 1 353 ? -4.893 -2.043 -11.346 1.00 95.75 353 ALA A CA 1
ATOM 2630 C C . ALA A 1 353 ? -4.123 -2.139 -12.666 1.00 95.75 353 ALA A C 1
ATOM 2632 O O . ALA A 1 353 ? -2.891 -2.119 -12.707 1.00 95.75 353 ALA A O 1
ATOM 2633 N N . THR A 1 354 ? -4.859 -2.176 -13.771 1.00 94.94 354 THR A N 1
ATOM 2634 C CA . THR A 1 354 ? -4.296 -2.219 -15.127 1.00 94.94 354 THR A CA 1
ATOM 2635 C C . THR A 1 354 ? -4.419 -0.882 -15.852 1.00 94.94 354 THR A C 1
ATOM 2637 O O . THR A 1 354 ? -3.702 -0.626 -16.819 1.00 94.94 354 THR A O 1
ATOM 2640 N N . ASN A 1 355 ? -5.311 -0.011 -15.382 1.00 94.62 355 ASN A N 1
ATOM 2641 C CA . ASN A 1 355 ? -5.664 1.239 -16.040 1.00 94.62 355 ASN A CA 1
ATOM 2642 C C . ASN A 1 355 ? -5.993 2.354 -15.032 1.00 94.62 355 ASN A C 1
ATOM 2644 O O . ASN A 1 355 ? -5.942 2.151 -13.816 1.00 94.62 355 ASN A O 1
ATOM 2648 N N . ALA A 1 356 ? -6.286 3.553 -15.541 1.00 94.12 356 ALA A N 1
ATOM 2649 C CA . ALA A 1 356 ? -6.469 4.730 -14.696 1.00 94.12 356 ALA A CA 1
ATOM 2650 C C . ALA A 1 356 ? -7.718 4.668 -13.809 1.00 94.12 356 ALA A C 1
ATOM 2652 O O . ALA A 1 356 ? -7.667 5.080 -12.647 1.00 94.12 356 ALA A O 1
ATOM 2653 N N . ASP A 1 357 ? -8.815 4.131 -14.339 1.00 93.06 357 ASP A N 1
ATOM 2654 C CA . ASP A 1 357 ? -10.082 4.032 -13.618 1.00 93.06 357 ASP A CA 1
ATOM 2655 C C . ASP A 1 357 ? -9.982 2.999 -12.484 1.00 93.06 357 ASP A C 1
ATOM 2657 O O . ASP A 1 357 ? -10.409 3.266 -11.359 1.00 93.06 357 ASP A O 1
ATOM 2661 N N . GLU A 1 358 ? -9.328 1.864 -12.744 1.00 95.12 358 GLU A N 1
ATOM 2662 C CA . GLU A 1 358 ? -9.063 0.824 -11.743 1.00 95.12 358 GLU A CA 1
ATOM 2663 C C . GLU A 1 358 ? -8.150 1.313 -10.617 1.00 95.12 358 GLU A C 1
ATOM 2665 O O . GLU A 1 358 ? -8.443 1.049 -9.453 1.00 95.12 358 GLU A O 1
ATOM 2670 N N . LEU A 1 359 ? -7.084 2.070 -10.916 1.00 96.00 359 LEU A N 1
ATOM 2671 C CA . LEU A 1 359 ? -6.196 2.582 -9.864 1.00 96.00 359 LEU A CA 1
ATOM 2672 C C . LEU A 1 359 ? -6.922 3.588 -8.962 1.00 96.00 359 LEU A C 1
ATOM 2674 O O . LEU A 1 359 ? -6.765 3.574 -7.738 1.00 96.00 359 LEU A O 1
ATOM 2678 N N . LYS A 1 360 ? -7.756 4.447 -9.559 1.00 93.12 360 LYS A N 1
ATOM 2679 C CA . LYS A 1 360 ? -8.613 5.374 -8.813 1.00 93.12 360 LYS A CA 1
ATOM 2680 C C . LYS A 1 360 ? -9.603 4.624 -7.920 1.00 93.12 360 LYS A C 1
ATOM 2682 O O . LYS A 1 360 ? -9.763 5.001 -6.759 1.00 93.12 360 LYS A O 1
ATOM 2687 N N . ALA A 1 361 ? -10.249 3.581 -8.440 1.00 90.88 361 ALA A N 1
ATOM 2688 C CA . ALA A 1 361 ? -11.171 2.750 -7.670 1.00 90.88 361 ALA A CA 1
ATOM 2689 C C . ALA A 1 361 ? -10.455 2.025 -6.520 1.00 90.88 361 ALA A C 1
ATOM 2691 O O . ALA A 1 361 ? -10.921 2.089 -5.386 1.00 90.88 361 ALA A O 1
ATOM 2692 N N . ALA A 1 362 ? -9.283 1.443 -6.782 1.00 95.50 362 ALA A N 1
ATOM 2693 C CA . ALA A 1 362 ? -8.457 0.748 -5.799 1.00 95.50 362 ALA A CA 1
ATOM 2694 C C . ALA A 1 362 ? -8.080 1.633 -4.602 1.00 95.50 362 ALA A C 1
ATOM 2696 O O . ALA A 1 362 ? -8.314 1.259 -3.453 1.00 95.50 362 ALA A O 1
ATOM 2697 N N . ILE A 1 363 ? -7.536 2.830 -4.857 1.00 95.88 363 ILE A N 1
ATOM 2698 C CA . ILE A 1 363 ? -7.136 3.760 -3.788 1.00 95.88 363 ILE A CA 1
ATOM 2699 C C . ILE A 1 363 ? -8.358 4.226 -2.988 1.00 95.88 363 ILE A C 1
ATOM 2701 O O . ILE A 1 363 ? -8.313 4.254 -1.756 1.00 95.88 363 ILE A O 1
ATOM 2705 N N . ARG A 1 364 ? -9.473 4.543 -3.664 1.00 90.88 364 ARG A N 1
ATOM 2706 C CA . ARG A 1 364 ? -10.723 4.918 -2.985 1.00 90.88 364 ARG A CA 1
ATOM 2707 C C . ARG A 1 364 ? -11.266 3.783 -2.125 1.00 90.88 364 ARG A C 1
ATOM 2709 O O . ARG A 1 364 ? -11.664 4.034 -0.992 1.00 90.88 364 ARG A O 1
ATOM 2716 N N . GLN A 1 365 ? -11.249 2.550 -2.622 1.00 88.50 365 GLN A N 1
ATOM 2717 C CA . GLN A 1 365 ? -11.741 1.400 -1.874 1.00 88.50 365 GLN A CA 1
ATOM 2718 C C . GLN A 1 365 ? -10.867 1.103 -0.654 1.00 88.50 365 GLN A C 1
ATOM 2720 O O . GLN A 1 365 ? -11.392 0.946 0.447 1.00 88.50 365 GLN A O 1
ATOM 2725 N N . ALA A 1 366 ? -9.540 1.114 -0.808 1.00 93.19 366 ALA A N 1
ATOM 2726 C CA . ALA A 1 366 ? -8.619 0.970 0.317 1.00 93.19 366 ALA A CA 1
ATOM 2727 C C . ALA A 1 366 ? -8.871 2.045 1.390 1.00 93.19 366 ALA A C 1
ATOM 2729 O O . ALA A 1 366 ? -8.945 1.736 2.581 1.00 93.19 366 ALA A O 1
ATOM 2730 N N . MET A 1 367 ? -9.084 3.299 0.976 1.00 91.06 367 MET A N 1
ATOM 2731 C CA . MET A 1 367 ? -9.372 4.392 1.902 1.00 91.06 367 MET A CA 1
ATOM 2732 C C . MET A 1 367 ? -10.754 4.272 2.567 1.00 91.06 367 MET A C 1
ATOM 2734 O O . MET A 1 367 ? -10.877 4.534 3.764 1.00 91.06 367 MET A O 1
ATOM 2738 N N . ASN A 1 368 ? -11.778 3.808 1.844 1.00 85.31 368 ASN A N 1
ATOM 2739 C CA . ASN A 1 368 ? -13.093 3.512 2.418 1.00 85.31 368 ASN A CA 1
ATOM 2740 C C . ASN A 1 368 ? -12.991 2.450 3.520 1.00 85.31 368 ASN A C 1
ATOM 2742 O O . ASN A 1 368 ? -13.543 2.647 4.599 1.00 85.31 368 ASN A O 1
ATOM 2746 N N . ILE A 1 369 ? -12.225 1.375 3.297 1.00 84.31 369 ILE A N 1
ATOM 2747 C CA . ILE A 1 369 ? -12.002 0.329 4.307 1.00 84.31 369 ILE A CA 1
ATOM 2748 C C . ILE A 1 369 ? -11.273 0.902 5.532 1.00 84.31 369 ILE A C 1
ATOM 2750 O O . ILE A 1 369 ? -11.610 0.569 6.669 1.00 84.31 369 ILE A O 1
ATOM 2754 N N . ILE A 1 370 ? -10.284 1.778 5.327 1.00 88.75 370 ILE A N 1
ATOM 2755 C CA . ILE A 1 370 ? -9.570 2.452 6.423 1.00 88.75 370 ILE A CA 1
ATOM 2756 C C . ILE A 1 370 ? -10.520 3.323 7.240 1.00 88.75 370 ILE A C 1
ATOM 2758 O O . ILE A 1 370 ? -10.518 3.233 8.469 1.00 88.75 370 ILE A O 1
ATOM 2762 N N . ARG A 1 371 ? -11.350 4.128 6.569 1.00 82.38 371 ARG A N 1
ATOM 2763 C CA . ARG A 1 371 ? -12.396 4.935 7.207 1.00 82.38 371 ARG A CA 1
ATOM 2764 C C . ARG A 1 371 ? -13.357 4.050 8.003 1.00 82.38 371 ARG A C 1
ATOM 2766 O O . ARG A 1 371 ? -13.729 4.396 9.122 1.00 82.38 371 ARG A O 1
ATOM 2773 N N . GLU A 1 372 ? -13.722 2.892 7.456 1.00 73.00 372 GLU A N 1
ATOM 2774 C CA . GLU A 1 372 ? -14.678 1.973 8.072 1.00 73.00 372 GLU A CA 1
ATOM 2775 C C . GLU A 1 372 ? -14.143 1.190 9.270 1.00 73.00 372 GLU A C 1
ATOM 2777 O O . GLU A 1 372 ? -14.914 0.808 10.154 1.00 73.00 372 GLU A O 1
ATOM 2782 N N . ALA A 1 373 ? -12.824 1.018 9.366 1.00 65.88 373 ALA A N 1
ATOM 2783 C CA . ALA A 1 373 ? -12.176 0.268 10.439 1.00 65.88 373 ALA A CA 1
ATOM 2784 C C . ALA A 1 373 ? -12.399 0.845 11.857 1.00 65.88 373 ALA A C 1
ATOM 2786 O O . ALA A 1 373 ? -12.016 0.205 12.840 1.00 65.88 373 ALA A O 1
ATOM 2787 N N . ASN A 1 374 ? -13.028 2.021 11.972 1.00 58.97 374 ASN A N 1
ATOM 2788 C CA . ASN A 1 374 ? -13.325 2.709 13.228 1.00 58.97 374 ASN A CA 1
ATOM 2789 C C . ASN A 1 374 ? -14.819 2.783 13.593 1.00 58.97 374 ASN A C 1
ATOM 2791 O O . ASN A 1 374 ? -15.143 3.302 14.664 1.00 58.97 374 ASN A O 1
ATOM 2795 N N . TYR A 1 375 ? -15.739 2.259 12.773 1.00 51.19 375 TYR A N 1
ATOM 2796 C CA . TYR A 1 375 ? -17.171 2.304 13.098 1.00 51.19 375 TYR A CA 1
ATOM 2797 C C . TYR A 1 375 ? -17.564 1.220 14.115 1.00 51.19 375 TYR A C 1
ATOM 2799 O O . TYR A 1 375 ? -18.116 0.180 13.772 1.00 51.19 375 TYR A O 1
ATOM 2807 N N . SER A 1 376 ? -17.326 1.479 15.401 1.00 44.38 376 SER A N 1
ATOM 2808 C CA . SER A 1 376 ? -18.045 0.814 16.495 1.00 44.38 376 SER A CA 1
ATOM 2809 C C . SER A 1 376 ? -19.122 1.770 16.998 1.00 44.38 376 SER A C 1
ATOM 2811 O O . SER A 1 376 ? -18.812 2.727 17.704 1.00 44.38 376 SER A O 1
ATOM 2813 N N . PHE A 1 377 ? -20.387 1.529 16.651 1.00 45.56 377 PHE A N 1
ATOM 2814 C CA . PHE A 1 377 ? -21.488 2.290 17.237 1.00 45.56 377 PHE A CA 1
ATOM 2815 C C . PHE A 1 377 ? -21.757 1.754 18.645 1.00 45.56 377 PHE A C 1
ATOM 2817 O O . PHE A 1 377 ? -22.171 0.603 18.797 1.00 45.56 377 PHE A O 1
ATOM 2824 N N . SER A 1 378 ? -21.539 2.581 19.670 1.00 41.56 378 SER A N 1
ATOM 2825 C CA . SER A 1 378 ? -22.083 2.326 21.000 1.00 41.56 378 SER A CA 1
ATOM 2826 C C . SER A 1 378 ? -23.260 3.253 21.280 1.00 41.56 378 SER A C 1
ATOM 2828 O O . SER A 1 378 ? -23.111 4.444 21.532 1.00 41.56 378 SER A O 1
ATOM 2830 N N . THR A 1 379 ? -24.481 2.719 21.226 1.00 39.50 379 THR A N 1
ATOM 2831 C CA . THR A 1 379 ? -25.648 3.454 21.726 1.00 39.50 379 THR A CA 1
ATOM 2832 C C . THR A 1 379 ? -25.724 3.230 23.233 1.00 39.50 379 THR A C 1
ATOM 2834 O O . THR A 1 379 ? -26.132 2.155 23.686 1.00 39.50 379 THR A O 1
ATOM 2837 N N . SER A 1 380 ? -25.316 4.224 24.020 1.00 43.25 380 SER A N 1
ATOM 2838 C CA . SER A 1 380 ? -25.574 4.227 25.462 1.00 43.25 380 SER A CA 1
ATOM 2839 C C . SER A 1 380 ? -27.052 4.535 25.707 1.00 43.25 380 SER A C 1
ATOM 2841 O O . SER A 1 380 ? -27.572 5.534 25.217 1.00 43.25 380 SER A O 1
ATOM 2843 N N . SER A 1 381 ? -27.745 3.673 26.451 1.00 43.81 381 SER A N 1
ATOM 2844 C CA . SER A 1 381 ? -29.133 3.902 26.860 1.00 43.81 381 SER A CA 1
ATOM 2845 C C . SER A 1 381 ? -29.168 4.227 28.348 1.00 43.81 381 SER A C 1
ATOM 2847 O O . SER A 1 381 ? -28.860 3.378 29.187 1.00 43.81 381 SER A O 1
ATOM 2849 N N . VAL A 1 382 ? -29.591 5.445 28.683 1.00 49.25 382 VAL A N 1
ATOM 2850 C CA . VAL A 1 382 ? -29.892 5.863 30.058 1.00 49.25 382 VAL A CA 1
ATOM 2851 C C . VAL A 1 382 ? -31.397 5.756 30.310 1.00 49.25 382 VAL A C 1
ATOM 2853 O O . VAL A 1 382 ? -32.202 6.298 29.556 1.00 49.25 382 VAL A O 1
ATOM 2856 N N . SER A 1 383 ? -31.805 5.042 31.364 1.00 42.56 383 SER A N 1
ATOM 2857 C CA . SER A 1 383 ? -33.217 5.001 31.766 1.00 42.56 383 SER A CA 1
ATOM 2858 C C . SER A 1 383 ? -33.651 6.383 32.263 1.00 42.56 383 SER A C 1
ATOM 2860 O O . SER A 1 383 ? -33.073 6.920 33.208 1.00 42.56 383 SER A O 1
ATOM 2862 N N . SER A 1 384 ? -34.687 6.964 31.653 1.00 38.50 384 SER A N 1
ATOM 2863 C CA . SER A 1 384 ? -35.228 8.279 32.028 1.00 38.50 384 SER A CA 1
ATOM 2864 C C . SER A 1 384 ? -36.030 8.269 33.338 1.00 38.50 384 SER A C 1
ATOM 2866 O O . SER A 1 384 ? -36.411 9.327 33.839 1.00 38.50 384 SER A O 1
ATOM 2868 N N . THR A 1 385 ? -36.276 7.094 33.929 1.00 42.72 385 THR A N 1
ATOM 2869 C CA . THR A 1 385 ? -37.005 6.947 35.196 1.00 42.72 385 THR A CA 1
ATOM 2870 C C . THR A 1 385 ? -36.059 6.547 36.323 1.00 42.72 385 THR A C 1
ATOM 2872 O O . THR A 1 385 ? -35.616 5.407 36.425 1.00 42.72 385 THR A O 1
ATOM 2875 N N . ARG A 1 386 ? -35.776 7.506 37.216 1.00 48.34 386 ARG A N 1
ATOM 2876 C CA . ARG A 1 386 ? -35.141 7.248 38.516 1.00 48.34 386 ARG A CA 1
ATOM 2877 C C . ARG A 1 386 ? -36.141 6.544 39.432 1.00 48.34 386 ARG A C 1
ATOM 2879 O O . ARG A 1 386 ? -36.857 7.193 40.189 1.00 48.34 386 ARG A O 1
ATOM 2886 N N . ILE A 1 387 ? -36.189 5.222 39.356 1.00 47.03 387 ILE A N 1
ATOM 2887 C CA . ILE A 1 387 ? -36.732 4.380 40.427 1.00 47.03 387 ILE A CA 1
ATOM 2888 C C . ILE A 1 387 ? -35.561 4.084 41.369 1.00 47.03 387 ILE A C 1
ATOM 2890 O O . ILE A 1 387 ? -34.445 3.869 40.900 1.00 47.03 387 ILE A O 1
ATOM 2894 N N . SER A 1 388 ? -35.779 4.107 42.683 1.00 51.78 388 SER A N 1
ATOM 2895 C CA . SER A 1 388 ? -34.749 3.921 43.725 1.00 51.78 388 SER A CA 1
ATOM 2896 C C . SER A 1 388 ? -33.914 2.637 43.606 1.00 51.78 388 SER A C 1
ATOM 2898 O O . SER A 1 388 ? -32.919 2.502 44.314 1.00 51.78 388 SER A O 1
ATOM 2900 N N . ASP A 1 389 ? -34.297 1.727 42.709 1.00 54.34 389 ASP A N 1
ATOM 2901 C CA . ASP A 1 389 ? -33.843 0.342 42.696 1.00 54.34 389 ASP A CA 1
ATOM 2902 C C . ASP A 1 389 ? -32.955 -0.017 41.483 1.00 54.34 389 ASP A C 1
ATOM 2904 O O . ASP A 1 389 ? -32.309 -1.062 41.510 1.00 54.34 389 ASP A O 1
ATOM 2908 N N . GLU A 1 390 ? -32.824 0.835 40.449 1.00 58.84 390 GLU A N 1
ATOM 2909 C CA . GLU A 1 390 ? -31.905 0.575 39.319 1.00 58.84 390 GLU A CA 1
ATOM 2910 C C . GLU A 1 390 ? -31.144 1.827 38.838 1.00 58.84 390 GLU A C 1
ATOM 2912 O O . GLU A 1 390 ? -31.583 2.546 37.944 1.00 58.84 390 GLU A O 1
ATOM 2917 N N . ASN A 1 391 ? -29.946 2.053 39.395 1.00 71.62 391 ASN A N 1
ATOM 2918 C CA . ASN A 1 391 ? -29.016 3.113 38.976 1.00 71.62 391 ASN A CA 1
ATOM 2919 C C . ASN A 1 391 ? -27.846 2.531 38.158 1.00 71.62 391 ASN A C 1
ATOM 2921 O O . ASN A 1 391 ? -26.710 2.444 38.634 1.00 71.62 391 ASN A O 1
ATOM 2925 N N . TYR A 1 392 ? -28.140 2.072 36.940 1.00 76.56 392 TYR A N 1
ATOM 2926 C CA . TYR A 1 392 ? -27.167 1.439 36.048 1.00 76.56 392 TYR A CA 1
ATOM 2927 C C . TYR A 1 392 ? -27.160 2.085 34.660 1.00 76.56 392 TYR A C 1
ATOM 2929 O O . TYR A 1 392 ? -28.206 2.497 34.163 1.00 76.56 392 TYR A O 1
ATOM 2937 N N . LEU A 1 393 ? -25.985 2.124 34.029 1.00 74.31 393 LEU A N 1
ATOM 2938 C CA . LEU A 1 393 ? -25.822 2.484 32.621 1.00 74.31 393 LEU A CA 1
ATOM 2939 C C . LEU A 1 393 ? -25.708 1.206 31.791 1.00 74.31 393 LEU A C 1
ATOM 2941 O O . LEU A 1 393 ? -24.964 0.295 32.163 1.00 74.31 393 LEU A O 1
ATOM 2945 N N . TYR A 1 394 ? -26.413 1.157 30.664 1.00 78.56 394 TYR A N 1
ATOM 2946 C CA . TYR A 1 394 ? -26.288 0.075 29.696 1.00 78.56 394 TYR A CA 1
ATOM 2947 C C . TYR A 1 394 ? -25.643 0.593 28.415 1.00 78.56 394 TYR A C 1
ATOM 2949 O O . TYR A 1 394 ? -26.125 1.549 27.808 1.00 78.56 394 TYR A O 1
ATOM 2957 N N . GLU A 1 395 ? -24.567 -0.067 28.008 1.00 71.56 395 GLU A N 1
ATOM 2958 C CA . GLU A 1 395 ? -23.823 0.236 26.791 1.00 71.56 395 GLU A CA 1
ATOM 2959 C C . GLU A 1 395 ? -23.891 -0.979 25.869 1.00 71.56 395 GLU A C 1
ATOM 2961 O O . GLU A 1 395 ? -23.347 -2.041 26.189 1.00 71.56 395 GLU A O 1
ATOM 2966 N N . ALA A 1 396 ? -24.574 -0.833 24.737 1.00 75.38 396 ALA A N 1
ATOM 2967 C CA . ALA A 1 396 ? -24.443 -1.777 23.639 1.00 75.38 396 ALA A CA 1
ATOM 2968 C C . ALA A 1 396 ? -23.244 -1.358 22.787 1.00 75.38 396 ALA A C 1
ATOM 2970 O O . ALA A 1 396 ? -23.105 -0.177 22.498 1.00 75.38 396 ALA A O 1
ATOM 2971 N N . SER A 1 397 ? -22.398 -2.295 22.376 1.00 61.75 397 SER A N 1
ATOM 2972 C CA . SER A 1 397 ? -21.332 -2.060 21.398 1.00 61.75 397 SER A CA 1
ATOM 2973 C C . SER A 1 397 ? -21.126 -3.296 20.538 1.00 61.75 397 SER A C 1
ATOM 2975 O O . SER A 1 397 ? -21.511 -4.403 20.914 1.00 61.75 397 SER A O 1
ATOM 2977 N N . PHE A 1 398 ? -20.532 -3.127 19.365 1.00 71.06 398 PHE A N 1
ATOM 2978 C CA . PHE A 1 398 ? -20.136 -4.245 18.524 1.00 71.06 398 PHE A CA 1
ATOM 2979 C C . PHE A 1 398 ? -18.802 -3.956 17.861 1.00 71.06 398 PHE A C 1
ATOM 2981 O O . PHE A 1 398 ? -18.474 -2.815 17.546 1.00 71.06 398 PHE A O 1
ATOM 2988 N N . LYS A 1 399 ? -18.026 -5.013 17.650 1.00 61.22 399 LYS A N 1
ATOM 2989 C CA . LYS A 1 399 ? -16.743 -4.943 16.971 1.00 61.22 399 LYS A CA 1
ATOM 2990 C C . LYS A 1 399 ? -16.912 -5.486 15.553 1.00 61.22 399 LYS A C 1
ATOM 2992 O O . LYS A 1 399 ? -16.999 -6.712 15.414 1.00 61.22 399 LYS A O 1
ATOM 2997 N N . PRO A 1 400 ? -16.952 -4.623 14.522 1.00 58.03 400 PRO A N 1
ATOM 2998 C CA . PRO A 1 400 ? -16.879 -5.104 13.155 1.00 58.03 400 PRO A CA 1
ATOM 2999 C C . PRO A 1 400 ? -15.548 -5.829 12.947 1.00 58.03 400 PRO A C 1
ATOM 3001 O O . PRO A 1 400 ? -14.495 -5.416 13.446 1.00 58.03 400 PRO A O 1
ATOM 3004 N N . VAL A 1 401 ? -15.608 -6.948 12.239 1.00 54.41 401 VAL A N 1
ATOM 3005 C CA . VAL A 1 401 ? -14.437 -7.708 11.811 1.00 54.41 401 VAL A CA 1
ATOM 3006 C C . VAL A 1 401 ? -14.511 -7.775 10.293 1.00 54.41 401 VAL A C 1
ATOM 3008 O O . VAL A 1 401 ? -15.541 -8.161 9.746 1.00 54.41 401 VAL A O 1
ATOM 3011 N N . ASN A 1 402 ? -13.444 -7.349 9.611 1.00 44.81 402 ASN A N 1
ATOM 3012 C CA . ASN A 1 402 ? -13.388 -7.414 8.149 1.00 44.81 402 ASN A CA 1
ATOM 3013 C C . ASN A 1 402 ? -13.664 -8.847 7.685 1.00 44.81 402 ASN A C 1
ATOM 3015 O O . ASN A 1 402 ? -13.114 -9.791 8.254 1.00 44.81 402 ASN A O 1
ATOM 3019 N N . ASN A 1 403 ? -14.479 -8.977 6.639 1.00 46.66 403 ASN A N 1
ATOM 3020 C CA . ASN A 1 403 ? -14.875 -10.247 6.027 1.00 46.66 403 ASN A CA 1
ATOM 3021 C C . ASN A 1 403 ? -15.643 -11.208 6.951 1.00 46.66 403 ASN A C 1
ATOM 3023 O O . ASN A 1 403 ? -15.783 -12.384 6.620 1.00 46.66 403 ASN A O 1
ATOM 3027 N N . ASP A 1 404 ? -16.185 -10.714 8.068 1.00 56.00 404 ASP A N 1
ATOM 3028 C CA . ASP A 1 404 ? -17.131 -11.457 8.894 1.00 56.00 404 ASP A CA 1
ATOM 3029 C C . ASP A 1 404 ? -18.490 -10.728 8.916 1.00 56.00 404 ASP A C 1
ATOM 3031 O O . ASP A 1 404 ? -18.583 -9.611 9.444 1.00 56.00 404 ASP A O 1
ATOM 3035 N N . PRO A 1 405 ? -19.561 -11.317 8.346 1.00 58.62 405 PRO A N 1
ATOM 3036 C CA . PRO A 1 405 ? -20.906 -10.755 8.448 1.00 58.62 405 PRO A CA 1
ATOM 3037 C C . PRO A 1 405 ? -21.473 -10.841 9.877 1.00 58.62 405 PRO A C 1
ATOM 3039 O O . PRO A 1 405 ? -22.534 -10.274 10.141 1.00 58.62 405 PRO A O 1
ATOM 3042 N N . PHE A 1 406 ? -20.790 -11.526 10.804 1.00 65.62 406 PHE A N 1
ATOM 3043 C CA . PHE A 1 406 ? -21.138 -11.590 12.218 1.00 65.62 406 PHE A CA 1
ATOM 3044 C C . PHE A 1 406 ? -20.178 -10.747 13.054 1.00 65.62 406 PHE A C 1
ATOM 3046 O O . PHE A 1 406 ? -18.991 -11.031 13.192 1.00 65.62 406 PHE A O 1
ATOM 3053 N N . TRP A 1 407 ? -20.712 -9.699 13.677 1.00 71.19 407 TRP A N 1
ATOM 3054 C CA . TRP A 1 407 ? -19.927 -8.828 14.545 1.00 71.19 407 TRP A CA 1
ATOM 3055 C C . TRP A 1 407 ? -20.054 -9.242 16.001 1.00 71.19 407 TRP A C 1
ATOM 3057 O O . TRP A 1 407 ? -21.136 -9.564 16.496 1.00 71.19 407 TRP A O 1
ATOM 3067 N N . LEU A 1 408 ? -18.926 -9.204 16.707 1.00 71.88 408 LEU A N 1
ATOM 3068 C CA . LEU A 1 408 ? -18.884 -9.505 18.132 1.00 71.88 408 LEU A CA 1
ATOM 3069 C C . LEU A 1 408 ? -19.593 -8.385 18.894 1.00 71.88 408 LEU A C 1
ATOM 3071 O O . LEU A 1 408 ? -19.074 -7.275 18.989 1.00 71.88 408 LEU A O 1
ATOM 3075 N N . GLY A 1 409 ? -20.785 -8.680 19.409 1.00 75.69 409 GLY A N 1
ATOM 3076 C CA . GLY A 1 409 ? -21.597 -7.753 20.190 1.00 75.69 409 GLY A CA 1
ATOM 3077 C C . GLY A 1 409 ? -21.365 -7.878 21.696 1.00 75.69 409 GLY A C 1
ATOM 3078 O O . GLY A 1 409 ? -21.218 -8.977 22.231 1.00 75.69 409 GLY A O 1
ATOM 3079 N N . HIS A 1 410 ? -21.409 -6.744 22.386 1.00 77.94 410 HIS A N 1
ATOM 3080 C CA . HIS A 1 410 ? -21.381 -6.620 23.836 1.00 77.94 410 HIS A CA 1
ATOM 3081 C C . HIS A 1 410 ? -22.583 -5.793 24.299 1.00 77.94 410 HIS A C 1
ATOM 3083 O O . HIS A 1 410 ? -22.951 -4.796 23.682 1.00 77.94 410 HIS A O 1
ATOM 3089 N N . LEU A 1 411 ? -23.180 -6.191 25.420 1.00 84.00 411 LEU A N 1
ATOM 3090 C CA . LEU A 1 411 ? -24.099 -5.347 26.182 1.00 84.00 411 LEU A CA 1
ATOM 3091 C C . LEU A 1 411 ? -23.572 -5.323 27.608 1.00 84.00 411 LEU A C 1
ATOM 3093 O O . LEU A 1 411 ? -23.646 -6.330 28.315 1.00 84.00 411 LEU A O 1
ATOM 3097 N N . LYS A 1 412 ? -22.989 -4.196 28.005 1.00 81.75 412 LYS A N 1
ATOM 3098 C CA . LYS A 1 412 ? -22.368 -4.024 29.316 1.00 81.75 412 LYS A CA 1
ATOM 3099 C C . LYS A 1 412 ? -23.300 -3.260 30.236 1.00 81.75 412 LYS A C 1
ATOM 3101 O O . LYS A 1 412 ? -23.880 -2.250 29.847 1.00 81.75 412 LYS A O 1
ATOM 3106 N N . LYS A 1 413 ? -23.419 -3.741 31.471 1.00 84.62 413 LYS A N 1
ATOM 3107 C CA . LYS A 1 413 ? -24.081 -3.036 32.572 1.00 84.62 413 LYS A CA 1
ATOM 3108 C C . LYS A 1 413 ? -23.014 -2.426 33.464 1.00 84.62 413 LYS A C 1
ATOM 3110 O O . LYS A 1 413 ? -22.204 -3.166 34.017 1.00 84.62 413 LYS A O 1
ATOM 3115 N N . TYR A 1 414 ? -23.042 -1.116 33.657 1.00 79.25 414 TYR A N 1
ATOM 3116 C CA . TYR A 1 414 ? -22.168 -0.400 34.583 1.00 79.25 414 TYR A CA 1
ATOM 3117 C C . TYR A 1 414 ? -22.962 0.114 35.772 1.00 79.25 414 TYR A C 1
ATOM 3119 O O . TYR A 1 414 ? -24.109 0.537 35.630 1.00 79.25 414 TYR A O 1
ATOM 3127 N N . THR A 1 415 ? -22.339 0.116 36.945 1.00 78.44 415 THR A N 1
ATOM 3128 C CA . THR A 1 415 ? -22.905 0.797 38.118 1.00 78.44 415 THR A CA 1
ATOM 3129 C C . THR A 1 415 ? -22.784 2.305 37.933 1.00 78.44 415 THR A C 1
ATOM 3131 O O . THR A 1 415 ? -21.753 2.773 37.464 1.00 78.44 415 THR A O 1
ATOM 3134 N N . VAL A 1 416 ? -23.796 3.077 38.323 1.00 75.88 416 VAL A N 1
ATOM 3135 C CA . VAL A 1 416 ? -23.666 4.534 38.455 1.00 75.88 416 VAL A CA 1
ATOM 3136 C C . VAL A 1 416 ? -23.511 4.860 39.937 1.00 75.88 416 VAL A C 1
ATOM 3138 O O . VAL A 1 416 ? -24.382 4.551 40.754 1.00 75.88 416 VAL A O 1
ATOM 3141 N N . ASN A 1 417 ? -22.375 5.452 40.296 1.00 76.44 417 ASN A N 1
ATOM 3142 C CA . ASN A 1 417 ? -22.057 5.804 41.675 1.00 76.44 417 ASN A CA 1
ATOM 3143 C C . ASN A 1 417 ? -22.950 6.954 42.169 1.00 76.44 417 ASN A C 1
ATOM 3145 O O . ASN A 1 417 ? -23.523 7.718 41.389 1.00 76.44 417 ASN A O 1
ATOM 3149 N N . SER A 1 418 ? -23.042 7.125 43.489 1.00 72.94 418 SER A N 1
ATOM 3150 C CA . SER A 1 418 ? -23.858 8.176 44.119 1.00 72.94 418 SER A CA 1
ATOM 3151 C C . SER A 1 418 ? -23.414 9.604 43.774 1.00 72.94 418 SER A C 1
ATOM 3153 O O . SER A 1 418 ? -24.218 10.529 43.848 1.00 72.94 418 SER A O 1
ATOM 3155 N N . ASN A 1 419 ? -22.156 9.781 43.368 1.00 67.19 419 ASN A N 1
ATOM 3156 C CA . ASN A 1 419 ? -21.590 11.042 42.884 1.00 67.19 419 ASN A CA 1
ATOM 3157 C C . ASN A 1 419 ? -21.806 11.271 41.372 1.00 67.19 419 ASN A C 1
ATOM 3159 O O . ASN A 1 419 ? -21.280 12.239 40.833 1.00 67.19 419 ASN A O 1
ATOM 3163 N N . GLY A 1 420 ? -22.539 10.384 40.688 1.00 62.25 420 GLY A N 1
ATOM 3164 C CA . GLY A 1 420 ? -22.817 10.471 39.253 1.00 62.25 420 GLY A CA 1
ATOM 3165 C C . GLY A 1 420 ? -21.713 9.933 38.339 1.00 62.25 420 GLY A C 1
ATOM 3166 O O . GLY A 1 420 ? -21.897 9.953 37.127 1.00 62.25 420 GLY A O 1
ATOM 3167 N N . SER A 1 421 ? -20.592 9.430 38.871 1.00 65.00 421 SER A N 1
ATOM 3168 C CA . SER A 1 421 ? -19.554 8.807 38.044 1.00 65.00 421 SER A CA 1
ATOM 3169 C C . SER A 1 421 ? -19.888 7.357 37.683 1.00 65.00 421 SER A C 1
ATOM 3171 O O . SER A 1 421 ? -20.625 6.667 38.394 1.00 65.00 421 SER A O 1
ATOM 3173 N N . LEU A 1 422 ? -19.302 6.873 36.588 1.00 67.94 422 LEU A N 1
ATOM 3174 C CA . LEU A 1 422 ? -19.355 5.465 36.203 1.00 67.94 422 LEU A CA 1
ATOM 3175 C C . LEU A 1 422 ? -18.518 4.604 37.161 1.00 67.94 422 LEU A C 1
ATOM 3177 O O . LEU A 1 422 ? -17.360 4.901 37.455 1.00 67.94 422 LEU A O 1
ATOM 3181 N N . GLY A 1 423 ? -19.134 3.544 37.671 1.00 73.31 423 GLY A N 1
ATOM 3182 C CA . GLY A 1 423 ? -18.496 2.462 38.411 1.00 73.31 423 GLY A CA 1
ATOM 3183 C C . GLY A 1 423 ? -18.040 1.329 37.489 1.00 73.31 423 GLY A C 1
ATOM 3184 O O . GLY A 1 423 ? -18.065 1.440 36.264 1.00 73.31 423 GLY A O 1
ATOM 3185 N N . SER A 1 424 ? -17.622 0.211 38.081 1.00 75.00 424 SER A N 1
ATOM 3186 C CA . SER A 1 424 ? -17.165 -0.961 37.332 1.00 75.00 424 SER A CA 1
ATOM 3187 C C . SER A 1 424 ? -18.294 -1.654 36.554 1.00 75.00 424 SER A C 1
ATOM 3189 O O . SER A 1 424 ? -19.483 -1.539 36.884 1.00 75.00 424 SER A O 1
ATOM 3191 N N . VAL A 1 425 ? -17.895 -2.411 35.526 1.00 78.81 425 VAL A N 1
ATOM 3192 C CA . VAL A 1 425 ? -18.776 -3.328 34.790 1.00 78.81 425 VAL A CA 1
ATOM 3193 C C . VAL A 1 425 ? -19.315 -4.382 35.758 1.00 78.81 425 VAL A C 1
ATOM 3195 O O . VAL A 1 425 ? -18.554 -5.103 36.399 1.00 78.81 425 VAL A O 1
ATOM 3198 N N . VAL A 1 426 ? -20.638 -4.480 35.845 1.00 86.44 426 VAL A N 1
ATOM 3199 C CA . VAL A 1 426 ? -21.373 -5.479 36.631 1.00 86.44 426 VAL A CA 1
ATOM 3200 C C . VAL A 1 426 ? -21.468 -6.788 35.857 1.00 86.44 426 VAL A C 1
ATOM 3202 O O . VAL A 1 426 ? -21.300 -7.869 36.419 1.00 86.44 426 VAL A O 1
ATOM 3205 N N . TRP A 1 427 ? -21.765 -6.700 34.561 1.00 86.19 427 TRP A N 1
ATOM 3206 C CA . TRP A 1 427 ? -21.750 -7.838 33.654 1.00 86.19 427 TRP A CA 1
ATOM 3207 C C . TRP A 1 427 ? -21.647 -7.405 32.196 1.00 86.19 427 TRP A C 1
ATOM 3209 O O . TRP A 1 427 ? -22.009 -6.285 31.841 1.00 86.19 427 TRP A O 1
ATOM 3219 N N . ASP A 1 428 ? -21.213 -8.350 31.366 1.00 84.38 428 ASP A N 1
ATOM 3220 C CA . ASP A 1 428 ? -21.201 -8.273 29.909 1.00 84.38 428 ASP A CA 1
ATOM 3221 C C . ASP A 1 428 ? -22.024 -9.442 29.345 1.00 84.38 428 ASP A C 1
ATOM 3223 O O . ASP A 1 428 ? -21.753 -10.611 29.645 1.00 84.38 428 ASP A O 1
ATOM 3227 N N . ALA A 1 429 ? -23.070 -9.135 28.577 1.00 85.56 429 ALA A N 1
ATOM 3228 C CA . ALA A 1 429 ? -23.922 -10.153 27.973 1.00 85.56 429 ALA A CA 1
ATOM 3229 C C . ALA A 1 429 ? -23.174 -11.002 26.935 1.00 85.56 429 ALA A C 1
ATOM 3231 O O . ALA A 1 429 ? -23.482 -12.185 26.815 1.00 85.56 429 ALA A O 1
ATOM 3232 N N . GLY A 1 430 ? -22.182 -10.441 26.234 1.00 84.12 430 GLY A N 1
ATOM 3233 C CA . GLY A 1 430 ? -21.371 -11.162 25.253 1.00 84.12 430 GLY A CA 1
ATOM 3234 C C . GLY A 1 430 ? -20.552 -12.276 25.908 1.00 84.12 430 GLY A C 1
ATOM 3235 O O . GLY A 1 430 ? -20.613 -13.427 25.479 1.00 84.12 430 GLY A O 1
ATOM 3236 N N . GLU A 1 431 ? -19.877 -11.979 27.023 1.00 85.50 431 GLU A N 1
ATOM 3237 C CA . GLU A 1 431 ? -19.100 -12.973 27.788 1.00 85.50 431 GLU A CA 1
ATOM 3238 C C . GLU A 1 431 ? -19.990 -14.057 28.417 1.00 85.50 431 GLU A C 1
ATOM 3240 O O . GLU A 1 431 ? -19.660 -15.250 28.415 1.00 85.50 431 GLU A O 1
ATOM 3245 N N . LYS A 1 432 ? -21.173 -13.668 28.909 1.00 88.69 432 LYS A N 1
ATOM 3246 C CA . LYS A 1 432 ? -22.171 -14.627 29.401 1.00 88.69 432 LYS A CA 1
ATOM 3247 C C . LYS A 1 432 ? -22.680 -15.532 28.279 1.00 88.69 432 LYS A C 1
ATOM 3249 O O . LYS A 1 432 ? -22.762 -16.744 28.462 1.00 88.69 432 LYS A O 1
ATOM 3254 N N . LEU A 1 433 ? -22.996 -14.977 27.110 1.00 85.75 433 LEU A N 1
ATOM 3255 C CA . LEU A 1 433 ? -23.504 -15.749 25.975 1.00 85.75 433 LEU A CA 1
ATOM 3256 C C . LEU A 1 433 ? -22.437 -16.705 25.419 1.00 85.75 433 LEU A C 1
ATOM 3258 O O . LEU A 1 433 ? -22.747 -17.856 25.114 1.00 85.75 433 LEU A O 1
ATOM 3262 N N . LYS A 1 434 ? -21.174 -16.264 25.374 1.00 83.19 434 LYS A N 1
ATOM 3263 C CA . LYS A 1 434 ? -20.013 -17.061 24.952 1.00 83.19 434 LYS A CA 1
ATOM 3264 C C . LYS A 1 434 ? -19.825 -18.326 25.789 1.00 83.19 434 LYS A C 1
ATOM 3266 O O . LYS A 1 434 ? -19.519 -19.379 25.240 1.00 83.19 434 LYS A O 1
ATOM 3271 N N . THR A 1 435 ? -20.034 -18.233 27.101 1.00 84.19 435 THR A N 1
ATOM 3272 C CA . THR A 1 435 ? -19.913 -19.368 28.037 1.00 84.19 435 THR A CA 1
ATOM 3273 C C . THR A 1 435 ? -21.197 -20.193 28.171 1.00 84.19 435 THR A C 1
ATOM 3275 O O . THR A 1 435 ? -21.172 -21.294 28.717 1.00 84.19 435 THR A O 1
ATOM 3278 N N . THR A 1 436 ? -22.321 -19.701 27.644 1.00 88.25 436 THR A N 1
ATOM 3279 C CA . THR A 1 436 ? -23.598 -20.421 27.634 1.00 88.25 436 THR A CA 1
ATOM 3280 C C . THR A 1 436 ? -23.604 -21.463 26.515 1.00 88.25 436 THR A C 1
ATOM 3282 O O . THR A 1 436 ? -23.368 -21.125 25.351 1.00 88.25 436 THR A O 1
ATOM 3285 N N . SER A 1 437 ? -23.912 -22.720 26.856 1.00 89.00 437 SER A N 1
ATOM 3286 C CA . SER A 1 437 ? -24.070 -23.807 25.875 1.00 89.00 437 SER A CA 1
ATOM 3287 C C . SER A 1 437 ? -25.134 -23.465 24.827 1.00 89.00 437 SER A C 1
ATOM 3289 O O . SER A 1 437 ? -26.138 -22.831 25.155 1.00 89.00 437 SER A O 1
ATOM 3291 N N . ALA A 1 438 ? -24.933 -23.883 23.573 1.00 85.38 438 ALA A N 1
ATOM 3292 C CA . ALA A 1 438 ? -25.810 -23.529 22.451 1.00 85.38 438 ALA A CA 1
ATOM 3293 C C . ALA A 1 438 ? -27.292 -23.879 22.700 1.00 85.38 438 ALA A C 1
ATOM 3295 O O . ALA A 1 438 ? -28.185 -23.081 22.401 1.00 85.38 438 ALA A O 1
ATOM 3296 N N . ASP A 1 439 ? -27.557 -25.018 23.344 1.00 84.75 439 ASP A N 1
ATOM 3297 C CA . ASP A 1 439 ? -28.913 -25.469 23.688 1.00 84.75 439 ASP A CA 1
ATOM 3298 C C . ASP A 1 439 ? -29.588 -24.593 24.751 1.00 84.75 439 ASP A C 1
ATOM 3300 O O . ASP A 1 439 ? -30.808 -24.452 24.761 1.00 84.75 439 ASP A O 1
ATOM 3304 N N . SER A 1 440 ? -28.803 -23.951 25.620 1.00 88.19 440 SER A N 1
ATOM 3305 C CA . SER A 1 440 ? -29.312 -23.064 26.676 1.00 88.19 440 SER A CA 1
ATOM 3306 C C . SER A 1 440 ? -29.511 -21.617 26.210 1.00 88.19 440 SER A C 1
ATOM 3308 O O . SER A 1 440 ? -29.992 -20.781 26.977 1.00 88.19 440 SER A O 1
ATOM 3310 N N . ARG A 1 441 ? -29.133 -21.282 24.967 1.00 88.75 441 ARG A N 1
ATOM 3311 C CA . ARG A 1 441 ? -29.283 -19.924 24.426 1.00 88.75 441 ARG A CA 1
ATOM 3312 C C . ARG A 1 441 ? -30.726 -19.664 24.000 1.00 88.75 441 ARG A C 1
ATOM 3314 O O . ARG A 1 441 ? -31.278 -20.338 23.123 1.00 88.75 441 ARG A O 1
ATOM 3321 N N . ASN A 1 442 ? -31.302 -18.613 24.574 1.00 89.00 442 ASN A N 1
ATOM 3322 C CA . ASN A 1 442 ? -32.629 -18.109 24.239 1.00 89.00 442 ASN A CA 1
ATOM 3323 C C . ASN A 1 442 ? -32.545 -17.146 23.049 1.00 89.00 442 ASN A C 1
ATOM 3325 O O . ASN A 1 442 ? -32.424 -15.937 23.227 1.00 89.00 442 ASN A O 1
ATOM 3329 N N . ILE A 1 443 ? -32.588 -17.693 21.834 1.00 88.88 443 ILE A N 1
ATOM 3330 C CA . ILE A 1 443 ? -32.536 -16.921 20.586 1.00 88.88 443 ILE A CA 1
ATOM 3331 C C . ILE A 1 443 ? -33.933 -16.900 19.971 1.00 88.88 443 ILE A C 1
ATOM 3333 O O . ILE A 1 443 ? -34.566 -17.948 19.824 1.00 88.88 443 ILE A O 1
ATOM 3337 N N . TYR A 1 444 ? -34.405 -15.711 19.608 1.00 90.94 444 TYR A N 1
ATOM 3338 C CA . TYR A 1 444 ? -35.724 -15.482 19.028 1.00 90.94 444 TYR A CA 1
ATOM 3339 C C . TYR A 1 444 ? -35.609 -14.754 17.691 1.00 90.94 444 TYR A C 1
ATOM 3341 O O . TYR A 1 444 ? -34.664 -14.010 17.452 1.00 90.94 444 TYR A O 1
ATOM 3349 N N . THR A 1 445 ? -36.605 -14.956 16.839 1.00 89.44 445 THR A N 1
ATOM 3350 C CA . THR A 1 445 ? -36.815 -14.216 15.598 1.00 89.44 445 THR A CA 1
ATOM 3351 C C . THR A 1 445 ? -38.262 -13.742 15.523 1.00 89.44 445 THR A C 1
ATOM 3353 O O . THR A 1 445 ? -39.132 -14.269 16.219 1.00 89.44 445 THR A O 1
ATOM 3356 N N . TYR A 1 446 ? -38.543 -12.758 14.679 1.00 90.00 446 TYR A N 1
ATOM 3357 C CA . TYR A 1 446 ? -39.907 -12.339 14.391 1.00 90.00 446 TYR A CA 1
ATOM 3358 C C . TYR A 1 446 ? -40.386 -13.014 13.107 1.00 90.00 446 TYR A C 1
ATOM 3360 O O . TYR A 1 446 ? -39.799 -12.830 12.043 1.00 90.00 446 TYR A O 1
ATOM 3368 N N . LYS A 1 447 ? -41.447 -13.817 13.206 1.00 87.50 447 LYS A N 1
ATOM 3369 C CA . LYS A 1 447 ? -41.981 -14.610 12.096 1.00 87.50 447 LYS A CA 1
ATOM 3370 C C . LYS A 1 447 ? -43.502 -14.608 12.141 1.00 87.50 447 LYS A C 1
ATOM 3372 O O . LYS A 1 447 ? -44.095 -14.812 13.196 1.00 87.50 447 LYS A O 1
ATOM 3377 N N . SER A 1 448 ? -44.133 -14.380 10.988 1.00 87.25 448 SER A N 1
ATOM 3378 C CA . SER A 1 448 ? -45.596 -14.450 10.828 1.00 87.25 448 SER A CA 1
ATOM 3379 C C . SER A 1 448 ? -46.377 -13.615 11.856 1.00 87.25 448 SER A C 1
ATOM 3381 O O . SER A 1 448 ? -47.430 -14.029 12.331 1.00 87.25 448 SER A O 1
ATOM 3383 N N . GLY A 1 449 ? -45.855 -12.438 12.213 1.00 89.06 449 GLY A N 1
ATOM 3384 C CA . GLY A 1 449 ? -46.505 -11.525 13.154 1.00 89.06 449 GLY A CA 1
ATOM 3385 C C . GLY A 1 449 ? -46.225 -11.797 14.640 1.00 89.06 449 GLY A C 1
ATOM 3386 O O . GLY A 1 449 ? -46.748 -11.069 15.483 1.00 89.06 449 GLY A O 1
ATOM 3387 N N . ALA A 1 450 ? -45.400 -12.793 14.984 1.00 91.94 450 ALA A N 1
ATOM 3388 C CA . ALA A 1 450 ? -45.102 -13.156 16.370 1.00 91.94 450 ALA A CA 1
ATOM 3389 C C . ALA A 1 450 ? -43.605 -13.396 16.629 1.00 91.94 450 ALA A C 1
ATOM 3391 O O . ALA A 1 450 ? -42.855 -13.856 15.763 1.00 91.94 450 ALA A O 1
ATOM 3392 N N . LEU A 1 451 ? -43.175 -13.125 17.865 1.00 92.81 451 LEU A N 1
ATOM 3393 C CA . LEU A 1 451 ? -41.852 -13.519 18.344 1.00 92.81 451 LEU A CA 1
ATOM 3394 C C . LEU A 1 451 ? -41.817 -15.047 18.506 1.00 92.81 451 LEU A C 1
ATOM 3396 O O . LEU A 1 451 ? -42.635 -15.621 19.220 1.00 92.81 451 LEU A O 1
ATOM 3400 N N . THR A 1 452 ? -40.876 -15.703 17.840 1.00 94.06 452 THR A N 1
ATOM 3401 C CA . THR A 1 452 ? -40.776 -17.163 17.746 1.00 94.06 452 THR A CA 1
ATOM 3402 C C . THR A 1 452 ? -39.353 -17.604 18.069 1.00 94.06 452 THR A C 1
ATOM 3404 O O . THR A 1 452 ? -38.395 -16.957 17.654 1.00 94.06 452 THR A O 1
ATOM 3407 N N . ALA A 1 453 ? -39.179 -18.702 18.807 1.00 93.06 453 ALA A N 1
ATOM 3408 C CA . ALA A 1 453 ? -37.843 -19.215 19.113 1.00 93.06 453 ALA A CA 1
ATOM 3409 C C . ALA A 1 453 ? -37.110 -19.640 17.827 1.00 93.06 453 ALA A C 1
ATOM 3411 O O . ALA A 1 453 ? -37.673 -20.364 17.004 1.00 93.06 453 ALA A O 1
ATOM 3412 N N . PHE A 1 454 ? -35.858 -19.214 17.663 1.00 92.88 454 PHE A N 1
ATOM 3413 C CA . PHE A 1 454 ? -35.033 -19.514 16.495 1.00 92.88 454 PHE A CA 1
ATOM 3414 C C . PHE A 1 454 ? -34.368 -20.889 16.654 1.00 92.88 454 PHE A C 1
ATOM 3416 O O . PHE A 1 454 ? -33.348 -21.037 17.332 1.00 92.88 454 PHE A O 1
ATOM 3423 N N . ASN A 1 455 ? -34.991 -21.916 16.077 1.00 92.19 455 ASN A N 1
ATOM 3424 C CA . ASN A 1 455 ? -34.537 -23.307 16.109 1.00 92.19 455 ASN A CA 1
ATOM 3425 C C . ASN A 1 455 ? -35.042 -24.078 14.873 1.00 92.19 455 ASN A C 1
ATOM 3427 O O . ASN A 1 455 ? -35.873 -23.587 14.107 1.00 92.19 455 ASN A O 1
ATOM 3431 N N . THR A 1 456 ? -34.561 -25.305 14.682 1.00 91.62 456 THR A N 1
ATOM 3432 C CA . THR A 1 456 ? -34.907 -26.148 13.524 1.00 91.62 456 THR A CA 1
ATOM 3433 C C . THR A 1 456 ? -36.365 -26.623 13.527 1.00 91.62 456 THR A C 1
ATOM 3435 O O . THR A 1 456 ? -36.867 -27.068 12.497 1.00 91.62 456 THR A O 1
ATOM 3438 N N . THR A 1 457 ? -37.087 -26.492 14.640 1.00 93.12 457 THR A N 1
ATOM 3439 C CA . THR A 1 457 ? -38.530 -26.770 14.700 1.00 93.12 457 THR A CA 1
ATOM 3440 C C . THR A 1 457 ? -39.343 -25.631 14.084 1.00 93.12 457 THR A C 1
ATOM 3442 O O . THR A 1 457 ? -40.309 -25.875 13.366 1.00 93.12 457 THR A O 1
ATOM 3445 N N . ASN A 1 458 ? -38.942 -24.384 14.335 1.00 93.69 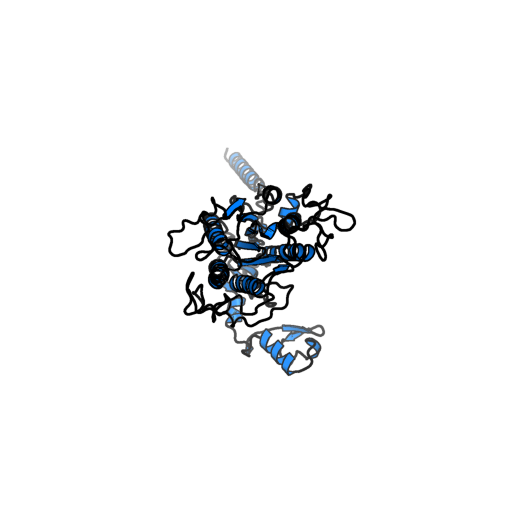458 ASN A N 1
ATOM 3446 C CA . ASN A 1 458 ? -39.729 -23.201 13.989 1.00 93.69 458 ASN A CA 1
ATOM 3447 C C . ASN A 1 458 ? -39.298 -22.523 12.680 1.00 93.69 458 ASN A C 1
ATOM 3449 O O . ASN A 1 458 ? -40.099 -21.807 12.071 1.00 93.69 458 ASN A O 1
ATOM 3453 N N . ILE A 1 459 ? -38.049 -22.724 12.249 1.00 94.38 459 ILE A N 1
ATOM 3454 C CA . ILE A 1 459 ? -37.485 -22.132 11.029 1.00 94.38 459 ILE A CA 1
ATOM 3455 C C . ILE A 1 459 ? -37.572 -23.134 9.883 1.00 94.38 459 ILE A C 1
ATOM 3457 O O . ILE A 1 459 ? -37.037 -24.233 9.969 1.00 94.38 459 ILE A O 1
ATOM 3461 N N . THR A 1 460 ? -38.236 -22.763 8.798 1.00 93.88 460 THR A N 1
ATOM 3462 C CA . THR A 1 460 ? -38.412 -23.568 7.585 1.00 93.88 460 THR A CA 1
ATOM 3463 C C . THR A 1 460 ? -37.340 -23.236 6.548 1.00 93.88 460 THR A C 1
ATOM 3465 O O . THR A 1 460 ? -36.656 -22.220 6.638 1.00 93.88 460 THR A O 1
ATOM 3468 N N . THR A 1 461 ? -37.196 -24.086 5.531 1.00 86.88 461 THR A N 1
ATOM 3469 C CA . THR A 1 461 ? -36.296 -23.833 4.394 1.00 86.88 461 THR A CA 1
ATOM 3470 C C . THR A 1 461 ? -36.678 -22.569 3.618 1.00 86.88 461 THR A C 1
ATOM 3472 O O . THR A 1 461 ? -35.797 -21.827 3.190 1.00 86.88 461 THR A O 1
ATOM 3475 N N . GLY A 1 462 ? -37.982 -22.282 3.511 1.00 88.38 462 GLY A N 1
ATOM 3476 C CA . GLY A 1 462 ? -38.502 -21.066 2.885 1.00 88.38 462 GLY A CA 1
ATOM 3477 C C . GLY A 1 462 ? -38.136 -19.786 3.639 1.00 88.38 462 GLY A C 1
ATOM 3478 O O . GLY A 1 462 ? -37.858 -18.780 2.997 1.00 88.38 462 GLY A O 1
ATOM 3479 N N . ASP A 1 463 ? -38.047 -19.828 4.974 1.00 89.62 463 ASP A N 1
ATOM 3480 C CA . ASP A 1 463 ? -37.681 -18.648 5.778 1.00 89.62 463 ASP A CA 1
ATOM 3481 C C . ASP A 1 463 ? -36.236 -18.186 5.524 1.00 89.62 463 ASP A C 1
ATOM 3483 O O . ASP A 1 463 ? -35.926 -17.011 5.686 1.00 89.62 463 ASP A O 1
ATOM 3487 N N . LEU A 1 464 ? -35.352 -19.109 5.130 1.00 87.38 464 LEU A N 1
ATOM 3488 C CA . LEU A 1 464 ? -33.932 -18.842 4.874 1.00 87.38 464 LEU A CA 1
ATOM 3489 C C . LEU A 1 464 ? -33.577 -18.868 3.381 1.00 87.38 464 LEU A C 1
ATOM 3491 O O . LEU A 1 464 ? -32.405 -18.767 3.036 1.00 87.38 464 LEU A O 1
ATOM 3495 N N . SER A 1 465 ? -34.565 -19.037 2.494 1.00 87.12 465 SER A N 1
ATOM 3496 C CA . SER A 1 465 ? -34.354 -19.186 1.044 1.00 87.12 465 SER A CA 1
ATOM 3497 C C . SER A 1 465 ? -33.355 -20.295 0.664 1.00 87.12 465 SER A C 1
ATOM 3499 O O . SER A 1 465 ? -32.598 -20.163 -0.296 1.00 87.12 465 SER A O 1
ATOM 3501 N N . VAL A 1 466 ? -33.354 -21.412 1.401 1.00 78.19 466 VAL A N 1
ATOM 3502 C CA . VAL A 1 466 ? -32.494 -22.577 1.121 1.00 78.19 466 VAL A CA 1
ATOM 3503 C C . VAL A 1 466 ? -33.288 -23.750 0.559 1.00 78.19 466 VAL A C 1
ATOM 3505 O O . VAL A 1 466 ? -34.475 -23.912 0.826 1.00 78.19 466 VAL A O 1
ATOM 3508 N N . THR A 1 467 ? -32.624 -24.610 -0.209 1.00 81.00 467 THR A N 1
ATOM 3509 C CA . THR A 1 467 ? -33.275 -25.712 -0.936 1.00 81.00 467 THR A CA 1
ATOM 3510 C C . THR A 1 467 ? -33.410 -27.006 -0.133 1.00 81.00 467 THR A C 1
ATOM 3512 O O . THR A 1 467 ? -34.241 -27.843 -0.475 1.00 81.00 467 THR A O 1
ATOM 3515 N N . THR A 1 468 ? -32.630 -27.193 0.939 1.00 79.81 468 THR A N 1
ATOM 3516 C CA . THR A 1 468 ? -32.619 -28.438 1.728 1.00 79.81 468 THR A CA 1
ATOM 3517 C C . THR A 1 468 ? -32.746 -28.176 3.226 1.00 79.81 468 THR A C 1
ATOM 3519 O O . THR A 1 468 ? -32.291 -27.155 3.746 1.00 79.81 468 THR A O 1
ATOM 3522 N N . THR A 1 469 ? -33.336 -29.133 3.948 1.00 83.69 469 THR A N 1
ATOM 3523 C CA . THR A 1 469 ? -33.400 -29.109 5.419 1.00 83.69 469 THR A CA 1
ATOM 3524 C C . THR A 1 469 ? -32.015 -29.211 6.054 1.00 83.69 469 THR A C 1
ATOM 3526 O O . THR A 1 469 ? -31.803 -28.619 7.104 1.00 83.69 469 THR A O 1
ATOM 3529 N N . CYS A 1 470 ? -31.058 -29.868 5.387 1.00 84.12 470 CYS A N 1
ATOM 3530 C CA . CYS A 1 470 ? -29.656 -29.913 5.806 1.00 84.12 470 CYS A CA 1
ATOM 3531 C C . CYS A 1 470 ? -29.024 -28.510 5.824 1.00 84.12 470 CYS A C 1
ATOM 3533 O O . CYS A 1 470 ? -28.469 -28.103 6.840 1.00 84.12 470 CYS A O 1
ATOM 3535 N N . ASN A 1 471 ? -29.192 -27.721 4.754 1.00 74.69 471 ASN A N 1
ATOM 3536 C CA . ASN A 1 471 ? -28.690 -26.342 4.709 1.00 74.69 471 ASN A CA 1
ATOM 3537 C C . ASN A 1 471 ? -29.375 -25.457 5.759 1.00 74.69 471 ASN A C 1
ATOM 3539 O O . ASN A 1 471 ? -28.717 -24.652 6.413 1.00 74.69 471 ASN A O 1
ATOM 3543 N N . ARG A 1 472 ? -30.689 -25.636 5.963 1.00 90.31 472 ARG A N 1
ATOM 3544 C CA . ARG A 1 472 ? -31.435 -24.948 7.028 1.00 90.31 472 ARG A CA 1
ATOM 3545 C C . ARG A 1 472 ? -30.859 -25.290 8.400 1.00 90.31 472 ARG A C 1
ATOM 3547 O O . ARG A 1 472 ? -30.622 -24.382 9.189 1.00 90.31 472 ARG A O 1
ATOM 3554 N N . ASP A 1 473 ? -30.634 -26.573 8.681 1.00 87.44 473 ASP A N 1
ATOM 3555 C CA . ASP A 1 473 ? -30.070 -27.027 9.953 1.00 87.44 473 ASP A CA 1
ATOM 3556 C C . ASP A 1 473 ? -28.674 -26.440 10.162 1.00 87.44 473 ASP A C 1
ATOM 3558 O O . ASP A 1 473 ? -28.437 -25.862 11.213 1.00 87.44 473 ASP A O 1
ATOM 3562 N N . LEU A 1 474 ? -27.786 -26.492 9.164 1.00 83.75 474 LEU A N 1
ATOM 3563 C CA . LEU A 1 474 ? -26.441 -25.911 9.256 1.00 83.75 474 LEU A CA 1
ATOM 3564 C C . LEU A 1 474 ? -26.473 -24.418 9.607 1.00 83.75 474 LEU A C 1
ATOM 3566 O O . LEU A 1 474 ? -25.760 -23.998 10.514 1.00 83.75 474 LEU A O 1
ATOM 3570 N N . ILE A 1 475 ? -27.331 -23.630 8.953 1.00 84.50 475 ILE A N 1
ATOM 3571 C CA . ILE A 1 475 ? -27.462 -22.193 9.238 1.00 84.50 475 ILE A CA 1
ATOM 3572 C C . ILE A 1 475 ? -27.993 -21.961 10.655 1.00 84.50 475 ILE A C 1
ATOM 3574 O O . ILE A 1 475 ? -27.452 -21.142 11.398 1.00 84.50 475 ILE A O 1
ATOM 3578 N N . VAL A 1 476 ? -29.046 -22.685 11.050 1.00 88.56 476 VAL A N 1
ATOM 3579 C CA . VAL A 1 476 ? -29.630 -22.541 12.389 1.00 88.56 476 VAL A CA 1
ATOM 3580 C C . VAL A 1 476 ? -28.606 -22.908 13.461 1.00 88.56 476 VAL A C 1
ATOM 3582 O O . VAL A 1 476 ? -28.422 -22.144 14.406 1.00 88.56 476 VAL A O 1
ATOM 3585 N N . LYS A 1 477 ? -27.904 -24.030 13.294 1.00 85.69 477 LYS A N 1
ATOM 3586 C CA . LYS A 1 477 ? -26.854 -24.499 14.204 1.00 85.69 477 LYS A CA 1
ATOM 3587 C C . LYS A 1 477 ? -25.705 -23.507 14.312 1.00 85.69 477 LYS A C 1
ATOM 3589 O O . LYS A 1 477 ? -25.283 -23.186 15.420 1.00 85.69 477 LYS A O 1
ATOM 3594 N N . TYR A 1 478 ? -25.260 -22.971 13.177 1.00 85.62 478 TYR A N 1
ATOM 3595 C CA . TYR A 1 478 ? -24.210 -21.961 13.119 1.00 85.62 478 TYR A CA 1
ATOM 3596 C C . TYR A 1 478 ? -24.591 -20.701 13.912 1.00 85.62 478 TYR A C 1
ATOM 3598 O O . TYR A 1 478 ? -23.857 -20.298 14.810 1.00 85.62 478 TYR A O 1
ATOM 3606 N N . ILE A 1 479 ? -25.781 -20.135 13.676 1.00 86.44 479 ILE A N 1
ATOM 3607 C CA . ILE A 1 479 ? -26.266 -18.940 14.397 1.00 86.44 479 ILE A CA 1
ATOM 3608 C C . ILE A 1 479 ? -26.439 -19.219 15.896 1.00 86.44 479 ILE A C 1
ATOM 3610 O O . ILE A 1 479 ? -26.171 -18.359 16.736 1.00 86.44 479 ILE A O 1
ATOM 3614 N N . ARG A 1 480 ? -26.877 -20.430 16.261 1.00 86.75 480 ARG A N 1
ATOM 3615 C CA . ARG A 1 480 ? -26.984 -20.845 17.667 1.00 86.75 480 ARG A CA 1
ATOM 3616 C C . ARG A 1 480 ? -25.622 -21.128 18.309 1.00 86.75 480 ARG A C 1
ATOM 3618 O O . ARG A 1 480 ? -25.538 -21.150 19.538 1.00 86.75 480 ARG A O 1
ATOM 3625 N N . GLY A 1 481 ? -24.561 -21.266 17.514 1.00 82.38 481 GLY A N 1
ATOM 3626 C CA . GLY A 1 481 ? -23.205 -21.604 17.941 1.00 82.38 481 GLY A CA 1
ATOM 3627 C C . GLY A 1 481 ? -23.070 -23.043 18.433 1.00 82.38 481 GLY A C 1
ATOM 3628 O O . GLY A 1 481 ? -22.336 -23.294 19.388 1.00 82.38 481 GLY A O 1
ATOM 3629 N N . GLU A 1 482 ? -23.812 -23.968 17.825 1.00 82.06 482 GLU A N 1
ATOM 3630 C CA . GLU A 1 482 ? -23.597 -25.405 17.987 1.00 82.06 482 GLU A CA 1
ATOM 3631 C C . GLU A 1 482 ? -22.281 -25.792 17.294 1.00 82.06 482 GLU A C 1
ATOM 3633 O O . GLU A 1 482 ? -21.993 -25.321 16.193 1.00 82.06 482 GLU A O 1
ATOM 3638 N N . THR A 1 483 ? -21.460 -26.632 17.927 1.00 61.22 483 THR A N 1
ATOM 3639 C CA . THR A 1 483 ? -20.250 -27.166 17.286 1.00 61.22 483 THR A CA 1
ATOM 3640 C C . THR A 1 483 ? -20.649 -28.016 16.082 1.00 61.22 483 THR A C 1
ATOM 3642 O O . THR A 1 483 ? -21.362 -29.007 16.253 1.00 61.22 483 THR A O 1
ATOM 3645 N N . THR A 1 484 ? -20.223 -27.595 14.890 1.00 49.41 484 THR A N 1
ATOM 3646 C CA . THR A 1 484 ? -20.416 -28.312 13.619 1.00 49.41 484 THR A CA 1
ATOM 3647 C C . THR A 1 484 ? -19.741 -29.667 13.596 1.00 49.41 484 THR A C 1
ATOM 3649 O O . THR A 1 484 ? -18.574 -29.728 14.052 1.00 49.41 484 THR A O 1
#

Solvent-accessible surface area (backbone atoms only — not comparable to full-atom values): 26142 Å² total; per-residue (Å²): 122,75,68,60,56,56,50,54,51,50,52,50,52,52,53,56,62,73,62,60,72,81,75,71,77,71,53,60,66,79,50,49,80,61,55,52,28,37,36,36,38,37,40,56,16,16,39,73,28,50,14,18,33,69,73,40,80,35,26,15,9,31,91,50,36,57,89,76,58,30,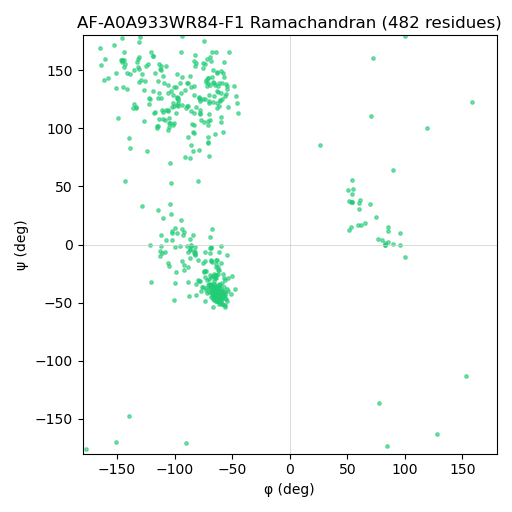85,56,71,47,97,81,17,51,21,40,28,17,39,46,36,38,49,47,53,28,52,40,49,52,47,23,59,81,67,79,36,50,43,46,83,74,29,66,55,64,60,45,55,69,64,45,46,73,63,20,44,58,70,53,41,58,41,51,19,35,29,36,34,40,59,28,48,88,82,40,67,49,32,39,65,67,88,52,94,64,73,79,42,42,81,53,71,34,40,27,55,80,38,68,48,61,74,79,83,62,55,79,80,70,76,74,82,58,57,46,58,47,58,56,44,58,54,59,71,73,60,68,50,28,39,32,36,36,55,33,40,46,41,50,29,50,42,55,47,51,53,57,51,41,73,71,38,89,52,48,91,75,37,50,42,36,35,38,39,39,34,69,67,68,47,9,15,34,51,76,28,81,51,52,82,85,44,70,62,43,37,33,24,45,45,40,33,25,24,31,26,23,53,32,24,79,72,63,28,34,25,46,32,35,39,45,30,57,56,62,51,66,40,50,52,10,23,42,14,46,17,3,48,45,0,67,35,64,26,91,93,41,76,73,45,69,51,81,74,67,64,52,54,50,91,99,49,64,40,35,88,99,49,56,89,58,48,85,67,66,66,55,96,36,35,35,76,64,87,26,39,41,83,34,63,37,42,26,24,25,38,76,17,48,34,42,61,46,42,31,50,42,55,44,49,55,50,50,52,52,48,53,76,50,68,53,68,34,63,67,52,73,75,92,65,90,51,102,84,64,64,54,42,38,37,37,36,38,47,76,43,91,99,43,97,69,53,58,52,40,42,34,35,24,38,48,42,98,88,72,46,81,46,63,74,75,47,46,51,35,66,53,53,72,75,46,54,39,89,77,55,91,49,70,42,80,52,98,92,38,84,38,62,64,41,75,89,72,54,51,33,76,80,70,76,43,95,39,68,65,59,39,42,53,53,48,36,52,77,51,57,44,88,127

Sequence (484 aa):
MFKIHKIIFLFFAIFVLLLSVNSYADETALITSSVNPDALIVLDLSGSMDWNPAGGSNIWGNSSCTGTFYSSSGTGHTYRCSRVAIAKRAICAMLDDNNDGCLDSDNDGTINTANITTSDESSLKVRIGYMRFYNCANSSSEEGDNGKDVTYSYSSGCNTVIRAINTNNKEIGEGGYGPNYSDIWSSVSGENANGGTPDATALVEAKMYLEAHKAGDNSKDCRKKFVLLITDGADTYACDGNGQEDQSTQYKRRREIVAKAKDLADNGYKVFVIGFGSGMPDYLENTLNWAAYYGGTDNPDSVNSGSTSGYNIPSGSLYPSGVSSCSTSTTSGGYATSNDPGNTSLSGYAFIATNADELKAAIRQAMNIIREANYSFSTSSVSSTRISDENYLYEASFKPVNNDPFWLGHLKKYTVNSNGSLGSVVWDAGEKLKTTSADSRNIYTYKSGALTAFNTTNITTGDLSVTTTCNRDLIVKYIRGETT

Radius of gyration: 28.17 Å; Cα contacts (8 Å, |Δi|>4): 983; chains: 1; bounding box: 72×74×94 Å

pLDDT: mean 82.21, std 15.71, range [32.59, 98.38]

Nearest PDB structures (foldseek):
  8z9b-assembly2_A  TM=3.588E-01  e=9.892E+00  Mycobacterium tuberculosis CDC1551
  3b7c-assembly1_A-2  TM=3.199E-01  e=6.314E+00  Shewanella oneidensis MR-1

Secondary structure (DSSP, 8-state):
-HHHHHHHHHHHHHHHHHT-------THHHH---PPPEEEEEEEESGGGGS-TTSSS--EE-TT--S--BSS--TT--EE--HHHHHHHHHHHHH-TTSS--B-TTSSS--B-TT--HHHHHHH--EEEEEEEESB-TTSTTS--SSS-----TTSSSEEEEEPPP-S-PPTTSSS-PPPHHHHHHHHHT----BB--HHHHHHHHHHHHHHHHHT-TTTTT--EEEEEEESS---STTT--S-S--TTHHHHHHHHHHHHHHHHHTTEEEEEEEE-TT--HHHHHHHHHHHHHTT---TTS--EE-TTTT---TT-SS-TT--TT----EETTEESSS-GGGS-EESSSEEESSHHHHHHHHHHHHHHHHHTT----EEE--S---TT--EEEEEEEEEETTEEEEEEEEEEEEEPTTS-EEEEEEEHHHHHHHS-GGG---EEEETTEEEE-STTT--TGGGT-S-HHHHHHHHHHHHT---

Foldseek 3Di:
DVPVVVVVVVVVVVVVVVPPDPPPPPCCVVQDPLFQAEEEEEEAQAQQQQAAQQGHNQFWAAPFSDDDGHVDADDHGQARRRNLLLLLLLLLVLLQVVPPAQDPPRNDSQTGGPDSFLVSCVVLQHQYWYKYAAQDALVWLLLADPVPPRDQAQPDTRIHTPGDRDLPLDGSPNDDDRPRSVNVSVVSSPGHHHAADSLLSNLVNVLVRVVVSLVSHPCSVQHAAEYEYEEQFAHQRHLNGRRDCQDLQSLLRLLSLLLSLLVCVVVRYAYAAAHTHLNDDQLRQLSSQSSLVSSVFFAPVDDKDFDPPQQDDDPPGSHRPPDDRSDDADDDSSHHPGNRSSPGGIDGRHQYYHTSVSSSVSVNRVSVVSSVQSDWRWDWDDDPDPDVPDQWIWIWTWHDDPPDPDTQIWIWIWHQDPVRDTHDTPDIVSVVLVPDDLVRDQDWDDDPNDIGGQALVPDDCVNVVHDDSVVVRVVSCVVSVPDD